Protein AF-A0AAJ1N7Y4-F1 (afdb_monomer)

Secondary structure (DSSP, 8-state):
------TTSSHHHHHHHHHHHHHHHHHTT-HHHHHHHHHHHHHHTSEE-TT-SS--EEEEEE-TTS-EEEEEGGGS--HHHHHHHHHHGGG--SHHHHHHHHHHHHHH-SSPPHHHHHHHHHHHHTS---TTTIIIIIHHHHHHHHHHHHHTT-HHHHHHHHHHHHHHHTS--SS-HHHHHHHHHHHHHTT--GGGHHHHHHHHHHHHHHHHHTT-HHHHHHHHHHHHHHHHHTT-TTHHHHHHHHHHHHHHHHHHHHHSSS--HHHHHHHHHHHHHHHHHS-GGGTTTTTHHHHHHHHHHHHHHHHHHHHHHS---PPSS----HHHHHHHHHHHTT-SSHHHHHHHHHTSPPPPHHHHHHHHHHHHHH-TTTTTS-EEEE-TTS-EEEEEPPP-TT-SS--HHHHHHHHHHHIIIIIIHHHIIIIIHHHHHHHHHH----HHHHHHHHHT-TTS-HHHHHHHHHHHTT------

Sequence (476 aa):
MPNYIDSSIGYHSAYITYKEHSDITEEAGNELLANALDLGAKICCMKFNHDSRNEPFRLLIRNETGLTGFIAIADCFTAEQLEFIENVYQDIKQPFIKARFADLLWLNIHPKKVVFVKAAIESYLALPIEEETWHLDILNCWKRAISLSLQTNNTEALNAIEKTLLTKLKQDFSENPQMSLLIAELIVEKNICKSRQGDIADDLYQKACGFHASYRYTMTRRYSSLAKRMFNHQKKETEWLCLLLIAESLEFEGDSNASGDSPNQIAANMLYDQALQAYRKIPGQYRDELDITNKVVQIRDKITEAGVNTLNEMPLIKTHGEIDISDLIAKVRSHVEKKATLEEALLYFTSFGQSSYQNIRNRAIESVKEDPLSGLFRQVIKAEDGRTIANTPGLNLNDEKVDEIALTQRMIFHFQLSDIQLKVQGVILPALDQILSEFTVTRQFLIELCYYSPIVLYAINLKMQELKSGNYQSAG

Solvent-accessible surface area (backbone atoms only — not comparable to full-atom values): 26386 Å² total; per-residue (Å²): 137,85,79,90,70,83,74,82,80,49,49,66,41,51,16,51,54,25,39,56,53,12,55,56,30,42,78,70,68,40,56,71,61,13,54,54,24,41,51,51,13,58,66,34,60,34,46,76,37,63,84,40,88,90,60,33,45,33,40,80,42,70,45,98,85,70,53,75,46,72,48,59,60,78,79,71,61,54,72,69,56,50,52,51,49,67,73,46,36,80,78,46,82,54,38,67,61,24,13,52,49,22,42,49,48,40,71,63,45,79,80,74,54,69,66,28,48,50,49,15,33,54,22,24,65,68,56,75,92,42,90,91,49,35,88,49,68,52,44,51,34,44,50,35,29,52,49,52,27,61,76,65,67,36,59,68,61,47,54,54,49,45,53,50,54,56,54,55,57,70,51,90,39,87,93,48,56,64,54,48,49,53,54,52,48,50,36,60,76,72,66,50,58,70,94,47,47,64,62,51,24,53,51,33,37,53,52,14,53,54,26,45,78,66,71,36,35,73,58,18,40,54,32,18,53,51,18,28,55,45,26,54,77,68,67,46,97,57,35,53,60,31,38,49,53,39,16,50,36,26,40,56,52,14,52,49,28,53,70,41,102,71,58,36,25,61,60,14,26,56,25,23,54,50,15,48,54,33,56,68,66,45,58,73,91,53,30,74,85,67,45,42,68,60,50,52,51,54,38,48,52,50,29,39,52,24,22,41,53,28,64,77,71,55,79,85,82,70,73,89,66,84,81,82,47,62,69,52,33,53,52,37,29,62,65,32,51,91,50,97,44,69,68,55,26,51,54,50,55,67,63,66,73,77,86,52,69,68,58,43,48,51,51,40,55,49,54,42,72,78,38,55,69,72,40,49,51,64,44,76,42,62,44,94,71,18,44,77,75,44,74,38,65,38,56,65,88,86,49,98,59,81,54,65,67,49,48,50,51,44,26,51,49,49,42,56,67,55,49,47,53,46,41,44,68,36,39,51,49,47,30,50,53,46,43,59,72,78,42,85,86,48,72,68,57,54,53,50,53,47,64,74,32,92,84,54,59,71,78,57,47,56,60,50,49,41,66,71,68,72,64,73,81,87,79,131

pLDDT: mean 81.21, std 15.78, range [26.25, 97.69]

Organism: Xenorhabdus bovienii (NCBI:txid40576)

Radius of gyration: 35.08 Å; Cα contacts (8 Å, |Δi|>4): 493; chains: 1; bounding box: 90×52×105 Å

InterPro domains:
  IPR055804 Domain of unknown function DUF7380 [PF24098] (8-157)

Mean predicted aligned error: 15.03 Å

Foldseek 3Di:
DDDDDDLDDALVSLLVVLQVVLVVVVVVVNNVSSVVSNLLSQLSQWDADLPDLQQRTWGWDQDPVRDTDTDGLLPVDDPVSLVVLVVCLVVDPQLQSSLSSLVSNQNHDPPHDVVSLVSNLVSLVVDDLDPVDCVGCSVSSLSNSLSSCVVVVVVVSLVVSLVRLVVQLPDDPVVNVVSNLSSLVSCVVSVGPVVCLLVSLVVLQVVLVVCVVVLVLVSNLSSLVSSLVSCVVVVHPCNLVSLLSNLVSLQVVLVCLCDDPHHDLVSSLVSLVVSLVSLVPRDPVCCVVVVSVVVNVVSVVSNLVSLLVVVVVDDDDDDPDDPPLVVLLVVLLVQLPDDPDLVVSVVSLVPLDDDDPVNLLVVLVVVCVVCVPVQQDWDFDADNSSDGPDIAHRFDPPDPDTDVRNSVVSSVVCCVPPVPVCCVVNHNVSSVVSSVVVDDDDPVNVLVVLLPDPPNDPVVVVVSVCVVVPDDDDDD

Nearest PDB structures (foldseek):
  4i1a-assembly3_A  TM=2.917E-01  e=2.481E-02  Bacillus subtilis subsp. subtilis str. 168
  7v1m-assembly1_H  TM=3.427E-01  e=6.109E-01  Homo sapiens
  4i1a-assembly3_B  TM=2.053E-01  e=2.100E-01  Bacillus subtilis subsp. subtilis str. 168
  8rte-assembly1_A  TM=1.946E-01  e=1.375E+00  Bacillus phage phi105
  5wlc-assembly1_LP  TM=2.395E-01  e=5.170E+00  Saccharomyces cerevisiae BY4741

Structure (mmCIF, N/CA/C/O backbone):
data_AF-A0AAJ1N7Y4-F1
#
_entry.id   AF-A0AAJ1N7Y4-F1
#
loop_
_atom_site.group_PDB
_atom_site.id
_atom_site.type_symbol
_atom_site.label_atom_id
_atom_site.label_alt_id
_atom_site.label_comp_id
_atom_site.label_asym_id
_atom_site.label_entity_id
_atom_site.label_seq_id
_atom_site.pdbx_PDB_ins_code
_atom_site.Cartn_x
_atom_site.Cartn_y
_atom_site.Cartn_z
_atom_site.occupancy
_atom_site.B_iso_or_equiv
_atom_site.auth_seq_id
_atom_site.auth_comp_id
_atom_site.auth_asym_id
_atom_site.auth_atom_id
_atom_site.pdbx_PDB_model_num
ATOM 1 N N . MET A 1 1 ? 14.389 13.690 6.971 1.00 30.84 1 MET A N 1
ATOM 2 C CA . MET A 1 1 ? 13.603 14.152 8.133 1.00 30.84 1 MET A CA 1
ATOM 3 C C . MET A 1 1 ? 12.268 14.664 7.623 1.00 30.84 1 MET A C 1
ATOM 5 O O . MET A 1 1 ? 12.302 15.575 6.805 1.00 30.84 1 MET A O 1
ATOM 9 N N . PRO A 1 2 ? 11.127 14.078 8.011 1.00 29.28 2 PRO A N 1
ATOM 10 C CA . PRO A 1 2 ? 9.825 14.663 7.738 1.00 29.28 2 PRO A CA 1
ATOM 11 C C . PRO A 1 2 ? 9.331 15.475 8.938 1.00 29.28 2 PRO A C 1
ATOM 13 O O . PRO A 1 2 ? 9.598 15.144 10.092 1.00 29.28 2 PRO A O 1
ATOM 16 N N . ASN A 1 3 ? 8.642 16.554 8.596 1.00 26.25 3 ASN A N 1
ATOM 17 C CA . ASN A 1 3 ? 8.185 17.632 9.452 1.00 26.25 3 ASN A CA 1
ATOM 18 C C . ASN A 1 3 ? 7.192 17.184 10.530 1.00 26.25 3 ASN A C 1
ATOM 20 O O . ASN A 1 3 ? 6.366 16.301 10.311 1.00 26.25 3 ASN A O 1
ATOM 24 N N . TYR A 1 4 ? 7.290 17.877 11.665 1.00 32.53 4 TYR A N 1
ATOM 25 C CA . TYR A 1 4 ? 6.338 17.913 12.768 1.00 32.53 4 TYR A CA 1
ATOM 26 C C . TYR A 1 4 ? 4.895 18.026 12.256 1.00 32.53 4 TYR A C 1
ATOM 28 O O . TYR A 1 4 ? 4.510 19.044 11.682 1.00 32.53 4 TYR A O 1
ATOM 36 N N . ILE A 1 5 ? 4.115 16.972 12.494 1.00 32.66 5 ILE A N 1
ATOM 37 C CA . ILE A 1 5 ? 2.654 17.008 12.511 1.00 32.66 5 ILE A CA 1
ATOM 38 C C . ILE A 1 5 ? 2.266 17.238 13.972 1.00 32.66 5 ILE A C 1
ATOM 40 O O . ILE A 1 5 ? 2.829 16.610 14.869 1.00 32.66 5 ILE A O 1
ATOM 44 N N . ASP A 1 6 ? 1.362 18.187 14.176 1.00 31.55 6 ASP A N 1
ATOM 45 C CA . ASP A 1 6 ? 0.798 18.635 15.447 1.00 31.55 6 ASP A CA 1
ATOM 46 C C . ASP A 1 6 ? 0.580 17.486 16.458 1.00 31.55 6 ASP A C 1
ATOM 48 O O . ASP A 1 6 ? -0.069 16.478 16.173 1.00 31.55 6 ASP A O 1
ATOM 52 N N . SER A 1 7 ? 1.163 17.624 17.648 1.00 38.44 7 SER A N 1
ATOM 53 C CA . SER A 1 7 ? 1.327 16.586 18.673 1.00 38.44 7 SER A CA 1
ATOM 54 C C . SER A 1 7 ? 0.072 16.325 19.519 1.00 38.44 7 SER A C 1
ATOM 56 O O . SER A 1 7 ? 0.174 15.788 20.622 1.00 38.44 7 SER A O 1
ATOM 58 N N . SER A 1 8 ? -1.121 16.700 19.055 1.00 49.88 8 SER A N 1
ATOM 59 C CA . SER A 1 8 ? -2.292 16.813 19.933 1.00 49.88 8 SER A CA 1
ATOM 60 C C . SER A 1 8 ? -3.255 15.616 19.932 1.00 49.88 8 SER A C 1
ATOM 62 O O . SER A 1 8 ? -4.060 15.512 20.857 1.00 49.88 8 SER A O 1
ATOM 64 N N . ILE A 1 9 ? -3.188 14.668 18.983 1.00 61.78 9 ILE A N 1
ATOM 65 C CA . ILE A 1 9 ? -4.196 13.588 18.888 1.00 61.78 9 ILE A CA 1
ATOM 66 C C . ILE A 1 9 ? -3.567 12.242 18.484 1.00 61.78 9 ILE A C 1
ATOM 68 O O . ILE A 1 9 ? -3.207 12.032 17.330 1.00 61.78 9 ILE A O 1
ATOM 72 N N . GLY A 1 10 ? -3.470 11.297 19.427 1.00 76.38 10 GLY A N 1
ATOM 73 C CA . GLY A 1 10 ? -3.049 9.918 19.153 1.00 76.38 10 GLY A CA 1
ATOM 74 C C . GLY A 1 10 ? -2.581 9.153 20.392 1.00 76.38 10 GLY A C 1
ATOM 75 O O . GLY A 1 10 ? -2.465 9.704 21.487 1.00 76.38 10 GLY A O 1
ATOM 76 N N . TYR A 1 11 ? -2.281 7.864 20.232 1.00 83.69 11 TYR A N 1
ATOM 77 C CA . TYR A 1 11 ? -1.763 7.049 21.341 1.00 83.69 11 TYR A CA 1
ATOM 78 C C . TYR A 1 11 ? -0.367 7.491 21.797 1.00 83.69 11 TYR A C 1
ATOM 80 O O . TYR A 1 11 ? -0.055 7.419 22.985 1.00 83.69 11 TYR A O 1
ATOM 88 N N . HIS A 1 12 ? 0.456 7.993 20.872 1.00 82.81 12 HIS A N 1
ATOM 89 C CA . HIS A 1 12 ? 1.790 8.495 21.193 1.00 82.81 12 HIS A CA 1
ATOM 90 C C . HIS A 1 12 ? 1.748 9.752 22.072 1.00 82.81 12 HIS A C 1
ATOM 92 O O . HIS A 1 12 ? 2.482 9.824 23.054 1.00 82.81 12 HIS A O 1
ATOM 98 N N . SER A 1 13 ? 0.865 10.709 21.766 1.00 83.94 13 SER A N 1
ATOM 99 C CA . SER A 1 13 ? 0.715 11.911 22.591 1.00 83.94 13 SER A CA 1
ATOM 100 C C . SER A 1 13 ? 0.142 11.572 23.964 1.00 83.94 13 SER A C 1
ATOM 102 O O . SER A 1 13 ? 0.685 12.017 24.969 1.00 83.94 13 SER A O 1
ATOM 104 N N . ALA A 1 14 ? -0.866 10.692 24.030 1.00 87.25 14 ALA A N 1
ATOM 105 C CA . ALA A 1 14 ? -1.394 10.198 25.301 1.00 87.25 14 ALA A CA 1
ATOM 106 C C . ALA A 1 14 ? -0.309 9.525 26.159 1.00 87.25 14 ALA A C 1
ATOM 108 O O . ALA A 1 14 ? -0.243 9.768 27.360 1.00 87.25 14 ALA A O 1
ATOM 109 N N . TYR A 1 15 ? 0.564 8.718 25.546 1.00 88.25 15 TYR A N 1
ATOM 110 C CA . TYR A 1 15 ? 1.713 8.124 26.229 1.00 88.25 15 TYR A CA 1
ATOM 111 C C . TYR A 1 15 ? 2.644 9.186 26.826 1.00 88.25 15 TYR A C 1
ATOM 113 O O . TYR A 1 15 ? 2.952 9.098 28.012 1.00 88.25 15 TYR A O 1
ATOM 121 N N . ILE A 1 16 ? 3.059 10.180 26.030 1.00 85.62 16 ILE A N 1
ATOM 122 C CA . ILE A 1 16 ? 3.946 11.257 26.496 1.00 85.62 16 ILE A CA 1
ATOM 123 C C . ILE A 1 16 ? 3.304 11.984 27.678 1.00 85.62 16 ILE A C 1
ATOM 125 O O . ILE A 1 16 ? 3.918 12.086 28.732 1.00 85.62 16 ILE A O 1
ATOM 129 N N . THR A 1 17 ? 2.041 12.396 27.545 1.00 91.44 17 THR A N 1
ATOM 130 C CA . THR A 1 17 ? 1.321 13.117 28.600 1.00 91.44 17 THR A CA 1
ATOM 131 C C . THR A 1 17 ? 1.195 12.297 29.883 1.00 91.44 17 THR A C 1
ATOM 133 O O . THR A 1 17 ? 1.439 12.818 30.969 1.00 91.44 17 THR A O 1
ATOM 136 N N . TYR A 1 18 ? 0.841 11.010 29.791 1.00 92.19 18 TYR A N 1
ATOM 137 C CA . TYR A 1 18 ? 0.797 10.146 30.973 1.00 92.19 18 TYR A CA 1
ATOM 138 C C . TYR A 1 18 ? 2.173 9.999 31.623 1.00 92.19 18 TYR A C 1
ATOM 140 O O . TYR A 1 18 ? 2.259 10.031 32.849 1.00 92.19 18 TYR A O 1
ATOM 148 N N . LYS A 1 19 ? 3.238 9.871 30.821 1.00 91.50 19 LYS A N 1
ATOM 149 C CA . LYS A 1 19 ? 4.592 9.696 31.342 1.00 91.50 19 LYS A CA 1
ATOM 150 C C . LYS A 1 19 ? 5.109 10.959 32.030 1.00 91.50 19 LYS A C 1
ATOM 152 O O . LYS A 1 19 ? 5.549 10.879 33.168 1.00 91.50 19 LYS A O 1
ATOM 157 N N . GLU A 1 20 ? 4.950 12.120 31.402 1.00 91.81 20 GLU A N 1
ATOM 158 C CA . GLU A 1 20 ? 5.328 13.412 31.988 1.00 91.81 20 GLU A CA 1
ATOM 159 C C . GLU A 1 20 ? 4.598 13.668 33.314 1.00 91.81 20 GLU A C 1
ATOM 161 O O . GLU A 1 20 ? 5.217 14.039 34.310 1.00 91.81 20 GLU A O 1
ATOM 166 N N . HIS A 1 21 ? 3.283 13.425 33.366 1.00 94.00 21 HIS A N 1
ATOM 167 C CA . HIS A 1 21 ? 2.530 13.589 34.609 1.00 94.00 21 HIS A CA 1
ATOM 168 C C . HIS A 1 21 ? 2.897 12.555 35.675 1.00 94.00 21 HIS A C 1
ATOM 170 O O . HIS A 1 21 ? 2.836 12.883 36.861 1.00 94.00 21 HIS A O 1
ATOM 176 N N . SER A 1 22 ? 3.260 11.332 35.278 1.00 93.62 22 SER A N 1
ATOM 177 C CA . SER A 1 22 ? 3.777 10.319 36.199 1.00 93.62 22 SER A CA 1
ATOM 178 C C . SER A 1 22 ? 5.036 10.826 36.890 1.00 93.62 22 SER A C 1
ATOM 180 O O . SER A 1 22 ? 5.078 10.852 38.117 1.00 93.62 22 SER A O 1
ATOM 182 N N . ASP A 1 23 ? 6.009 11.293 36.107 1.00 91.25 23 ASP A N 1
ATOM 183 C CA . ASP A 1 23 ? 7.314 11.726 36.609 1.00 91.25 23 ASP A CA 1
ATOM 184 C C . ASP A 1 23 ? 7.163 12.949 37.545 1.00 91.25 23 ASP A C 1
ATOM 186 O O . ASP A 1 23 ? 7.679 12.949 38.661 1.00 91.25 23 ASP A O 1
ATOM 190 N N . ILE A 1 24 ? 6.334 13.939 37.175 1.00 94.56 24 ILE A N 1
ATOM 191 C CA . ILE A 1 24 ? 6.020 15.105 38.034 1.00 94.56 24 ILE A CA 1
ATOM 192 C C . ILE A 1 24 ? 5.373 14.679 39.363 1.00 94.56 24 ILE A C 1
ATOM 194 O O . ILE A 1 24 ? 5.622 15.262 40.420 1.00 94.56 24 ILE A O 1
ATOM 198 N N . THR A 1 25 ? 4.487 13.687 39.317 1.00 94.56 25 THR A N 1
ATOM 199 C CA . THR A 1 25 ? 3.750 13.222 40.498 1.00 94.56 25 THR A CA 1
ATOM 200 C C . THR A 1 25 ? 4.640 12.405 41.436 1.00 94.56 25 THR A C 1
ATOM 202 O O . THR A 1 25 ? 4.482 12.485 42.659 1.00 94.56 25 THR A O 1
ATOM 205 N N . GLU A 1 26 ? 5.583 11.650 40.873 1.00 92.62 26 GLU A N 1
ATOM 206 C CA . GLU A 1 26 ? 6.616 10.927 41.612 1.00 92.62 26 GLU A CA 1
ATOM 207 C C . GLU A 1 26 ? 7.542 11.905 42.345 1.00 92.62 26 GLU A C 1
ATOM 209 O O . GLU A 1 26 ? 7.740 11.769 43.552 1.00 92.62 26 GLU A O 1
ATOM 214 N N . GLU A 1 27 ? 8.002 12.965 41.669 1.00 92.31 27 GLU A N 1
ATOM 215 C CA . GLU A 1 27 ? 8.788 14.046 42.285 1.00 92.31 27 GLU A CA 1
ATOM 216 C C . GLU A 1 27 ? 8.029 14.763 43.416 1.00 92.31 27 GLU A C 1
ATOM 218 O O . GLU A 1 27 ? 8.624 15.184 44.410 1.00 92.31 27 GLU A O 1
ATOM 223 N N . ALA A 1 28 ? 6.702 14.867 43.301 1.00 93.88 28 ALA A N 1
ATOM 224 C CA . ALA A 1 28 ? 5.830 15.417 44.339 1.00 93.88 28 ALA A CA 1
ATOM 225 C C . ALA A 1 28 ? 5.545 14.440 45.504 1.00 93.88 28 ALA A C 1
ATOM 227 O O . ALA A 1 28 ? 4.842 14.808 46.449 1.00 93.88 28 ALA A O 1
ATOM 228 N N . GLY A 1 29 ? 6.067 13.208 45.457 1.00 94.19 29 GLY A N 1
ATOM 229 C CA . GLY A 1 29 ? 5.955 12.200 46.516 1.00 94.19 29 GLY A CA 1
ATOM 230 C C . GLY A 1 29 ? 4.639 11.415 46.538 1.00 94.19 29 GLY A C 1
ATOM 231 O O . GLY A 1 29 ? 4.350 10.744 47.529 1.00 94.19 29 GLY A O 1
ATOM 232 N N . ASN A 1 30 ? 3.817 11.483 45.483 1.00 95.12 30 ASN A N 1
ATOM 233 C CA . ASN A 1 30 ? 2.575 10.709 45.385 1.00 95.12 30 ASN A CA 1
ATOM 234 C C . ASN A 1 30 ? 2.768 9.457 44.516 1.00 95.12 30 ASN A C 1
ATOM 236 O O . ASN A 1 30 ? 2.313 9.380 43.375 1.00 95.12 30 ASN A O 1
ATOM 240 N N . GLU A 1 31 ? 3.420 8.448 45.092 1.00 93.19 31 GLU A N 1
ATOM 241 C CA . GLU A 1 31 ? 3.767 7.198 44.401 1.00 93.19 31 GLU A CA 1
ATOM 242 C C . GLU A 1 31 ? 2.551 6.466 43.810 1.00 93.19 31 GLU A C 1
ATOM 244 O O . GLU A 1 31 ? 2.630 5.903 42.721 1.00 93.19 31 GLU A O 1
ATOM 249 N N . LEU A 1 32 ? 1.399 6.482 44.492 1.00 91.94 32 LEU A N 1
ATOM 250 C CA . LEU A 1 32 ? 0.198 5.787 44.015 1.00 91.94 32 LEU A CA 1
ATOM 251 C C . LEU A 1 32 ? -0.326 6.383 42.706 1.00 91.94 32 LEU A C 1
ATOM 253 O O . LEU A 1 32 ? -0.662 5.644 41.779 1.00 91.94 32 LEU A O 1
ATOM 257 N N . LEU A 1 33 ? -0.395 7.714 42.623 1.00 92.81 33 LEU A N 1
ATOM 258 C CA . LEU A 1 33 ? -0.846 8.385 41.409 1.00 92.81 33 LEU A CA 1
ATOM 259 C C . LEU A 1 33 ? 0.206 8.291 40.296 1.00 92.81 33 LEU A C 1
ATOM 261 O O . LEU A 1 33 ? -0.175 8.076 39.147 1.00 92.81 33 LEU A O 1
ATOM 265 N N . ALA A 1 34 ? 1.499 8.372 40.625 1.00 92.56 34 ALA A N 1
ATOM 266 C CA . ALA A 1 34 ? 2.571 8.149 39.655 1.00 92.56 34 ALA A CA 1
ATOM 267 C C . ALA A 1 34 ? 2.459 6.752 39.017 1.00 92.56 34 ALA A C 1
ATOM 269 O O . ALA A 1 34 ? 2.337 6.631 37.802 1.00 92.56 34 ALA A O 1
ATOM 270 N N . ASN A 1 35 ? 2.332 5.700 39.831 1.00 92.56 35 ASN A N 1
ATOM 271 C CA . ASN A 1 35 ? 2.164 4.327 39.348 1.00 92.56 35 ASN A CA 1
ATOM 272 C C . ASN A 1 35 ? 0.911 4.141 38.471 1.00 92.56 35 ASN A C 1
ATOM 274 O O . ASN A 1 35 ? 0.945 3.414 37.475 1.00 92.56 35 ASN A O 1
ATOM 278 N N . ALA A 1 36 ? -0.201 4.798 38.813 1.00 93.19 36 ALA A N 1
ATOM 279 C CA . ALA A 1 36 ? -1.418 4.766 38.002 1.00 93.19 36 ALA A CA 1
ATOM 280 C C . ALA A 1 36 ? -1.228 5.441 36.630 1.00 93.19 36 ALA A C 1
ATOM 282 O O . ALA A 1 36 ? -1.728 4.943 35.616 1.00 93.19 36 ALA A O 1
ATOM 283 N N . LEU A 1 37 ? -0.501 6.560 36.589 1.00 93.25 37 LEU A N 1
ATOM 284 C CA . LEU A 1 37 ? -0.184 7.282 35.358 1.00 93.25 37 LEU A CA 1
ATOM 285 C C . LEU A 1 37 ? 0.810 6.499 34.491 1.00 93.25 37 LEU A C 1
ATOM 287 O O . LEU A 1 37 ? 0.576 6.369 33.290 1.00 93.25 37 LEU A O 1
ATOM 291 N N . ASP A 1 38 ? 1.843 5.893 35.083 1.00 91.56 38 ASP A N 1
ATOM 292 C CA . ASP A 1 38 ? 2.797 5.038 34.367 1.00 91.56 38 ASP A CA 1
ATOM 293 C C . ASP A 1 38 ? 2.109 3.800 33.765 1.00 91.56 38 ASP A C 1
ATOM 295 O O . ASP A 1 38 ? 2.352 3.439 32.611 1.00 91.56 38 ASP A O 1
ATOM 299 N N . LEU A 1 39 ? 1.140 3.207 34.477 1.00 92.19 39 LEU A N 1
ATOM 300 C CA . LEU A 1 39 ? 0.294 2.146 33.926 1.00 92.19 39 LEU A CA 1
ATOM 301 C C . LEU A 1 39 ? -0.505 2.630 32.703 1.00 92.19 39 LEU A C 1
ATOM 303 O O . LEU A 1 39 ? -0.576 1.928 31.690 1.00 92.19 39 LEU A O 1
ATOM 307 N N . GLY A 1 40 ? -1.073 3.837 32.764 1.00 91.75 40 GLY A N 1
ATOM 308 C CA . GLY A 1 40 ? -1.742 4.467 31.624 1.00 91.75 40 GLY A CA 1
ATOM 309 C C . GLY A 1 40 ? -0.801 4.708 30.440 1.00 91.75 40 GLY A C 1
ATOM 310 O O . GLY A 1 40 ? -1.155 4.395 29.297 1.00 91.75 40 GLY A O 1
ATOM 311 N N . ALA A 1 41 ? 0.422 5.172 30.710 1.00 89.69 41 ALA A N 1
ATOM 312 C CA . ALA A 1 41 ? 1.474 5.339 29.713 1.00 89.69 41 ALA A CA 1
ATOM 313 C C . ALA A 1 41 ? 1.814 3.995 29.049 1.00 89.69 41 ALA A C 1
ATOM 315 O O . ALA A 1 41 ? 1.795 3.888 27.819 1.00 89.69 41 ALA A O 1
ATOM 316 N N . LYS A 1 42 ? 2.020 2.939 29.847 1.00 89.38 42 LYS A N 1
ATOM 317 C CA . LYS A 1 42 ? 2.297 1.573 29.376 1.00 89.38 42 LYS A CA 1
ATOM 318 C C . LYS A 1 42 ? 1.202 1.038 28.452 1.00 89.38 42 LYS A C 1
ATOM 320 O O . LYS A 1 42 ? 1.503 0.375 27.463 1.00 89.38 42 LYS A O 1
ATOM 325 N N . ILE A 1 43 ? -0.067 1.321 28.748 1.00 90.69 43 ILE A N 1
ATOM 326 C CA . ILE A 1 43 ? -1.203 0.919 27.904 1.00 90.69 43 ILE A CA 1
ATOM 327 C C . ILE A 1 43 ? -1.212 1.700 26.579 1.00 90.69 43 ILE A C 1
ATOM 329 O O . ILE A 1 43 ? -1.493 1.128 25.522 1.00 90.69 43 ILE A O 1
ATOM 333 N N . CYS A 1 44 ? -0.878 2.992 26.611 1.00 88.00 44 CYS A N 1
ATOM 334 C CA . CYS A 1 44 ? -0.882 3.853 25.427 1.00 88.00 44 CYS A CA 1
ATOM 335 C C . CYS A 1 44 ? 0.336 3.648 24.511 1.00 88.00 44 CYS A C 1
ATOM 337 O O . CYS A 1 44 ? 0.221 3.871 23.310 1.00 88.00 44 CYS A O 1
ATOM 339 N N . CYS A 1 45 ? 1.479 3.177 25.020 1.00 84.56 45 CYS A N 1
ATOM 340 C CA . CYS A 1 45 ? 2.672 2.937 24.198 1.00 84.56 45 CYS A CA 1
ATOM 341 C C . CYS A 1 45 ? 2.681 1.584 23.469 1.00 84.56 45 CYS A C 1
ATOM 343 O O . CYS A 1 45 ? 3.598 1.306 22.689 1.00 84.56 45 CYS A O 1
ATOM 345 N N . MET A 1 46 ? 1.679 0.727 23.696 1.00 84.19 46 MET A N 1
ATOM 346 C CA . MET A 1 46 ? 1.608 -0.574 23.037 1.00 84.19 46 MET A CA 1
ATOM 347 C C . MET A 1 46 ? 1.456 -0.424 21.526 1.00 84.19 46 MET A C 1
ATOM 349 O O . MET A 1 46 ? 0.548 0.246 21.029 1.00 84.19 46 MET A O 1
ATOM 353 N N . LYS A 1 47 ? 2.303 -1.136 20.778 1.00 81.19 47 LYS A N 1
ATOM 354 C CA . LYS A 1 47 ? 2.189 -1.208 19.326 1.00 81.19 47 LYS A CA 1
ATOM 355 C C . LYS A 1 47 ? 0.888 -1.910 18.965 1.00 81.19 47 LYS A C 1
ATOM 357 O O . LYS A 1 47 ? 0.634 -3.040 19.386 1.00 81.19 47 LYS A O 1
ATOM 362 N N . PHE A 1 48 ? 0.094 -1.238 18.145 1.00 79.38 48 PHE A N 1
ATOM 363 C CA . PHE A 1 48 ? -1.195 -1.733 17.702 1.00 79.38 48 PHE A CA 1
ATOM 364 C C . PHE A 1 48 ? -1.062 -2.514 16.392 1.00 79.38 48 PHE A C 1
ATOM 366 O O . PHE A 1 48 ? -0.681 -1.964 15.362 1.00 79.38 48 PHE A O 1
ATOM 373 N N . ASN A 1 49 ? -1.391 -3.802 16.429 1.00 79.25 49 ASN A N 1
ATOM 374 C CA . ASN A 1 49 ? -1.545 -4.662 15.266 1.00 79.25 49 ASN A CA 1
ATOM 375 C C . ASN A 1 49 ? -3.034 -4.976 15.053 1.00 79.25 49 ASN A C 1
ATOM 377 O O . ASN A 1 49 ? -3.560 -5.952 15.585 1.00 79.25 49 ASN A O 1
ATOM 381 N N . HIS A 1 50 ? -3.718 -4.157 14.256 1.00 69.94 50 HIS A N 1
ATOM 382 C CA . HIS A 1 50 ? -5.159 -4.296 14.023 1.00 69.94 50 HIS A CA 1
ATOM 383 C C . HIS A 1 50 ? -5.565 -5.584 13.278 1.00 69.94 50 HIS A C 1
ATOM 385 O O . HIS A 1 50 ? -6.752 -5.911 13.245 1.00 69.94 50 HIS A O 1
ATOM 391 N N . ASP A 1 51 ? -4.618 -6.305 12.669 1.00 68.94 51 ASP A N 1
ATOM 392 C CA . ASP A 1 51 ? -4.892 -7.539 11.918 1.00 68.94 51 ASP A CA 1
ATOM 393 C C . ASP A 1 51 ? -4.865 -8.787 12.796 1.00 68.94 51 ASP A C 1
ATOM 395 O O . ASP A 1 51 ? -5.473 -9.808 12.463 1.00 68.94 51 ASP A O 1
ATOM 399 N N . SER A 1 52 ? -4.210 -8.707 13.954 1.00 77.44 52 SER A N 1
ATOM 400 C CA . SER A 1 52 ? -4.190 -9.810 14.902 1.00 77.44 52 SER A CA 1
ATOM 401 C C . SER A 1 52 ? -5.486 -9.853 15.706 1.00 77.44 52 SER A C 1
ATOM 403 O O . SER A 1 52 ? -5.852 -8.912 16.415 1.00 77.44 52 SER A O 1
ATOM 405 N N . ARG A 1 53 ? -6.193 -10.984 15.622 1.00 74.06 53 ARG A N 1
ATOM 406 C CA . ARG A 1 53 ? -7.421 -11.201 16.400 1.00 74.06 53 ARG A CA 1
ATOM 407 C C . ARG A 1 53 ? -7.125 -11.299 17.895 1.00 74.06 53 ARG A C 1
ATOM 409 O O . ARG A 1 53 ? -7.782 -10.613 18.677 1.00 74.06 53 ARG A O 1
ATOM 416 N N . ASN A 1 54 ? -6.122 -12.108 18.239 1.00 72.88 54 ASN A N 1
ATOM 417 C CA . ASN A 1 54 ? -5.814 -12.516 19.611 1.00 72.88 54 ASN A CA 1
ATOM 418 C C . ASN A 1 54 ? -4.680 -11.698 20.246 1.00 72.88 54 ASN A C 1
ATOM 420 O O . ASN A 1 54 ? -4.647 -11.558 21.460 1.00 72.88 54 ASN A O 1
ATOM 424 N N . GLU A 1 55 ? -3.786 -11.119 19.441 1.00 80.56 55 GLU A N 1
ATOM 425 C CA . GLU A 1 55 ? -2.659 -10.300 19.917 1.00 80.56 55 GLU A CA 1
ATOM 426 C C . GLU A 1 55 ? -2.638 -8.923 19.236 1.00 80.56 55 GLU A C 1
ATOM 428 O O . GLU A 1 55 ? -1.699 -8.605 18.495 1.00 80.56 55 GLU A O 1
ATOM 433 N N . PRO A 1 56 ? -3.685 -8.103 19.414 1.00 82.62 56 PRO A N 1
ATOM 434 C CA . PRO A 1 56 ? -3.739 -6.786 18.795 1.00 82.62 56 PRO A CA 1
ATOM 435 C C . PRO A 1 56 ? -2.745 -5.804 19.419 1.00 82.62 56 PRO A C 1
ATOM 437 O O . PRO A 1 56 ? -2.411 -4.810 18.785 1.00 82.62 56 PRO A O 1
ATOM 440 N N . PHE A 1 57 ? -2.262 -6.056 20.638 1.00 84.44 57 PHE A N 1
ATOM 441 C CA . PHE A 1 57 ? -1.320 -5.185 21.341 1.00 84.44 57 PHE A CA 1
ATOM 442 C C . PHE A 1 57 ? -0.022 -5.925 21.612 1.00 84.44 57 PHE A C 1
ATOM 444 O O . PHE A 1 57 ? -0.034 -7.075 22.050 1.00 84.44 57 PHE A O 1
ATOM 451 N N . ARG A 1 58 ? 1.097 -5.253 21.339 1.00 78.00 58 ARG A N 1
ATOM 452 C CA . ARG A 1 58 ? 2.437 -5.746 21.654 1.00 78.00 58 ARG A CA 1
ATOM 453 C C . ARG A 1 58 ? 3.247 -4.636 22.296 1.00 78.00 58 ARG A C 1
ATOM 455 O O . ARG A 1 58 ? 3.379 -3.555 21.723 1.00 78.00 58 ARG A O 1
ATOM 462 N N . LEU A 1 59 ? 3.808 -4.911 23.465 1.00 73.19 59 LEU A N 1
ATOM 463 C CA . LEU A 1 59 ? 4.705 -3.980 24.135 1.00 73.19 59 LEU A CA 1
ATOM 464 C C . LEU A 1 59 ? 6.134 -4.223 23.650 1.00 73.19 59 LEU A C 1
ATOM 466 O O . LEU A 1 59 ? 6.616 -5.352 23.726 1.00 73.19 59 LEU A O 1
ATOM 470 N N . LEU A 1 60 ? 6.792 -3.180 23.144 1.00 68.62 60 LEU A N 1
ATOM 471 C CA . LEU A 1 60 ? 8.224 -3.208 22.849 1.00 68.62 60 LEU A CA 1
ATOM 472 C C . LEU A 1 60 ? 8.995 -3.063 24.155 1.00 68.62 60 LEU A C 1
ATOM 474 O O . LEU A 1 60 ? 8.830 -2.066 24.852 1.00 68.62 60 LEU A O 1
ATOM 478 N N . ILE A 1 61 ? 9.859 -4.027 24.455 1.00 65.50 61 ILE A N 1
ATOM 479 C CA . ILE A 1 61 ? 10.800 -3.938 25.569 1.00 65.50 61 ILE A CA 1
ATOM 480 C C . ILE A 1 61 ? 12.208 -4.052 25.020 1.00 65.50 61 ILE A C 1
ATOM 482 O O . ILE A 1 61 ? 12.480 -4.845 24.121 1.00 65.50 61 ILE A O 1
ATOM 486 N N . ARG A 1 62 ? 13.106 -3.229 25.550 1.00 58.31 62 ARG A N 1
ATOM 487 C CA . ARG A 1 62 ? 14.534 -3.352 25.298 1.00 58.31 62 ARG A CA 1
ATOM 488 C C . ARG A 1 62 ? 15.151 -4.137 26.447 1.00 58.31 62 ARG A C 1
ATOM 490 O O . ARG A 1 62 ? 15.034 -3.736 27.600 1.00 58.31 62 ARG A O 1
ATOM 497 N N . ASN A 1 63 ? 15.794 -5.246 26.120 1.00 56.09 63 ASN A N 1
ATOM 498 C CA . ASN A 1 63 ? 16.535 -6.047 27.082 1.00 56.09 63 ASN A CA 1
ATOM 499 C C . ASN A 1 63 ? 17.832 -5.306 27.459 1.00 56.09 63 ASN A C 1
ATOM 501 O O . ASN A 1 63 ? 18.295 -4.442 26.711 1.00 56.09 63 ASN A O 1
ATOM 505 N N . GLU A 1 64 ? 18.470 -5.689 28.567 1.00 54.19 64 GLU A N 1
ATOM 506 C CA . GLU A 1 64 ? 19.726 -5.084 29.054 1.00 54.19 64 GLU A CA 1
ATOM 507 C C . GLU A 1 64 ? 20.866 -5.101 28.013 1.00 54.19 64 GLU A C 1
ATOM 509 O O . GLU A 1 64 ? 21.744 -4.244 28.026 1.00 54.19 64 GLU A O 1
ATOM 514 N N . THR A 1 65 ? 20.823 -6.031 27.054 1.00 48.41 65 THR A N 1
ATOM 515 C CA . THR A 1 65 ? 21.782 -6.164 25.943 1.00 48.41 65 THR A CA 1
ATOM 516 C C . THR A 1 65 ? 21.469 -5.280 24.727 1.00 48.41 65 THR A C 1
ATOM 518 O O . THR A 1 65 ? 22.143 -5.378 23.704 1.00 48.41 65 THR A O 1
ATOM 521 N N . GLY A 1 66 ? 20.437 -4.433 24.793 1.00 46.84 66 GLY A N 1
ATOM 522 C CA . GLY A 1 66 ? 20.022 -3.545 23.701 1.00 46.84 66 GLY A CA 1
ATOM 523 C C . GLY A 1 66 ? 19.115 -4.191 22.646 1.00 46.84 66 GLY A C 1
ATOM 524 O O . GLY A 1 66 ? 18.596 -3.481 21.784 1.00 46.84 66 GLY A O 1
ATOM 525 N N . LEU A 1 67 ? 18.866 -5.503 22.730 1.00 37.44 67 LEU A N 1
ATOM 526 C CA . LEU A 1 67 ? 17.927 -6.216 21.859 1.00 37.44 67 LEU A CA 1
ATOM 527 C C . LEU A 1 67 ? 16.478 -5.859 22.218 1.00 37.44 67 LEU A C 1
ATOM 529 O O . LEU A 1 67 ? 16.063 -5.984 23.367 1.00 37.44 67 LEU A O 1
ATOM 533 N N . THR A 1 68 ? 15.701 -5.425 21.228 1.00 56.97 68 THR A N 1
ATOM 534 C CA . THR A 1 68 ? 14.258 -5.181 21.365 1.00 56.97 68 THR A CA 1
ATOM 535 C C . THR A 1 68 ? 13.459 -6.468 21.176 1.00 56.97 68 THR A C 1
ATOM 537 O O . THR A 1 68 ? 13.474 -7.042 20.088 1.00 56.97 68 THR A O 1
ATOM 540 N N . GLY A 1 69 ? 12.735 -6.894 22.211 1.00 56.19 69 GLY A N 1
ATOM 541 C CA . GLY A 1 69 ? 11.734 -7.961 22.167 1.00 56.19 69 GLY A CA 1
ATOM 542 C C . GLY A 1 69 ? 10.304 -7.420 22.276 1.00 56.19 69 GLY A C 1
ATOM 543 O O . GLY A 1 69 ? 10.086 -6.265 22.642 1.00 56.19 69 GLY A O 1
ATOM 544 N N . PHE A 1 70 ? 9.315 -8.259 21.959 1.00 65.94 70 PHE A N 1
ATOM 545 C CA . PHE A 1 70 ? 7.902 -7.960 22.203 1.00 65.94 70 PHE A CA 1
ATOM 546 C C . PHE A 1 70 ? 7.362 -8.866 23.307 1.00 65.94 70 PHE A C 1
ATOM 548 O O . PHE A 1 70 ? 7.596 -10.072 23.262 1.00 65.94 70 PHE A O 1
ATOM 555 N N . ILE A 1 71 ? 6.605 -8.303 24.251 1.00 62.19 71 ILE A N 1
ATOM 556 C CA . ILE A 1 71 ? 5.872 -9.089 25.253 1.00 62.19 71 ILE A CA 1
ATOM 557 C C . ILE A 1 71 ? 4.440 -9.347 24.774 1.00 62.19 71 ILE A C 1
ATOM 559 O O . ILE A 1 71 ? 3.787 -8.453 24.219 1.00 62.19 71 ILE A O 1
ATOM 563 N N . ALA A 1 72 ? 3.969 -10.581 24.978 1.00 62.03 72 ALA A N 1
ATOM 564 C CA . ALA A 1 72 ? 2.584 -10.966 24.746 1.00 62.03 72 ALA A CA 1
ATOM 565 C C . ALA A 1 72 ? 1.670 -10.273 25.762 1.00 62.03 72 ALA A C 1
ATOM 567 O O . ALA A 1 72 ? 1.982 -10.207 26.946 1.00 62.03 72 ALA A O 1
ATOM 568 N N . ILE A 1 73 ? 0.515 -9.775 25.317 1.00 69.81 73 ILE A N 1
ATOM 569 C CA . ILE A 1 73 ? -0.349 -8.952 26.176 1.00 69.81 73 ILE A CA 1
ATOM 570 C C . ILE A 1 73 ? -0.767 -9.647 27.485 1.00 69.81 73 ILE A C 1
ATOM 572 O O . ILE A 1 73 ? -0.864 -8.980 28.513 1.00 69.81 73 ILE A O 1
ATOM 576 N N . ALA A 1 74 ? -0.959 -10.971 27.447 1.00 63.84 74 ALA A N 1
ATOM 577 C CA . ALA A 1 74 ? -1.333 -11.785 28.604 1.00 63.84 74 ALA A CA 1
ATOM 578 C C . ALA A 1 74 ? -0.305 -11.704 29.742 1.00 63.84 74 ALA A C 1
ATOM 580 O O . ALA A 1 74 ? -0.675 -11.777 30.909 1.00 63.84 74 ALA A O 1
ATOM 581 N N . ASP A 1 75 ? 0.965 -11.483 29.401 1.00 69.56 75 ASP A N 1
ATOM 582 C CA . ASP A 1 75 ? 2.075 -11.404 30.349 1.00 69.56 75 ASP A CA 1
ATOM 583 C C . ASP A 1 75 ? 2.392 -9.950 30.751 1.00 69.56 75 ASP A C 1
ATOM 585 O O . ASP A 1 75 ? 3.314 -9.692 31.522 1.00 69.56 75 ASP A O 1
ATOM 589 N N . CYS A 1 76 ? 1.664 -8.961 30.214 1.00 76.38 76 CYS A N 1
ATOM 590 C CA . CYS A 1 76 ? 1.965 -7.547 30.443 1.00 76.38 76 CYS A CA 1
ATOM 591 C C . CYS A 1 76 ? 1.405 -6.983 31.758 1.00 76.38 76 CYS A C 1
ATOM 593 O O . CYS A 1 76 ? 1.890 -5.927 32.181 1.00 76.38 76 CYS A O 1
ATOM 595 N N . PHE A 1 77 ? 0.394 -7.611 32.370 1.00 86.56 77 PHE A N 1
ATOM 596 C CA . PHE A 1 77 ? -0.371 -7.017 33.475 1.00 86.56 77 PHE A CA 1
ATOM 597 C C . PHE A 1 77 ? -0.609 -7.983 34.631 1.00 86.56 77 PHE A C 1
ATOM 599 O O . PHE A 1 77 ? -0.953 -9.145 34.425 1.00 86.56 77 PHE A O 1
ATOM 606 N N . THR A 1 78 ? -0.476 -7.474 35.857 1.00 90.75 78 THR A N 1
ATOM 607 C CA . THR A 1 78 ? -0.852 -8.210 37.071 1.00 90.75 78 THR A CA 1
ATOM 608 C C . THR A 1 78 ? -2.368 -8.173 37.293 1.00 90.75 78 THR A C 1
ATOM 610 O O . THR A 1 78 ? -3.072 -7.323 36.743 1.00 90.75 78 THR A O 1
ATOM 613 N N . ALA A 1 79 ? -2.889 -9.077 38.129 1.00 90.69 79 ALA A N 1
ATOM 614 C CA . ALA A 1 79 ? -4.312 -9.091 38.485 1.00 90.69 79 ALA A CA 1
ATOM 615 C C . ALA A 1 79 ? -4.761 -7.774 39.148 1.00 90.69 79 ALA A C 1
ATOM 617 O O . ALA A 1 79 ? -5.810 -7.243 38.797 1.00 90.69 79 ALA A O 1
ATOM 618 N N . GLU A 1 80 ? -3.929 -7.212 40.028 1.00 92.19 80 GLU A N 1
ATOM 619 C CA . GLU A 1 80 ? -4.161 -5.923 40.698 1.00 92.19 80 GLU A CA 1
ATOM 620 C C . GLU A 1 80 ? -4.234 -4.764 39.693 1.00 92.19 80 GLU A C 1
ATOM 622 O O . GLU A 1 80 ? -5.110 -3.905 39.783 1.00 92.19 80 GLU A O 1
ATOM 627 N N . GLN A 1 81 ? -3.356 -4.761 38.682 1.00 93.75 81 GLN A N 1
ATOM 628 C CA . GLN A 1 81 ? -3.397 -3.768 37.607 1.00 93.75 81 GLN A CA 1
ATOM 629 C C . GLN A 1 81 ? -4.675 -3.899 36.772 1.00 93.75 81 GLN A C 1
ATOM 631 O O . GLN A 1 81 ? -5.282 -2.887 36.436 1.00 93.75 81 GLN A O 1
ATOM 636 N N . LEU A 1 82 ? -5.112 -5.121 36.449 1.00 94.31 82 LEU A N 1
ATOM 637 C CA . LEU A 1 82 ? -6.364 -5.343 35.716 1.00 94.31 82 LEU A CA 1
ATOM 638 C C . LEU A 1 82 ? -7.594 -4.907 36.523 1.00 94.31 82 LEU A C 1
ATOM 640 O O . LEU A 1 82 ? -8.504 -4.313 35.947 1.00 94.31 82 LEU A O 1
ATOM 644 N N . GLU A 1 83 ? -7.613 -5.149 37.834 1.00 94.75 83 GLU A N 1
ATOM 645 C CA . GLU A 1 83 ? -8.675 -4.677 38.729 1.00 94.75 83 GLU A CA 1
ATOM 646 C C . GLU A 1 83 ? -8.716 -3.145 38.787 1.00 94.75 83 GLU A C 1
ATOM 648 O O . GLU A 1 83 ? -9.781 -2.542 38.649 1.00 94.75 83 GLU A O 1
ATOM 653 N N . PHE A 1 84 ? -7.554 -2.495 38.897 1.00 94.50 84 PHE A N 1
ATOM 654 C CA . PHE A 1 84 ? -7.466 -1.039 38.822 1.00 94.50 84 PHE A CA 1
ATOM 655 C C . PHE A 1 84 ? -8.009 -0.503 37.488 1.00 94.50 84 PHE A C 1
ATOM 657 O O . PHE A 1 84 ? -8.845 0.399 37.484 1.00 94.50 84 PHE A O 1
ATOM 664 N N . ILE A 1 85 ? -7.595 -1.089 36.357 1.00 95.19 85 ILE A N 1
ATOM 665 C CA . ILE A 1 85 ? -8.078 -0.723 35.015 1.00 95.19 85 ILE A CA 1
ATOM 666 C C . ILE A 1 85 ? -9.605 -0.894 34.925 1.00 95.19 85 ILE A C 1
ATOM 668 O O . ILE A 1 85 ? -10.281 -0.006 34.401 1.00 95.19 85 ILE A O 1
ATOM 672 N N . GLU A 1 86 ? -10.162 -1.994 35.450 1.00 95.88 86 GLU A N 1
ATOM 673 C CA . GLU A 1 86 ? -11.613 -2.244 35.499 1.00 95.88 86 GLU A CA 1
ATOM 674 C C . GLU A 1 86 ? -12.362 -1.173 36.309 1.00 95.88 86 GLU A C 1
ATOM 676 O O . GLU A 1 86 ? -13.468 -0.788 35.927 1.00 95.88 86 GLU A O 1
ATOM 681 N N . ASN A 1 87 ? -11.758 -0.634 37.366 1.00 95.31 87 ASN A N 1
ATOM 682 C CA . ASN A 1 87 ? -12.383 0.400 38.191 1.00 95.31 87 ASN A CA 1
ATOM 683 C C . ASN A 1 87 ? -12.361 1.795 37.548 1.00 95.31 87 ASN A C 1
ATOM 685 O O . ASN A 1 87 ? -13.263 2.584 37.810 1.00 95.31 87 ASN A O 1
ATOM 689 N N . VAL A 1 88 ? -11.372 2.105 36.700 1.00 94.56 88 VAL A N 1
ATOM 690 C CA . VAL A 1 88 ? -11.185 3.473 36.169 1.00 94.56 88 VAL A CA 1
ATOM 691 C C . VAL A 1 88 ? -11.628 3.664 34.718 1.00 94.56 88 VAL A C 1
ATOM 693 O O . VAL A 1 88 ? -11.894 4.793 34.310 1.00 94.56 88 VAL A O 1
ATOM 696 N N . TYR A 1 89 ? -11.715 2.603 33.900 1.00 94.81 89 TYR A N 1
ATOM 697 C CA . TYR A 1 89 ? -11.903 2.773 32.448 1.00 94.81 89 TYR A CA 1
ATOM 698 C C . TYR A 1 89 ? -13.203 3.498 32.065 1.00 94.81 89 TYR A C 1
ATOM 700 O O . TYR A 1 89 ? -13.270 4.119 31.003 1.00 94.81 89 TYR A O 1
ATOM 708 N N . GLN A 1 90 ? -14.244 3.428 32.900 1.00 94.50 90 GLN A N 1
ATOM 709 C CA . GLN A 1 90 ? -15.515 4.102 32.626 1.00 94.50 90 GLN A CA 1
ATOM 710 C C . GLN A 1 90 ? -15.411 5.626 32.724 1.00 94.50 90 GLN A C 1
ATOM 712 O O . GLN A 1 90 ? -16.061 6.306 31.923 1.00 94.50 90 GLN A O 1
ATOM 717 N N . ASP A 1 91 ? -14.552 6.131 33.612 1.00 94.19 91 ASP A N 1
ATOM 718 C CA . ASP A 1 91 ? -14.350 7.561 33.875 1.00 94.19 91 ASP A CA 1
ATOM 719 C C . ASP A 1 91 ? -13.433 8.237 32.841 1.00 94.19 91 ASP A C 1
ATOM 721 O O . ASP A 1 91 ? -13.321 9.467 32.788 1.00 94.19 91 ASP A O 1
ATOM 725 N N . ILE A 1 92 ? -12.790 7.446 31.974 1.00 93.88 92 ILE A N 1
ATOM 726 C CA . ILE A 1 92 ? -11.936 7.951 30.900 1.00 93.88 92 ILE A CA 1
ATOM 727 C C . ILE A 1 92 ? -12.795 8.666 29.853 1.00 93.88 92 ILE A C 1
ATOM 729 O O . ILE A 1 92 ? -13.604 8.056 29.154 1.00 93.88 92 ILE A O 1
ATOM 733 N N . LYS A 1 93 ? -12.577 9.976 29.709 1.00 92.00 93 LYS A N 1
ATOM 734 C CA . LYS A 1 93 ? -13.342 10.824 28.780 1.00 92.00 93 LYS A CA 1
ATOM 735 C C . LYS A 1 93 ? -12.950 10.628 27.319 1.00 92.00 93 LYS A C 1
ATOM 737 O O . LYS A 1 93 ? -13.810 10.714 26.450 1.00 92.00 93 LYS A O 1
ATOM 742 N N . GLN A 1 94 ? -11.667 10.377 27.046 1.00 91.25 94 GLN A N 1
ATOM 743 C CA . GLN A 1 94 ? -11.187 10.284 25.670 1.00 91.25 94 GLN A CA 1
ATOM 744 C C . GLN A 1 94 ? -11.517 8.923 25.050 1.00 91.25 94 GLN A C 1
ATOM 746 O O . GLN A 1 94 ? -11.022 7.907 25.553 1.00 91.25 94 GLN A O 1
ATOM 751 N N . PRO A 1 95 ? -12.299 8.869 23.949 1.00 92.62 95 PRO A N 1
ATOM 752 C CA . PRO A 1 95 ? -12.830 7.605 23.444 1.00 92.62 95 PRO A CA 1
ATOM 753 C C . PRO A 1 95 ? -11.751 6.594 23.053 1.00 92.62 95 PRO A C 1
ATOM 755 O O . PRO A 1 95 ? -11.851 5.426 23.415 1.00 92.62 95 PRO A O 1
ATOM 758 N N . PHE A 1 96 ? -10.671 7.021 22.390 1.00 89.19 96 PHE A N 1
ATOM 759 C CA . PHE A 1 96 ? -9.602 6.105 21.971 1.00 89.19 96 PHE A CA 1
ATOM 760 C C . PHE A 1 96 ? -8.838 5.488 23.160 1.00 89.19 96 PHE A C 1
ATOM 762 O O . PHE A 1 96 ? -8.445 4.318 23.102 1.00 89.19 96 PHE A O 1
ATOM 769 N N . ILE A 1 97 ? -8.667 6.234 24.260 1.00 92.50 97 ILE A N 1
ATOM 770 C CA . ILE A 1 97 ? -8.035 5.735 25.492 1.00 92.50 97 ILE A CA 1
ATOM 771 C C . ILE A 1 97 ? -8.990 4.770 26.196 1.00 92.50 97 ILE A C 1
ATOM 773 O O . ILE A 1 97 ? -8.611 3.635 26.484 1.00 92.50 97 ILE A O 1
ATOM 777 N N . LYS A 1 98 ? -10.256 5.172 26.383 1.00 95.69 98 LYS A N 1
ATOM 778 C CA . LYS A 1 98 ? -11.299 4.318 26.971 1.00 95.69 98 LYS A CA 1
ATOM 779 C C . LYS A 1 98 ? -11.431 2.998 26.216 1.00 95.69 98 LYS A C 1
ATOM 781 O O . LYS A 1 98 ? -11.470 1.931 26.826 1.00 95.69 98 LYS A O 1
ATOM 786 N N . ALA A 1 99 ? -11.420 3.062 24.887 1.00 94.19 99 ALA A N 1
ATOM 787 C CA . ALA A 1 99 ? -11.481 1.895 24.025 1.00 94.19 99 ALA A CA 1
ATOM 788 C C . ALA A 1 99 ? -10.275 0.967 24.214 1.00 94.19 99 ALA A C 1
ATOM 790 O O . ALA A 1 99 ? -10.454 -0.244 24.297 1.00 94.19 99 ALA A O 1
ATOM 791 N N . ARG A 1 100 ? -9.054 1.514 24.331 1.00 92.25 100 ARG A N 1
ATOM 792 C CA . ARG A 1 100 ? -7.834 0.725 24.578 1.00 92.25 100 ARG A CA 1
ATOM 793 C C . ARG A 1 100 ? -7.900 -0.009 25.915 1.00 92.25 100 ARG A C 1
ATOM 795 O O . ARG A 1 100 ? -7.591 -1.195 25.955 1.00 92.25 100 ARG A O 1
ATOM 802 N N . PHE A 1 101 ? -8.338 0.669 26.974 1.00 95.00 101 PHE A N 1
ATOM 803 C CA . PHE A 1 101 ? -8.495 0.070 28.301 1.00 95.00 101 PHE A CA 1
ATOM 804 C C . PHE A 1 101 ? -9.553 -1.041 28.274 1.00 95.00 101 PHE A C 1
ATOM 806 O O . PHE A 1 101 ? -9.295 -2.156 28.723 1.00 95.00 101 PHE A O 1
ATOM 813 N N . ALA A 1 102 ? -10.714 -0.782 27.670 1.00 96.25 102 ALA A N 1
ATOM 814 C CA . ALA A 1 102 ? -11.779 -1.772 27.553 1.00 96.25 102 ALA A CA 1
ATOM 815 C C . ALA A 1 102 ? -11.386 -2.985 26.680 1.00 96.25 102 ALA A C 1
ATOM 817 O O . ALA A 1 102 ? -11.682 -4.122 27.043 1.00 96.25 102 ALA A O 1
ATOM 818 N N . ASP A 1 103 ? -10.681 -2.782 25.560 1.00 94.12 103 ASP A N 1
ATOM 819 C CA . ASP A 1 103 ? -10.191 -3.874 24.698 1.00 94.12 103 ASP A CA 1
ATOM 820 C C . ASP A 1 103 ? -9.136 -4.722 25.431 1.00 94.12 103 ASP A C 1
ATOM 822 O O . ASP A 1 103 ? -9.150 -5.948 25.364 1.00 94.12 103 ASP A O 1
ATOM 826 N N . LEU A 1 104 ? -8.268 -4.093 26.229 1.00 93.44 104 LEU A N 1
ATOM 827 C CA . LEU A 1 104 ? -7.302 -4.793 27.077 1.00 93.44 104 LEU A CA 1
ATOM 828 C C . LEU A 1 104 ? -7.989 -5.662 28.136 1.00 93.44 104 LEU A C 1
ATOM 830 O O . LEU A 1 104 ? -7.611 -6.824 28.303 1.00 93.44 104 LEU A O 1
ATOM 834 N N . LEU A 1 105 ? -9.018 -5.144 28.814 1.00 94.50 105 LEU A N 1
ATOM 835 C CA . LEU A 1 105 ? -9.825 -5.928 29.756 1.00 94.50 105 LEU A CA 1
ATOM 836 C C . LEU A 1 105 ? -10.514 -7.101 29.046 1.00 94.50 105 LEU A C 1
ATOM 838 O O . LEU A 1 105 ? -10.492 -8.228 29.543 1.00 94.50 105 LEU A O 1
ATOM 842 N N . TRP A 1 106 ? -11.064 -6.873 27.847 1.00 94.25 106 TRP A N 1
ATOM 843 C CA . TRP A 1 106 ? -11.644 -7.934 27.021 1.00 94.25 106 TRP A CA 1
ATOM 844 C C . TRP A 1 106 ? -10.628 -9.029 26.677 1.00 94.25 106 TRP A C 1
ATOM 846 O O . TRP A 1 106 ? -10.979 -10.209 26.696 1.00 94.25 106 TRP A O 1
ATOM 856 N N . LEU A 1 107 ? -9.371 -8.679 26.401 1.00 91.12 107 LEU A N 1
ATOM 857 C CA . LEU A 1 107 ? -8.317 -9.635 26.050 1.00 91.12 107 LEU A CA 1
ATOM 858 C C . LEU A 1 107 ? -7.804 -10.432 27.253 1.00 91.12 107 LEU A C 1
ATOM 860 O O . LEU A 1 107 ? -7.621 -11.640 27.117 1.00 91.12 107 LEU A O 1
ATOM 864 N N . ASN A 1 108 ? -7.650 -9.803 28.420 1.00 90.69 108 ASN A N 1
ATOM 865 C CA . ASN A 1 108 ? -6.952 -10.404 29.564 1.00 90.69 108 ASN A CA 1
ATOM 866 C C . ASN A 1 108 ? -7.872 -11.014 30.632 1.00 90.69 108 ASN A C 1
ATOM 868 O O . ASN A 1 108 ? -7.466 -11.945 31.321 1.00 90.69 108 ASN A O 1
ATOM 872 N N . ILE A 1 109 ? -9.117 -10.544 30.776 1.00 90.69 109 ILE A N 1
ATOM 873 C CA . ILE A 1 109 ? -10.004 -11.043 31.837 1.00 90.69 109 ILE A CA 1
ATOM 874 C C . ILE A 1 109 ? -10.679 -12.356 31.429 1.00 90.69 109 ILE A C 1
ATOM 876 O O . ILE A 1 109 ? -11.192 -12.511 30.311 1.00 90.69 109 ILE A O 1
ATOM 880 N N . HIS A 1 110 ? -10.699 -13.294 32.380 1.00 87.31 110 HIS A N 1
ATOM 881 C CA . HIS A 1 110 ? -11.381 -14.580 32.299 1.00 87.31 110 HIS A CA 1
ATOM 882 C C . HIS A 1 110 ? -12.210 -14.829 33.576 1.00 87.31 110 HIS A C 1
ATOM 884 O O . HIS A 1 110 ? -11.684 -14.640 34.671 1.00 87.31 110 HIS A O 1
ATOM 890 N N . PRO A 1 111 ? -13.484 -15.265 33.468 1.00 90.06 111 PRO A N 1
ATOM 891 C CA . PRO A 1 111 ? -14.250 -15.471 32.236 1.00 90.06 111 PRO A CA 1
ATOM 892 C C . PRO A 1 111 ? -14.514 -14.157 31.483 1.00 90.06 111 PRO A C 1
ATOM 894 O O . PRO A 1 111 ? -14.534 -13.075 32.066 1.00 90.06 111 PRO A O 1
ATOM 897 N N . LYS A 1 112 ? -14.703 -14.253 30.161 1.00 91.75 112 LYS A N 1
ATOM 898 C CA . LYS A 1 112 ? -14.904 -13.085 29.293 1.00 91.75 112 LYS A CA 1
ATOM 899 C C . LYS A 1 112 ? -16.177 -12.325 29.687 1.00 91.75 112 LYS A C 1
ATOM 901 O O . L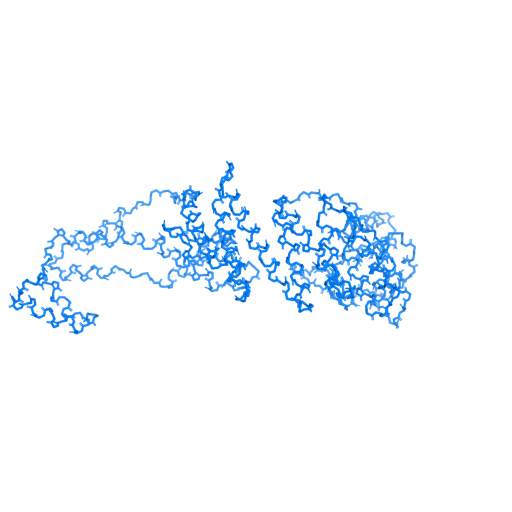YS A 1 112 ? -17.265 -12.900 29.680 1.00 91.75 112 LYS A O 1
ATOM 906 N N . LYS A 1 113 ? -16.055 -11.023 29.974 1.00 93.69 113 LYS A N 1
ATOM 907 C CA . LYS A 1 113 ? -17.190 -10.133 30.277 1.00 93.69 113 LYS A CA 1
ATOM 908 C C . LYS A 1 113 ? -17.573 -9.320 29.034 1.00 93.69 113 LYS A C 1
ATOM 910 O O . LYS A 1 113 ? -16.781 -8.528 28.529 1.00 93.69 113 LYS A O 1
ATOM 915 N N . VAL A 1 114 ? -18.810 -9.482 28.556 1.00 94.00 114 VAL A N 1
ATOM 916 C CA . VAL A 1 114 ? -19.314 -8.831 27.323 1.00 94.00 114 VAL A CA 1
ATOM 917 C C . VAL A 1 114 ? -19.343 -7.298 27.427 1.00 94.00 114 VAL A C 1
ATOM 919 O O . VAL A 1 114 ? -19.233 -6.606 26.418 1.00 94.00 114 VAL A O 1
ATOM 922 N N . VAL A 1 115 ? -19.449 -6.753 28.641 1.00 96.06 115 VAL A N 1
ATOM 923 C CA . VAL A 1 115 ? -19.448 -5.300 28.882 1.00 96.06 115 VAL A CA 1
ATOM 924 C C . VAL A 1 115 ? -18.175 -4.639 28.341 1.00 96.06 115 VAL A C 1
ATOM 926 O O . VAL A 1 115 ? -18.264 -3.573 27.740 1.00 96.06 115 VAL A O 1
ATOM 929 N N . PHE A 1 116 ? -17.013 -5.289 28.464 1.00 96.25 116 PHE A N 1
ATOM 930 C CA . PHE A 1 116 ? -15.744 -4.717 28.007 1.00 96.25 116 PHE A CA 1
ATOM 931 C C . PHE A 1 116 ? -15.662 -4.601 26.489 1.00 96.25 116 PHE A C 1
ATOM 933 O O . PHE A 1 116 ? -15.311 -3.546 25.972 1.00 96.25 116 PHE A O 1
ATOM 940 N N . VAL A 1 117 ? -16.046 -5.649 25.756 1.00 95.62 117 VAL A N 1
ATOM 941 C CA . VAL A 1 117 ? -16.024 -5.593 24.288 1.00 95.62 117 VAL A CA 1
ATOM 942 C C . VAL A 1 117 ? -17.053 -4.610 23.739 1.00 95.62 117 VAL A C 1
ATOM 944 O O . VAL A 1 117 ? -16.757 -3.911 22.774 1.00 95.62 117 VAL A O 1
ATOM 947 N N . LYS A 1 118 ? -18.224 -4.485 24.378 1.00 96.12 118 LYS A N 1
ATOM 948 C CA . LYS A 1 118 ? -19.209 -3.453 24.024 1.00 96.12 118 LYS A CA 1
ATOM 949 C C . LYS A 1 118 ? -18.642 -2.050 24.232 1.00 96.12 118 LYS A C 1
ATOM 951 O O . LYS A 1 118 ? -18.628 -1.270 23.285 1.00 96.12 118 LYS A O 1
ATOM 956 N N . ALA A 1 119 ? -18.079 -1.778 25.411 1.00 97.06 119 ALA A N 1
ATOM 957 C CA . ALA A 1 119 ? -17.463 -0.489 25.715 1.00 97.06 119 ALA A CA 1
ATOM 958 C C . ALA A 1 119 ? -16.308 -0.153 24.755 1.00 97.06 119 ALA A C 1
ATOM 960 O O . ALA A 1 119 ? -16.181 0.996 24.333 1.00 97.06 119 ALA A O 1
ATOM 961 N N . ALA A 1 120 ? -15.497 -1.145 24.369 1.00 96.31 120 ALA A N 1
ATOM 962 C CA . ALA A 1 120 ? -14.424 -0.976 23.393 1.00 96.31 120 ALA A CA 1
ATOM 963 C C . ALA A 1 120 ? -14.961 -0.627 21.998 1.00 96.31 120 ALA A C 1
ATOM 965 O O . ALA A 1 120 ? -14.509 0.348 21.401 1.00 96.31 120 ALA A O 1
ATOM 966 N N . ILE A 1 121 ? -15.940 -1.387 21.489 1.00 96.75 121 ILE A N 1
ATOM 967 C CA . ILE A 1 121 ? -16.560 -1.136 20.179 1.00 96.75 121 ILE A CA 1
ATOM 968 C C . ILE A 1 121 ? -17.196 0.256 20.153 1.00 96.75 121 ILE A C 1
ATOM 970 O O . ILE A 1 121 ? -16.887 1.041 19.263 1.00 96.75 121 ILE A O 1
ATOM 974 N N . GLU A 1 122 ? -18.034 0.588 21.135 1.00 96.56 122 GLU A N 1
ATOM 975 C CA . GLU A 1 122 ? -18.719 1.885 21.211 1.00 96.56 122 GLU A CA 1
ATOM 976 C C . GLU A 1 122 ? -17.723 3.048 21.276 1.00 96.56 122 GLU A C 1
ATOM 978 O O . GLU A 1 122 ? -17.860 4.023 20.541 1.00 96.56 122 GLU A O 1
ATOM 983 N N . SER A 1 123 ? -16.673 2.920 22.092 1.00 96.00 123 SER A N 1
ATOM 984 C CA . SER A 1 123 ? -15.664 3.972 22.249 1.00 96.00 123 SER A CA 1
ATOM 985 C C . SER A 1 123 ? -14.783 4.130 21.004 1.00 96.00 123 SER A C 1
ATOM 987 O O . SER A 1 123 ? -14.415 5.250 20.658 1.00 96.00 123 SER A O 1
ATOM 989 N N . TYR A 1 124 ? -14.473 3.044 20.284 1.00 94.38 124 TYR A N 1
ATOM 990 C CA . TYR A 1 124 ? -13.779 3.142 18.997 1.00 94.38 124 TYR A CA 1
ATOM 991 C C . TYR A 1 124 ? -14.650 3.785 17.913 1.00 94.38 124 TYR A C 1
ATOM 993 O O . TYR A 1 124 ? -14.144 4.592 17.136 1.00 94.38 124 TYR A O 1
ATOM 1001 N N . LEU A 1 125 ? -15.945 3.455 17.862 1.00 94.44 125 LEU A N 1
ATOM 1002 C CA . LEU A 1 125 ? -16.880 4.005 16.873 1.00 94.44 125 LEU A CA 1
ATOM 1003 C C . LEU A 1 125 ? -17.329 5.438 17.183 1.00 94.44 125 LEU A C 1
ATOM 1005 O O . LEU A 1 125 ? -17.833 6.117 16.292 1.00 94.44 125 LEU A O 1
ATOM 1009 N N . ALA A 1 126 ? -17.129 5.913 18.414 1.00 93.75 126 ALA A N 1
ATOM 1010 C CA . ALA A 1 126 ? -17.350 7.308 18.783 1.00 93.75 126 ALA A CA 1
ATOM 1011 C C . ALA A 1 126 ? -16.333 8.269 18.137 1.00 93.75 126 ALA A C 1
ATOM 1013 O O . ALA A 1 126 ? -16.569 9.476 18.112 1.00 93.75 126 ALA A O 1
ATOM 1014 N N . LEU A 1 127 ? -15.211 7.756 17.616 1.00 91.31 127 LEU A N 1
ATOM 1015 C CA . LEU A 1 127 ? -14.227 8.557 16.892 1.00 91.31 127 LEU A CA 1
ATOM 1016 C C . LEU A 1 127 ? -14.758 8.898 15.488 1.00 91.31 127 LEU A C 1
ATOM 1018 O O . LEU A 1 127 ? -15.077 7.976 14.726 1.00 91.31 127 LEU A O 1
ATOM 1022 N N . PRO A 1 128 ? -14.845 10.187 15.120 1.00 90.00 128 PRO A N 1
ATOM 1023 C CA . PRO A 1 128 ? -15.458 10.598 13.866 1.00 90.00 128 PRO A CA 1
ATOM 1024 C C . PRO A 1 128 ? -14.592 10.241 12.648 1.00 90.00 128 PRO A C 1
ATOM 1026 O O . PRO A 1 128 ? -13.367 10.176 12.715 1.00 90.00 128 PRO A O 1
ATOM 1029 N N . ILE A 1 129 ? -15.252 10.021 11.508 1.00 89.88 129 ILE A N 1
ATOM 1030 C CA . ILE A 1 129 ? -14.596 9.873 10.200 1.00 89.88 129 ILE A CA 1
ATOM 1031 C C . ILE A 1 129 ? -14.500 11.262 9.563 1.00 89.88 129 ILE A C 1
ATOM 1033 O O . ILE A 1 129 ? -15.454 11.718 8.917 1.00 89.88 129 ILE A O 1
ATOM 1037 N N . GLU A 1 130 ? -13.367 11.924 9.773 1.00 85.69 130 GLU A N 1
ATOM 1038 C CA . GLU A 1 130 ? -13.065 13.286 9.313 1.00 85.69 130 GLU A CA 1
ATOM 1039 C C . GLU A 1 130 ? -11.804 13.308 8.449 1.00 85.69 130 GLU A C 1
ATOM 1041 O O . GLU A 1 130 ? -10.925 12.458 8.585 1.00 85.69 130 GLU A O 1
ATOM 1046 N N . GLU A 1 131 ? -11.735 14.268 7.535 1.00 79.69 131 GLU A N 1
ATOM 1047 C CA . GLU A 1 131 ? -10.706 14.342 6.498 1.00 79.69 131 GLU A CA 1
ATOM 1048 C C . GLU A 1 131 ? -9.287 14.444 7.076 1.00 79.69 131 GLU A C 1
ATOM 1050 O O . GLU A 1 131 ? -8.355 13.761 6.636 1.00 79.69 131 GLU A O 1
ATOM 1055 N N . GLU A 1 132 ? -9.150 15.236 8.130 1.00 76.31 132 GLU A N 1
ATOM 1056 C CA . GLU A 1 132 ? -7.891 15.570 8.779 1.00 76.31 132 GLU A CA 1
ATOM 1057 C C . GLU A 1 132 ? -7.398 14.468 9.721 1.00 76.31 132 GLU A C 1
ATOM 1059 O O . GLU A 1 132 ? -6.208 14.399 10.010 1.00 76.31 132 GLU A O 1
ATOM 1064 N N . THR A 1 133 ? -8.279 13.591 10.209 1.00 76.12 133 THR A N 1
ATOM 1065 C CA . THR A 1 133 ? -7.948 12.657 11.302 1.00 76.12 133 THR A CA 1
ATOM 1066 C C . THR A 1 133 ? -8.068 11.186 10.911 1.00 76.12 133 THR A C 1
ATOM 1068 O O . THR A 1 133 ? -7.471 10.318 11.554 1.00 76.12 133 THR A O 1
ATOM 1071 N N . TRP A 1 134 ? -8.772 10.874 9.819 1.00 79.62 134 TRP A N 1
ATOM 1072 C CA . TRP A 1 134 ? -9.010 9.497 9.380 1.00 79.62 134 TRP A CA 1
ATOM 1073 C C . TRP A 1 134 ? -7.733 8.730 9.026 1.00 79.62 134 TRP A C 1
ATOM 1075 O O . TRP A 1 134 ? -7.686 7.518 9.193 1.00 79.62 134 TRP A O 1
ATOM 1085 N N . HIS A 1 135 ? -6.676 9.412 8.584 1.00 62.50 135 HIS A N 1
ATOM 1086 C CA . HIS A 1 135 ? -5.401 8.783 8.224 1.00 62.50 135 HIS A CA 1
ATOM 1087 C C . HIS A 1 135 ? -4.475 8.489 9.426 1.00 62.50 135 HIS A C 1
ATOM 1089 O O . HIS A 1 135 ? -3.420 7.882 9.240 1.00 62.50 135 HIS A O 1
ATOM 1095 N N . LEU A 1 136 ? -4.860 8.898 10.641 1.00 66.06 136 LEU A N 1
ATOM 1096 C CA . LEU A 1 136 ? -4.129 8.649 11.889 1.00 66.06 136 LEU A CA 1
ATOM 1097 C C . LEU A 1 136 ? -4.597 7.336 12.563 1.00 66.06 136 LEU A C 1
ATOM 1099 O O . LEU A 1 136 ? -5.149 6.435 11.927 1.00 66.06 136 LEU A O 1
ATOM 1103 N N . ASP A 1 137 ? -4.412 7.224 13.883 1.00 74.62 137 ASP A N 1
ATOM 1104 C CA . ASP A 1 137 ? -4.834 6.086 14.715 1.00 74.62 137 ASP A CA 1
ATOM 1105 C C . ASP A 1 137 ? -6.339 5.748 14.613 1.00 74.62 137 ASP A C 1
ATOM 1107 O O . ASP A 1 137 ? -6.748 4.636 14.964 1.00 74.62 137 ASP A O 1
ATOM 1111 N N . ILE A 1 138 ? -7.174 6.665 14.109 1.00 86.19 138 ILE A N 1
ATOM 1112 C CA . ILE A 1 138 ? -8.629 6.488 14.004 1.00 86.19 138 ILE A CA 1
ATOM 1113 C C . ILE A 1 138 ? -9.001 5.366 13.030 1.00 86.19 138 ILE A C 1
ATOM 1115 O O . ILE A 1 138 ? -9.816 4.512 13.386 1.00 86.19 138 ILE A O 1
ATOM 1119 N N . LEU A 1 139 ? -8.384 5.284 11.845 1.00 86.94 139 LEU A N 1
ATOM 1120 C CA . LEU A 1 139 ? -8.637 4.168 10.923 1.00 86.94 139 LEU A CA 1
ATOM 1121 C C . LEU A 1 139 ? -8.325 2.822 11.590 1.00 86.94 139 LEU A C 1
ATOM 1123 O O . LEU A 1 139 ? -9.085 1.861 11.453 1.00 86.94 139 LEU A O 1
ATOM 1127 N N . ASN A 1 140 ? -7.243 2.754 12.369 1.00 86.88 140 ASN A N 1
ATOM 1128 C CA . ASN A 1 140 ? -6.864 1.544 13.098 1.00 86.88 140 ASN A CA 1
ATOM 1129 C C . ASN A 1 140 ? -7.894 1.194 14.185 1.00 86.88 140 ASN A C 1
ATOM 1131 O O . ASN A 1 140 ? -8.233 0.020 14.368 1.00 86.88 140 ASN A O 1
ATOM 1135 N N . CYS A 1 141 ? -8.431 2.203 14.876 1.00 90.31 141 CYS A N 1
ATOM 1136 C CA . CYS A 1 141 ? -9.523 2.047 15.836 1.00 90.31 141 CYS A CA 1
ATOM 1137 C C . CYS A 1 141 ? -10.775 1.456 15.171 1.00 90.31 141 CYS A C 1
ATOM 1139 O O . CYS A 1 141 ? -11.316 0.456 15.645 1.00 90.31 141 CYS A O 1
ATOM 1141 N N . TRP A 1 142 ? -11.178 1.994 14.017 1.00 93.81 142 TRP A N 1
ATOM 1142 C CA . TRP A 1 142 ? -12.309 1.481 13.240 1.00 93.81 142 TRP A CA 1
ATOM 1143 C C . TRP A 1 142 ? -12.074 0.052 12.732 1.00 93.81 142 TRP A C 1
ATOM 1145 O O . TRP A 1 142 ? -12.951 -0.806 12.868 1.00 93.81 142 TRP A O 1
ATOM 1155 N N . LYS A 1 143 ? -10.871 -0.262 12.228 1.00 92.56 143 LYS A N 1
ATOM 1156 C CA . LYS A 1 143 ? -10.481 -1.633 11.842 1.00 92.56 143 LYS A CA 1
ATOM 1157 C C . LYS A 1 143 ? -10.658 -2.626 12.989 1.00 92.56 143 LYS A C 1
ATOM 1159 O O . LYS A 1 143 ? -11.138 -3.747 12.771 1.00 92.56 143 LYS A O 1
ATOM 1164 N N . ARG A 1 144 ? -10.280 -2.237 14.209 1.00 92.69 144 ARG A N 1
ATOM 1165 C CA . ARG A 1 144 ? -10.429 -3.084 15.397 1.00 92.69 144 ARG A CA 1
ATOM 1166 C C . ARG A 1 144 ? -11.872 -3.180 15.865 1.00 92.69 144 ARG A C 1
ATOM 1168 O O . ARG A 1 144 ? -12.295 -4.291 16.165 1.00 92.69 144 ARG A O 1
ATOM 1175 N N . ALA A 1 145 ? -12.641 -2.094 15.840 1.00 94.88 145 ALA A N 1
ATOM 1176 C CA . ALA A 1 145 ? -14.072 -2.123 16.145 1.00 94.88 145 ALA A CA 1
ATOM 1177 C C . ALA A 1 145 ? -14.832 -3.101 15.236 1.00 94.88 145 ALA A C 1
ATOM 1179 O O . ALA A 1 145 ? -15.609 -3.925 15.723 1.00 94.88 145 ALA A O 1
ATOM 1180 N N . ILE A 1 146 ? -14.546 -3.085 13.927 1.00 95.19 146 ILE A N 1
ATOM 1181 C CA . ILE A 1 146 ? -15.099 -4.055 12.970 1.00 95.19 146 ILE A CA 1
ATOM 1182 C C . ILE A 1 146 ? -14.672 -5.476 13.342 1.00 95.19 146 ILE A C 1
ATOM 1184 O O . ILE A 1 146 ? -15.500 -6.381 13.404 1.00 95.19 146 ILE A O 1
ATOM 1188 N N . SER A 1 147 ? -13.386 -5.676 13.636 1.00 93.31 147 SER A N 1
ATOM 1189 C CA . SER A 1 147 ? -12.851 -6.995 13.989 1.00 93.31 147 SER A CA 1
ATOM 1190 C C . SER A 1 147 ? -13.487 -7.562 15.263 1.00 93.31 147 SER A C 1
ATOM 1192 O O . SER A 1 147 ? -13.863 -8.731 15.277 1.00 93.31 147 SER A O 1
ATOM 1194 N N . LEU A 1 148 ? -13.658 -6.745 16.307 1.00 93.81 148 LEU A N 1
ATOM 1195 C CA . LEU A 1 148 ? -14.350 -7.116 17.545 1.00 93.81 148 LEU A CA 1
ATOM 1196 C C . LEU A 1 148 ? -15.827 -7.432 17.290 1.00 93.81 148 LEU A C 1
ATOM 1198 O O . LEU A 1 148 ? -16.343 -8.430 17.796 1.00 93.81 148 LEU A O 1
ATOM 1202 N N . SER A 1 149 ? -16.496 -6.627 16.462 1.00 95.50 149 SER A N 1
ATOM 1203 C CA . SER A 1 149 ? -17.900 -6.843 16.099 1.00 95.50 149 SER A CA 1
ATOM 1204 C C . SER A 1 149 ? -18.091 -8.160 15.339 1.00 95.50 149 SER A C 1
ATOM 1206 O O . SER A 1 149 ? -19.014 -8.912 15.636 1.00 95.50 149 SER A O 1
ATOM 1208 N N . LEU A 1 150 ? -17.175 -8.495 14.422 1.00 93.31 150 LEU A N 1
ATOM 1209 C CA . LEU A 1 150 ? -17.161 -9.781 13.716 1.00 93.31 150 LEU A CA 1
ATOM 1210 C C . LEU A 1 150 ? -16.873 -10.957 14.662 1.00 93.31 150 LEU A C 1
ATOM 1212 O O . LEU A 1 150 ? -17.548 -11.976 14.587 1.00 93.31 150 LEU A O 1
ATOM 1216 N N . GLN A 1 151 ? -15.894 -10.830 15.563 1.00 91.44 151 GLN A N 1
ATOM 1217 C CA . GLN A 1 151 ? -15.535 -11.890 16.519 1.00 91.44 151 GLN A CA 1
ATOM 1218 C C . GLN A 1 151 ? -16.668 -12.216 17.497 1.00 91.44 151 GLN A C 1
ATOM 1220 O O . GLN A 1 151 ? -16.831 -13.367 17.894 1.00 91.44 151 GLN A O 1
ATOM 1225 N N . THR A 1 152 ? -17.437 -11.203 17.889 1.00 92.81 152 THR A N 1
ATOM 1226 C CA . THR A 1 152 ? -18.547 -11.337 18.842 1.00 92.81 152 THR A CA 1
ATOM 1227 C C . THR A 1 152 ? -19.901 -11.563 18.174 1.00 92.81 152 THR A C 1
ATOM 1229 O O . THR A 1 152 ? -20.903 -11.676 18.875 1.00 92.81 152 THR A O 1
ATOM 1232 N N . ASN A 1 153 ? -19.947 -11.643 16.837 1.00 93.31 153 ASN A N 1
ATOM 1233 C CA . ASN A 1 153 ? -21.181 -11.684 16.048 1.00 93.31 153 ASN A CA 1
ATOM 1234 C C . ASN A 1 153 ? -22.166 -10.551 16.412 1.00 93.31 153 ASN A C 1
ATOM 1236 O O . ASN A 1 153 ? -23.380 -10.752 16.435 1.00 93.31 153 ASN A O 1
ATOM 1240 N N . ASN A 1 154 ? -21.653 -9.351 16.704 1.00 94.12 154 ASN A N 1
ATOM 1241 C CA . ASN A 1 154 ? -22.468 -8.186 17.040 1.00 94.12 154 ASN A CA 1
ATOM 1242 C C . ASN A 1 154 ? -23.059 -7.554 15.767 1.00 94.12 154 ASN A C 1
ATOM 1244 O O . ASN A 1 154 ? -22.477 -6.651 15.163 1.00 94.12 154 ASN A O 1
ATOM 1248 N N . THR A 1 155 ? -24.228 -8.044 15.352 1.00 93.69 155 THR A N 1
ATOM 1249 C CA . THR A 1 155 ? -24.914 -7.603 14.127 1.00 93.69 155 THR A CA 1
ATOM 1250 C C . THR A 1 155 ? -25.378 -6.150 14.181 1.00 93.69 155 THR A C 1
ATOM 1252 O O . THR A 1 155 ? -25.403 -5.482 13.152 1.00 93.69 155 THR A O 1
ATOM 1255 N N . GLU A 1 156 ? -25.740 -5.647 15.362 1.00 94.38 156 GLU A N 1
ATOM 1256 C CA . GLU A 1 156 ? -26.175 -4.259 15.542 1.00 94.38 156 GLU A CA 1
ATOM 1257 C C . GLU A 1 156 ? -25.028 -3.283 15.256 1.00 94.38 156 GLU A C 1
ATOM 1259 O O . GLU A 1 156 ? -25.176 -2.381 14.427 1.00 94.38 156 GLU A O 1
ATOM 1264 N N . ALA A 1 157 ? -23.856 -3.528 15.853 1.00 94.88 157 ALA A N 1
ATOM 1265 C CA . ALA A 1 157 ? -22.658 -2.734 15.600 1.00 94.88 157 ALA A CA 1
ATOM 1266 C C . ALA A 1 157 ? -22.226 -2.806 14.128 1.00 94.88 157 ALA A C 1
ATOM 1268 O O . ALA A 1 157 ? -21.925 -1.776 13.529 1.00 94.88 157 ALA A O 1
ATOM 1269 N N . LEU A 1 158 ? -22.251 -3.996 13.514 1.00 96.25 158 LEU A N 1
ATOM 1270 C CA . LEU A 1 158 ? -21.913 -4.154 12.094 1.00 96.25 158 LEU A CA 1
ATOM 1271 C C . LEU A 1 158 ? -22.848 -3.346 11.190 1.00 96.25 158 LEU A C 1
ATOM 1273 O O . LEU A 1 158 ? -22.364 -2.607 10.339 1.00 96.25 158 LEU A O 1
ATOM 1277 N N . ASN A 1 159 ? -24.164 -3.402 11.409 1.00 95.44 159 ASN A N 1
ATOM 1278 C CA . ASN A 1 159 ? -25.123 -2.626 10.619 1.00 95.44 159 ASN A CA 1
ATOM 1279 C C . ASN A 1 159 ? -24.897 -1.110 10.764 1.00 95.44 159 ASN A C 1
ATOM 1281 O O . ASN A 1 159 ? -24.982 -0.372 9.778 1.00 95.44 159 ASN A O 1
ATOM 1285 N N . ALA A 1 160 ? -24.588 -0.636 11.976 1.00 95.81 160 ALA A N 1
ATOM 1286 C CA . ALA A 1 160 ? -24.268 0.769 12.223 1.00 95.81 160 ALA A CA 1
ATOM 1287 C C . ALA A 1 160 ? -22.967 1.197 11.520 1.00 95.81 160 ALA A C 1
ATOM 1289 O O . ALA A 1 160 ? -22.927 2.257 10.886 1.00 95.81 160 ALA A O 1
ATOM 1290 N N . ILE A 1 161 ? -21.928 0.357 11.573 1.00 96.62 161 ILE A N 1
ATOM 1291 C CA . ILE A 1 161 ? -20.659 0.585 10.874 1.00 96.62 161 ILE A CA 1
ATOM 1292 C C . ILE A 1 161 ? -20.882 0.642 9.363 1.00 96.62 161 ILE A C 1
ATOM 1294 O O . ILE A 1 161 ? -20.488 1.619 8.729 1.00 96.62 161 ILE A O 1
ATOM 1298 N N . GLU A 1 162 ? -21.542 -0.366 8.786 1.00 96.38 162 GLU A N 1
ATOM 1299 C CA . GLU A 1 162 ? -21.799 -0.434 7.345 1.00 96.38 162 GLU A CA 1
ATOM 1300 C C . GLU A 1 162 ? -22.574 0.797 6.866 1.00 96.38 162 GLU A C 1
ATOM 1302 O O . GLU A 1 162 ? -22.175 1.448 5.899 1.00 96.38 162 GLU A O 1
ATOM 1307 N N . LYS A 1 163 ? -23.630 1.192 7.590 1.00 95.81 163 LYS A N 1
ATOM 1308 C CA . LYS A 1 163 ? -24.392 2.411 7.289 1.00 95.81 163 LYS A CA 1
ATOM 1309 C C . LYS A 1 163 ? -23.508 3.660 7.320 1.00 95.81 163 LYS A C 1
ATOM 1311 O O . LYS A 1 163 ? -23.628 4.509 6.433 1.00 95.81 163 LYS A O 1
ATOM 1316 N N . THR A 1 164 ? -22.634 3.780 8.317 1.00 96.12 164 THR A N 1
ATOM 1317 C CA . THR A 1 164 ? -21.770 4.956 8.488 1.00 96.12 164 THR A CA 1
ATOM 1318 C C . THR A 1 164 ? -20.734 5.050 7.372 1.00 96.12 164 THR A C 1
ATOM 1320 O O . THR A 1 164 ? -20.627 6.095 6.731 1.00 96.12 164 THR A O 1
ATOM 1323 N N . LEU A 1 165 ? -20.043 3.949 7.066 1.00 95.88 165 LEU A N 1
ATOM 1324 C CA . LEU A 1 165 ? -19.044 3.893 5.995 1.00 95.88 165 LEU A CA 1
ATOM 1325 C C . LEU A 1 165 ? -19.666 4.153 4.620 1.00 95.88 165 LEU A C 1
ATOM 1327 O O . LEU A 1 165 ? -19.124 4.937 3.848 1.00 95.88 165 LEU A O 1
ATOM 1331 N N . LEU A 1 166 ? -20.832 3.566 4.327 1.00 94.88 166 LEU A N 1
ATOM 1332 C CA . LEU A 1 166 ? -21.550 3.815 3.071 1.00 94.88 166 LEU A CA 1
ATOM 1333 C C . LEU A 1 166 ? -22.029 5.265 2.951 1.00 94.88 166 LEU A C 1
ATOM 1335 O O . LEU A 1 166 ? -22.026 5.820 1.856 1.00 94.88 166 LEU A O 1
ATOM 1339 N N . THR A 1 167 ? -22.448 5.881 4.059 1.00 94.38 167 THR A N 1
ATOM 1340 C CA . THR A 1 167 ? -22.844 7.296 4.070 1.00 94.38 167 THR A CA 1
ATOM 1341 C C . THR A 1 167 ? -21.639 8.185 3.797 1.00 94.38 167 THR A C 1
ATOM 1343 O O . THR A 1 167 ? -21.722 9.075 2.955 1.00 94.38 167 THR A O 1
ATOM 1346 N N . LYS A 1 168 ? -20.507 7.913 4.455 1.00 93.88 168 LYS A N 1
ATOM 1347 C CA . LYS A 1 168 ? -19.262 8.655 4.250 1.00 93.88 168 LYS A CA 1
ATOM 1348 C C . LYS A 1 168 ? -18.723 8.492 2.834 1.00 93.88 168 LYS A C 1
ATOM 1350 O O . LYS A 1 168 ? -18.391 9.486 2.218 1.00 93.88 168 LYS A O 1
ATOM 1355 N N . LEU A 1 169 ? -18.742 7.292 2.262 1.00 91.88 169 LEU A N 1
ATOM 1356 C CA . LEU A 1 169 ? -18.262 7.051 0.896 1.00 91.88 169 LEU A CA 1
ATOM 1357 C C . LEU A 1 169 ? -19.017 7.854 -0.187 1.00 91.88 169 LEU A C 1
ATOM 1359 O O . LEU A 1 169 ? -18.469 8.121 -1.256 1.00 91.88 169 LEU A O 1
ATOM 1363 N N . LYS A 1 170 ? -20.272 8.234 0.089 1.00 89.62 170 LYS A N 1
ATOM 1364 C CA . LYS A 1 170 ? -21.106 9.071 -0.789 1.00 89.62 170 LYS A CA 1
ATOM 1365 C C . LYS A 1 170 ? -20.889 10.574 -0.605 1.00 89.62 170 LYS A C 1
ATOM 1367 O O . LYS A 1 170 ? -21.459 11.345 -1.371 1.00 89.62 170 LYS A O 1
ATOM 1372 N N . GLN A 1 171 ? -20.150 10.994 0.421 1.00 90.00 171 GLN A N 1
ATOM 1373 C CA . GLN A 1 171 ? -19.798 12.401 0.591 1.00 90.00 171 GLN A CA 1
ATOM 1374 C C . GLN A 1 171 ? -18.812 12.824 -0.495 1.00 90.00 171 GLN A C 1
ATOM 1376 O O . GLN A 1 171 ? -18.042 12.007 -1.009 1.00 90.00 171 GLN A O 1
ATOM 1381 N N . ASP A 1 172 ? -18.859 14.106 -0.844 1.00 84.75 172 ASP A N 1
ATOM 1382 C CA . ASP A 1 172 ? -17.894 14.676 -1.766 1.00 84.75 172 ASP A CA 1
ATOM 1383 C C . ASP A 1 172 ? -16.573 14.928 -1.034 1.00 84.75 172 ASP A C 1
ATOM 1385 O O . ASP A 1 172 ? -16.531 15.633 -0.028 1.00 84.75 172 ASP A O 1
ATOM 1389 N N . PHE A 1 173 ? -15.514 14.311 -1.546 1.00 84.62 173 PHE A N 1
ATOM 1390 C CA . PHE A 1 173 ? -14.139 14.465 -1.081 1.00 84.62 173 PHE A CA 1
ATOM 1391 C C . PHE A 1 173 ? -13.238 14.841 -2.269 1.00 84.62 173 PHE A C 1
ATOM 1393 O O . PHE A 1 173 ? -12.156 14.278 -2.438 1.00 84.62 173 PHE A O 1
ATOM 1400 N N . SER A 1 174 ? -13.705 15.732 -3.151 1.00 78.81 174 SER A N 1
ATOM 1401 C CA . SER A 1 174 ? -12.971 16.183 -4.345 1.00 78.81 174 SER A CA 1
ATOM 1402 C C . SER A 1 174 ? -11.554 16.689 -4.029 1.00 78.81 174 SER A C 1
ATOM 1404 O O . SER A 1 174 ? -10.601 16.361 -4.753 1.00 78.81 174 SER A O 1
ATOM 1406 N N . GLU A 1 175 ? -11.420 17.428 -2.924 1.00 81.94 175 GLU A N 1
ATOM 1407 C CA . GLU A 1 175 ? -10.164 18.000 -2.425 1.00 81.94 175 GLU A CA 1
ATOM 1408 C C . GLU A 1 175 ? -9.240 16.927 -1.834 1.00 81.94 175 GLU A C 1
ATOM 1410 O O . GLU A 1 175 ? -8.040 16.910 -2.119 1.00 81.94 175 GLU A O 1
ATOM 1415 N N . ASN A 1 176 ? -9.804 15.932 -1.140 1.00 84.62 176 ASN A N 1
ATOM 1416 C CA . ASN A 1 176 ? -9.057 14.799 -0.597 1.00 84.62 176 ASN A CA 1
ATOM 1417 C C . ASN A 1 176 ? -9.631 13.434 -1.008 1.00 84.62 176 ASN A C 1
ATOM 1419 O O . ASN A 1 176 ? -10.190 12.688 -0.192 1.00 84.62 176 ASN A O 1
ATOM 1423 N N . PRO A 1 177 ? -9.404 13.018 -2.268 1.00 85.88 177 PRO A N 1
ATOM 1424 C CA . PRO A 1 177 ? -9.870 11.729 -2.765 1.00 85.88 177 PRO A CA 1
ATOM 1425 C C . PRO A 1 177 ? -9.315 10.529 -2.007 1.00 85.88 177 PRO A C 1
ATOM 1427 O O . PRO A 1 177 ? -9.832 9.420 -2.143 1.00 85.88 177 PRO A O 1
ATOM 1430 N N . GLN A 1 178 ? -8.253 10.709 -1.222 1.00 84.12 178 GLN A N 1
ATOM 1431 C CA . GLN A 1 178 ? -7.692 9.630 -0.430 1.00 84.12 178 GLN A CA 1
ATOM 1432 C C . GLN A 1 178 ? -8.695 9.112 0.607 1.00 84.12 178 GLN A C 1
ATOM 1434 O O . GLN A 1 178 ? -8.706 7.914 0.883 1.00 84.12 178 GLN A O 1
ATOM 1439 N N . MET A 1 179 ? -9.578 9.974 1.117 1.00 87.38 179 MET A N 1
ATOM 1440 C CA . MET A 1 179 ? -10.608 9.616 2.095 1.00 87.38 179 MET A CA 1
ATOM 1441 C C . MET A 1 179 ? -11.553 8.532 1.588 1.00 87.38 179 MET A C 1
ATOM 1443 O O . MET A 1 179 ? -11.667 7.461 2.189 1.00 87.38 179 MET A O 1
ATOM 1447 N N . SER A 1 180 ? -12.186 8.787 0.442 1.00 90.19 180 SER A N 1
ATOM 1448 C CA . SER A 1 180 ? -13.086 7.829 -0.209 1.00 90.19 180 SER A CA 1
ATOM 1449 C C . SER A 1 180 ? -12.384 6.499 -0.488 1.00 90.19 180 SER A C 1
ATOM 1451 O O . SER A 1 180 ? -12.954 5.432 -0.255 1.00 90.19 180 SER A O 1
ATOM 1453 N N . LEU A 1 181 ? -11.121 6.552 -0.922 1.00 90.62 181 LEU A N 1
ATOM 1454 C CA . LEU A 1 181 ? -10.339 5.352 -1.188 1.00 90.62 181 LEU A CA 1
ATOM 1455 C C . LEU A 1 181 ? -10.069 4.545 0.091 1.00 90.62 181 LEU A C 1
ATOM 1457 O O . LEU A 1 181 ? -10.314 3.345 0.092 1.00 90.62 181 LEU A O 1
ATOM 1461 N N . LEU A 1 182 ? -9.624 5.181 1.181 1.00 90.75 182 LEU A N 1
ATOM 1462 C CA . LEU A 1 182 ? -9.344 4.506 2.458 1.00 90.75 182 LEU A CA 1
ATOM 1463 C C . LEU A 1 182 ? -10.596 3.845 3.050 1.00 90.75 182 LEU A C 1
ATOM 1465 O O . LEU A 1 182 ? -10.523 2.741 3.589 1.00 90.75 182 LEU A O 1
ATOM 1469 N N . ILE A 1 183 ? -11.754 4.501 2.937 1.00 93.69 183 ILE A N 1
ATOM 1470 C CA . ILE A 1 183 ? -13.039 3.935 3.373 1.00 93.69 183 ILE A CA 1
ATOM 1471 C C . ILE A 1 183 ? -13.382 2.692 2.544 1.00 93.69 183 ILE A C 1
ATOM 1473 O O . ILE A 1 183 ? -13.744 1.655 3.101 1.00 93.69 183 ILE A O 1
ATOM 1477 N N . ALA A 1 184 ? -13.246 2.767 1.219 1.00 94.25 184 ALA A N 1
ATOM 1478 C CA . ALA A 1 184 ? -13.501 1.624 0.350 1.00 94.25 184 ALA A CA 1
ATOM 1479 C C . ALA A 1 184 ? -12.499 0.477 0.585 1.00 94.25 184 ALA A C 1
ATOM 1481 O O . ALA A 1 184 ? -12.897 -0.687 0.632 1.00 94.25 184 ALA A O 1
ATOM 1482 N N . GLU A 1 185 ? -11.216 0.787 0.799 1.00 92.81 185 GLU A N 1
ATOM 1483 C CA . GLU A 1 185 ? -10.184 -0.190 1.163 1.00 92.81 185 GLU A CA 1
ATOM 1484 C C . GLU A 1 185 ? -10.546 -0.910 2.465 1.00 92.81 185 GLU A C 1
ATOM 1486 O O . GLU A 1 185 ? -10.470 -2.137 2.510 1.00 92.81 185 GLU A O 1
ATOM 1491 N N . LEU A 1 186 ? -11.017 -0.181 3.485 1.00 92.88 186 LEU A N 1
ATOM 1492 C CA . LEU A 1 186 ? -11.480 -0.756 4.751 1.00 92.88 186 LEU A CA 1
ATOM 1493 C C . LEU A 1 186 ? -12.644 -1.738 4.551 1.00 92.88 186 LEU A C 1
ATOM 1495 O O . LEU A 1 186 ? -12.629 -2.835 5.115 1.00 92.88 186 LEU A O 1
ATOM 1499 N N . ILE A 1 187 ? -13.636 -1.360 3.735 1.00 94.25 187 ILE A N 1
ATOM 1500 C CA . ILE A 1 187 ? -14.792 -2.211 3.413 1.00 94.25 187 ILE A CA 1
ATOM 1501 C C . ILE A 1 187 ? -14.334 -3.525 2.769 1.00 94.25 187 ILE A C 1
ATOM 1503 O O . ILE A 1 187 ? -14.787 -4.603 3.166 1.00 94.25 187 ILE A O 1
ATOM 1507 N N . VAL A 1 188 ? -13.418 -3.438 1.799 1.00 92.50 188 VAL A N 1
ATOM 1508 C CA . VAL A 1 188 ? -12.874 -4.600 1.083 1.00 92.50 188 VAL A CA 1
ATOM 1509 C C . VAL A 1 188 ? -12.013 -5.465 2.002 1.00 92.50 188 VAL A C 1
ATOM 1511 O O . VAL A 1 188 ? -12.188 -6.680 2.031 1.00 92.50 188 VAL A O 1
ATOM 1514 N N . GLU A 1 189 ? -11.110 -4.858 2.776 1.00 90.94 189 GLU A N 1
ATOM 1515 C CA . GLU A 1 189 ? -10.195 -5.554 3.690 1.00 90.94 189 GLU A CA 1
ATOM 1516 C C . GLU A 1 189 ? -10.958 -6.366 4.743 1.00 90.94 189 GLU A C 1
ATOM 1518 O O . GLU A 1 189 ? -10.637 -7.529 4.988 1.00 90.94 189 GLU A O 1
ATOM 1523 N N . LYS A 1 190 ? -11.998 -5.778 5.349 1.00 91.88 190 LYS A N 1
ATOM 1524 C CA . LYS A 1 190 ? -12.809 -6.454 6.373 1.00 91.88 190 LYS A CA 1
ATOM 1525 C C . LYS A 1 190 ? -13.972 -7.268 5.797 1.00 91.88 190 LYS A C 1
ATOM 1527 O O . LYS A 1 190 ? -14.681 -7.920 6.561 1.00 91.88 190 LYS A O 1
ATOM 1532 N N . ASN A 1 191 ? -14.140 -7.276 4.473 1.00 91.62 191 ASN A N 1
ATOM 1533 C CA . ASN A 1 191 ? -15.191 -7.994 3.750 1.00 91.62 191 ASN A CA 1
ATOM 1534 C C . ASN A 1 191 ? -16.609 -7.729 4.303 1.00 91.62 191 ASN A C 1
ATOM 1536 O O . ASN A 1 191 ? -17.398 -8.654 4.531 1.00 91.62 191 ASN A O 1
ATOM 1540 N N . ILE A 1 192 ? -16.909 -6.450 4.530 1.00 93.44 192 ILE A N 1
ATOM 1541 C CA . ILE A 1 192 ? -18.222 -5.948 4.963 1.00 93.44 192 ILE A CA 1
ATOM 1542 C C . ILE A 1 192 ? -18.977 -5.331 3.773 1.00 93.44 192 ILE A C 1
ATOM 1544 O O . ILE A 1 192 ? -18.464 -5.301 2.649 1.00 93.44 192 ILE A O 1
ATOM 1548 N N . CYS A 1 193 ? -20.221 -4.894 3.986 1.00 93.81 193 CYS A N 1
ATOM 1549 C CA . CYS A 1 193 ? -21.094 -4.310 2.961 1.00 93.81 193 CYS A CA 1
ATOM 1550 C C . CYS A 1 193 ? -21.277 -5.219 1.730 1.00 93.81 193 CYS A C 1
ATOM 1552 O O . CYS A 1 193 ? -21.360 -4.733 0.601 1.00 93.81 193 CYS A O 1
ATOM 1554 N N . LYS A 1 194 ? -21.310 -6.546 1.920 1.00 90.81 194 LYS A N 1
ATOM 1555 C CA . LYS A 1 194 ? -21.214 -7.544 0.833 1.00 90.81 194 LYS A CA 1
ATOM 1556 C C . LYS A 1 194 ? -22.213 -7.318 -0.304 1.00 90.81 194 LYS A C 1
ATOM 1558 O O . LYS A 1 194 ? -21.845 -7.428 -1.468 1.00 90.81 194 LYS A O 1
ATOM 1563 N N . SER A 1 195 ? -23.452 -6.952 0.024 1.00 90.75 195 SER A N 1
ATOM 1564 C CA . SER A 1 195 ? -24.513 -6.682 -0.957 1.00 90.75 195 SER A CA 1
ATOM 1565 C C . SER A 1 195 ? -24.283 -5.421 -1.798 1.00 90.75 195 SER A C 1
ATOM 1567 O O . SER A 1 195 ? -24.886 -5.286 -2.855 1.00 90.75 195 SER A O 1
ATOM 1569 N N . ARG A 1 196 ? -23.418 -4.505 -1.347 1.00 92.31 196 ARG A N 1
ATOM 1570 C CA . ARG A 1 196 ? -23.112 -3.220 -1.996 1.00 92.31 196 ARG A CA 1
ATOM 1571 C C . ARG A 1 196 ? -21.740 -3.181 -2.656 1.00 92.31 196 ARG A C 1
ATOM 1573 O O . ARG A 1 196 ? -21.412 -2.185 -3.288 1.00 92.31 196 ARG A O 1
ATOM 1580 N N . GLN A 1 197 ? -20.932 -4.236 -2.541 1.00 90.50 197 GLN A N 1
ATOM 1581 C CA . GLN A 1 197 ? -19.588 -4.245 -3.125 1.00 90.50 197 GLN A CA 1
ATOM 1582 C C . GLN A 1 197 ? -19.606 -4.056 -4.652 1.00 90.50 197 GLN A C 1
ATOM 1584 O O . GLN A 1 197 ? -18.660 -3.496 -5.195 1.00 90.50 197 GLN A O 1
ATOM 1589 N N . GLY A 1 198 ? -20.664 -4.487 -5.351 1.00 91.75 198 GLY A N 1
ATOM 1590 C CA . GLY A 1 198 ? -20.843 -4.209 -6.782 1.00 91.75 198 GLY A CA 1
ATOM 1591 C C . GLY A 1 198 ? -20.963 -2.715 -7.063 1.00 91.75 198 GLY A C 1
ATOM 1592 O O . GLY A 1 198 ? -20.121 -2.170 -7.770 1.00 91.75 198 GLY A O 1
ATOM 1593 N N . ASP A 1 199 ? -21.940 -2.068 -6.422 1.00 92.62 199 ASP A N 1
ATOM 1594 C CA . ASP A 1 199 ? -22.198 -0.626 -6.527 1.00 92.62 199 ASP A CA 1
ATOM 1595 C C . ASP A 1 199 ? -20.947 0.205 -6.180 1.00 92.62 199 ASP A C 1
ATOM 1597 O O . ASP A 1 199 ? -20.627 1.175 -6.861 1.00 92.62 199 ASP A O 1
ATOM 1601 N N . ILE A 1 200 ? -20.211 -0.192 -5.134 1.00 94.31 200 ILE A N 1
ATOM 1602 C CA . ILE A 1 200 ? -18.973 0.484 -4.711 1.00 94.31 200 ILE A CA 1
ATOM 1603 C C . ILE A 1 200 ? -17.884 0.357 -5.780 1.00 94.31 200 ILE A C 1
ATOM 1605 O O . ILE A 1 200 ? -17.187 1.327 -6.060 1.00 94.31 200 ILE A O 1
ATOM 1609 N N . ALA A 1 201 ? -17.712 -0.827 -6.372 1.00 94.94 201 ALA A N 1
ATOM 1610 C CA . ALA A 1 201 ? -16.703 -1.035 -7.406 1.00 94.94 201 ALA A CA 1
ATOM 1611 C C . ALA A 1 201 ? -17.000 -0.199 -8.662 1.00 94.94 201 ALA A C 1
ATOM 1613 O O . ALA A 1 201 ? -16.082 0.386 -9.237 1.00 94.94 201 ALA A O 1
ATOM 1614 N N . ASP A 1 202 ? -18.278 -0.100 -9.035 1.00 94.56 202 ASP A N 1
ATOM 1615 C CA . ASP A 1 202 ? -18.729 0.727 -10.153 1.00 94.56 202 ASP A CA 1
ATOM 1616 C C . ASP A 1 202 ? -18.490 2.230 -9.861 1.00 94.56 202 ASP A C 1
ATOM 1618 O O . ASP A 1 202 ? -17.915 2.924 -10.699 1.00 94.56 202 ASP A O 1
ATOM 1622 N N . ASP A 1 203 ? -18.812 2.723 -8.655 1.00 94.19 203 ASP A N 1
ATOM 1623 C CA . ASP A 1 203 ? -18.529 4.111 -8.225 1.00 94.19 203 ASP A CA 1
ATOM 1624 C C . ASP A 1 203 ? -17.026 4.438 -8.231 1.00 94.19 203 ASP A C 1
ATOM 1626 O O . ASP A 1 203 ? -16.603 5.475 -8.746 1.00 94.19 203 ASP A O 1
ATOM 1630 N N . LEU A 1 204 ? -16.190 3.532 -7.712 1.00 95.38 204 LEU A N 1
ATOM 1631 C CA . LEU A 1 204 ? -14.735 3.699 -7.721 1.00 95.38 204 LEU A CA 1
ATOM 1632 C C . LEU A 1 204 ? -14.179 3.785 -9.144 1.00 95.38 204 LEU A C 1
ATOM 1634 O O . LEU A 1 204 ? -13.286 4.595 -9.399 1.00 95.38 204 LEU A O 1
ATOM 1638 N N . TYR A 1 205 ? -14.689 2.963 -10.062 1.00 96.50 205 TYR A N 1
ATOM 1639 C CA . TYR A 1 205 ? -14.284 3.011 -11.462 1.00 96.50 205 TYR A CA 1
ATOM 1640 C C . TYR A 1 205 ? -14.697 4.335 -12.120 1.00 96.50 205 TYR A C 1
ATOM 1642 O O . TYR A 1 205 ? -13.868 4.973 -12.764 1.00 96.50 205 TYR A O 1
ATOM 1650 N N . GLN A 1 206 ? -15.922 4.817 -11.883 1.00 95.69 206 GLN A N 1
ATOM 1651 C CA . GLN A 1 206 ? -16.369 6.119 -12.397 1.00 95.69 206 GLN A CA 1
ATOM 1652 C C . GLN A 1 206 ? -15.524 7.281 -11.857 1.00 95.69 206 GLN A C 1
ATOM 1654 O O . GLN A 1 206 ? -15.093 8.149 -12.619 1.00 95.69 206 GLN A O 1
ATOM 1659 N N . LYS A 1 207 ? -15.199 7.271 -10.558 1.00 95.06 207 LYS A N 1
ATOM 1660 C CA . LYS A 1 207 ? -14.263 8.238 -9.962 1.00 95.06 207 LYS A CA 1
ATOM 1661 C C . LYS A 1 207 ? -12.878 8.149 -10.607 1.00 95.06 207 LYS A C 1
ATOM 1663 O O . LYS A 1 207 ? -12.277 9.183 -10.888 1.00 95.06 207 LYS A O 1
ATOM 1668 N N . ALA A 1 208 ? -12.385 6.943 -10.901 1.00 96.44 208 ALA A N 1
ATOM 1669 C CA . ALA A 1 208 ? -11.124 6.762 -11.618 1.00 96.44 208 ALA A CA 1
ATOM 1670 C C . ALA A 1 208 ? -11.154 7.394 -13.017 1.00 96.44 208 ALA A C 1
ATOM 1672 O O . ALA A 1 208 ? -10.204 8.088 -13.372 1.00 96.44 208 ALA A O 1
ATOM 1673 N N . CYS A 1 209 ? -12.237 7.214 -13.781 1.00 96.94 209 CYS A N 1
ATOM 1674 C CA . CYS A 1 209 ? -12.420 7.873 -15.077 1.00 96.94 209 CYS A CA 1
ATOM 1675 C C . CYS A 1 209 ? -12.396 9.404 -14.941 1.00 96.94 209 CYS A C 1
ATOM 1677 O O . CYS A 1 209 ? -11.720 10.079 -15.716 1.00 96.94 209 CYS A O 1
ATOM 1679 N N . GLY A 1 210 ? -13.062 9.954 -13.919 1.00 96.00 210 GLY A N 1
ATOM 1680 C CA . GLY A 1 210 ? -13.020 11.388 -13.618 1.00 96.00 210 GLY A CA 1
ATOM 1681 C C . GLY A 1 210 ? -11.610 11.890 -13.284 1.00 96.00 210 GLY A C 1
ATOM 1682 O O . GLY A 1 210 ? -11.182 12.926 -13.790 1.00 96.00 210 GLY A O 1
ATOM 1683 N N . PHE A 1 211 ? -10.842 11.140 -12.487 1.00 95.44 211 PHE A N 1
ATOM 1684 C CA . PHE A 1 211 ? -9.444 11.483 -12.201 1.00 95.44 211 PHE A CA 1
ATOM 1685 C C . PHE A 1 211 ? -8.551 11.405 -13.434 1.00 95.44 211 PHE A C 1
ATOM 1687 O O . PHE A 1 211 ? -7.646 12.230 -13.561 1.00 95.44 211 PHE A O 1
ATOM 1694 N N . HIS A 1 212 ? -8.806 10.456 -14.333 1.00 96.19 212 HIS A N 1
ATOM 1695 C CA . HIS A 1 212 ? -8.062 10.330 -15.579 1.00 96.19 212 HIS A CA 1
ATOM 1696 C C . HIS A 1 212 ? -8.283 11.552 -16.471 1.00 96.19 212 HIS A C 1
ATOM 1698 O O . HIS A 1 212 ? -7.315 12.161 -16.918 1.00 96.19 212 HIS A O 1
ATOM 1704 N N . ALA A 1 213 ? -9.544 11.966 -16.637 1.00 95.94 213 ALA A N 1
ATOM 1705 C CA . ALA A 1 213 ? -9.915 13.151 -17.409 1.00 95.94 213 ALA A CA 1
ATOM 1706 C C . ALA A 1 213 ? -9.312 14.452 -16.845 1.00 95.94 213 ALA A C 1
ATOM 1708 O O . ALA A 1 213 ? -8.996 15.362 -17.603 1.00 95.94 213 ALA A O 1
ATOM 1709 N N . SER A 1 214 ? -9.108 14.524 -15.527 1.00 93.75 214 SER A N 1
ATOM 1710 C CA . SER A 1 214 ? -8.478 15.664 -14.844 1.00 93.75 214 SER A CA 1
ATOM 1711 C C . SER A 1 214 ? -6.960 15.513 -14.656 1.00 93.75 214 SER A C 1
ATOM 1713 O O . SER A 1 214 ? -6.386 16.187 -13.801 1.00 93.75 214 SER A O 1
ATOM 1715 N N . TYR A 1 215 ? -6.306 14.603 -15.389 1.00 92.81 215 TYR A N 1
ATOM 1716 C CA . TYR A 1 215 ? -4.854 14.359 -15.349 1.00 92.81 215 TYR A CA 1
ATOM 1717 C C . TYR A 1 215 ? -4.294 13.962 -13.963 1.00 92.81 215 TYR A C 1
ATOM 1719 O O . TYR A 1 215 ? -3.096 14.048 -13.695 1.00 92.81 215 TYR A O 1
ATOM 1727 N N . ARG A 1 216 ? -5.145 13.469 -13.051 1.00 92.00 216 ARG A N 1
ATOM 1728 C CA . ARG A 1 216 ? -4.761 12.967 -11.717 1.00 92.00 216 ARG A CA 1
ATOM 1729 C C . ARG A 1 216 ? -4.422 11.476 -11.803 1.00 92.00 216 ARG A C 1
ATOM 1731 O O . ARG A 1 216 ? -5.118 10.615 -11.250 1.00 92.00 216 ARG A O 1
ATOM 1738 N N . TYR A 1 217 ? -3.338 11.149 -12.502 1.00 92.06 217 TYR A N 1
ATOM 1739 C CA . TYR A 1 217 ? -2.998 9.768 -12.877 1.00 92.06 217 TYR A CA 1
ATOM 1740 C C . TYR A 1 217 ? -2.748 8.835 -11.679 1.00 92.06 217 TYR A C 1
ATOM 1742 O O . TYR A 1 217 ? -3.235 7.702 -11.660 1.00 92.06 217 TYR A O 1
ATOM 1750 N N . THR A 1 218 ? -2.093 9.314 -10.616 1.00 88.25 218 THR A N 1
ATOM 1751 C CA . THR A 1 218 ? -1.894 8.520 -9.389 1.00 88.25 218 THR A CA 1
ATOM 1752 C C . THR A 1 218 ? -3.222 8.099 -8.756 1.00 88.25 218 THR A C 1
ATOM 1754 O O . THR A 1 218 ? -3.377 6.940 -8.370 1.00 88.25 218 THR A O 1
ATOM 1757 N N . MET A 1 219 ? -4.207 9.001 -8.690 1.00 89.06 219 MET A N 1
ATOM 1758 C CA . MET A 1 219 ? -5.535 8.668 -8.159 1.00 89.06 219 MET A CA 1
ATOM 1759 C C . MET A 1 219 ? -6.279 7.705 -9.084 1.00 89.06 219 MET A C 1
ATOM 1761 O O . MET A 1 219 ? -6.822 6.710 -8.605 1.00 89.06 219 MET A O 1
ATOM 1765 N N . THR A 1 220 ? -6.208 7.930 -10.401 1.00 95.81 220 THR A N 1
ATOM 1766 C CA . THR A 1 220 ? -6.765 7.029 -11.426 1.00 95.81 220 THR A CA 1
ATOM 1767 C C . THR A 1 220 ? -6.326 5.586 -11.192 1.00 95.81 220 THR A C 1
ATOM 1769 O O . THR A 1 220 ? -7.160 4.683 -11.087 1.00 95.81 220 THR A O 1
ATOM 1772 N N . ARG A 1 221 ? -5.015 5.358 -11.036 1.00 94.69 221 ARG A N 1
ATOM 1773 C CA . ARG A 1 221 ? -4.462 4.014 -10.826 1.00 94.69 221 ARG A CA 1
ATOM 1774 C C . ARG A 1 221 ? -4.895 3.390 -9.512 1.00 94.69 221 ARG A C 1
ATOM 1776 O O . ARG A 1 221 ? -5.198 2.197 -9.487 1.00 94.69 221 ARG A O 1
ATOM 1783 N N . ARG A 1 222 ? -4.913 4.161 -8.421 1.00 93.06 222 ARG A N 1
ATOM 1784 C CA . ARG A 1 222 ? -5.283 3.647 -7.094 1.00 93.06 222 ARG A CA 1
ATOM 1785 C C . ARG A 1 222 ? -6.748 3.220 -7.041 1.00 93.06 222 ARG A C 1
ATOM 1787 O O . ARG A 1 222 ? -7.030 2.093 -6.636 1.00 93.06 222 ARG A O 1
ATOM 1794 N N . TYR A 1 223 ? -7.648 4.068 -7.533 1.00 96.31 223 TYR A N 1
ATOM 1795 C CA . TYR A 1 223 ? -9.075 3.761 -7.622 1.00 96.31 223 TYR A CA 1
ATOM 1796 C C . TYR A 1 223 ? -9.347 2.583 -8.562 1.00 96.31 223 TYR A C 1
ATOM 1798 O O . TYR A 1 223 ? -10.007 1.624 -8.161 1.00 96.31 223 TYR A O 1
ATOM 1806 N N . SER A 1 224 ? -8.755 2.590 -9.762 1.00 96.81 224 SER A N 1
ATOM 1807 C CA . SER A 1 224 ? -8.893 1.484 -10.720 1.00 96.81 224 SER A CA 1
ATOM 1808 C C . SER A 1 224 ? -8.373 0.168 -10.151 1.00 96.81 224 SER A C 1
ATOM 1810 O O . SER A 1 224 ? -8.989 -0.874 -10.338 1.00 96.81 224 SER A O 1
ATOM 1812 N N . SER A 1 225 ? -7.256 0.187 -9.417 1.00 95.50 225 SER A N 1
ATOM 1813 C CA . SER A 1 225 ? -6.686 -1.022 -8.811 1.00 95.50 225 SER A CA 1
ATOM 1814 C C . SER A 1 225 ? -7.597 -1.619 -7.739 1.00 95.50 225 SER A C 1
ATOM 1816 O O . SER A 1 225 ? -7.704 -2.846 -7.647 1.00 95.50 225 SER A O 1
ATOM 1818 N N . LEU A 1 226 ? -8.260 -0.777 -6.941 1.00 95.06 226 LEU A N 1
ATOM 1819 C CA . LEU A 1 226 ? -9.230 -1.237 -5.952 1.00 95.06 226 LEU A CA 1
ATOM 1820 C C . LEU A 1 226 ? -10.503 -1.766 -6.624 1.00 95.06 226 LEU A C 1
ATOM 1822 O O . LEU A 1 226 ? -10.903 -2.893 -6.330 1.00 95.06 226 LEU A O 1
ATOM 1826 N N . ALA A 1 227 ? -11.075 -1.020 -7.575 1.00 96.38 227 ALA A N 1
ATOM 1827 C CA . ALA A 1 227 ? -12.239 -1.450 -8.353 1.00 96.38 227 ALA A CA 1
ATOM 1828 C C . ALA A 1 227 ? -11.982 -2.799 -9.045 1.00 96.38 227 ALA A C 1
ATOM 1830 O O . ALA A 1 227 ? -12.765 -3.736 -8.904 1.00 96.38 227 ALA A O 1
ATOM 1831 N N . LYS A 1 228 ? -10.809 -2.952 -9.671 1.00 95.12 228 LYS A N 1
ATOM 1832 C CA . LYS A 1 228 ? -10.344 -4.202 -10.284 1.00 95.12 228 LYS A CA 1
ATOM 1833 C C . LYS A 1 228 ? -10.379 -5.383 -9.311 1.00 95.12 228 LYS A C 1
ATOM 1835 O O . LYS A 1 228 ? -10.917 -6.438 -9.638 1.00 95.12 228 LYS A O 1
ATOM 1840 N N . ARG A 1 229 ? -9.819 -5.218 -8.103 1.00 93.12 229 ARG A N 1
ATOM 1841 C CA . ARG A 1 229 ? -9.829 -6.263 -7.058 1.00 93.12 229 ARG A CA 1
ATOM 1842 C C . ARG A 1 229 ? -11.256 -6.665 -6.685 1.00 93.12 229 ARG A C 1
ATOM 1844 O O . ARG A 1 229 ? -11.524 -7.850 -6.504 1.00 93.12 229 ARG A O 1
ATOM 1851 N N . MET A 1 230 ? -12.162 -5.693 -6.588 1.00 93.69 230 MET A N 1
ATOM 1852 C CA . MET A 1 230 ? -13.566 -5.937 -6.256 1.00 93.69 230 MET A CA 1
ATOM 1853 C C . MET A 1 230 ? -14.317 -6.647 -7.389 1.00 93.69 230 MET A C 1
ATOM 1855 O O . MET A 1 230 ? -15.045 -7.602 -7.119 1.00 93.69 230 MET A O 1
ATOM 1859 N N . PHE A 1 231 ? -14.109 -6.241 -8.645 1.00 92.88 231 PHE A N 1
ATOM 1860 C CA . PHE A 1 231 ? -14.688 -6.908 -9.815 1.00 92.88 231 PHE A CA 1
ATOM 1861 C C . PHE A 1 231 ? -14.225 -8.356 -9.945 1.00 92.88 231 PHE A C 1
ATOM 1863 O O . PHE A 1 231 ? -15.055 -9.237 -10.168 1.00 92.88 231 PHE A O 1
ATOM 1870 N N . ASN A 1 232 ? -12.936 -8.616 -9.716 1.00 89.81 232 ASN A N 1
ATOM 1871 C CA . ASN A 1 232 ? -12.384 -9.966 -9.752 1.00 89.81 232 ASN A CA 1
ATOM 1872 C C . ASN A 1 232 ? -13.012 -10.859 -8.663 1.00 89.81 232 ASN A C 1
ATOM 1874 O O . ASN A 1 232 ? -13.497 -11.950 -8.958 1.00 89.81 232 ASN A O 1
ATOM 1878 N N . HIS A 1 233 ? -13.140 -10.358 -7.426 1.00 87.06 233 HIS A N 1
ATOM 1879 C CA . HIS A 1 233 ? -13.822 -11.088 -6.348 1.00 87.06 233 HIS A CA 1
ATOM 1880 C C . HIS A 1 233 ? -15.294 -11.410 -6.680 1.00 87.06 233 HIS A C 1
ATOM 1882 O O . HIS A 1 233 ? -15.806 -12.461 -6.296 1.00 87.06 233 HIS A O 1
ATOM 1888 N N . GLN A 1 234 ? -15.971 -10.533 -7.425 1.00 85.19 234 GLN A N 1
ATOM 1889 C CA . GLN A 1 234 ? -17.350 -10.731 -7.890 1.00 85.19 234 GLN A CA 1
ATOM 1890 C C . GLN A 1 234 ? -17.457 -11.539 -9.191 1.00 85.19 234 GLN A C 1
ATOM 1892 O O . GLN A 1 234 ? -18.570 -11.814 -9.633 1.00 85.19 234 GLN A O 1
ATOM 1897 N N . LYS A 1 235 ? -16.329 -11.918 -9.808 1.00 85.00 235 LYS A N 1
ATOM 1898 C CA . LYS A 1 235 ? -16.264 -12.560 -11.130 1.00 85.00 235 LYS A CA 1
ATOM 1899 C C . LYS A 1 235 ? -16.997 -11.766 -12.224 1.00 85.00 235 LYS A C 1
ATOM 1901 O O . LYS A 1 235 ? -17.563 -12.358 -13.140 1.00 85.00 235 LYS A O 1
ATOM 1906 N N . LYS A 1 236 ? -17.005 -10.430 -12.128 1.00 80.81 236 LYS A N 1
ATOM 1907 C CA . LYS A 1 236 ? -17.536 -9.562 -13.190 1.00 80.81 236 LYS A CA 1
ATOM 1908 C C . LYS A 1 236 ? -16.544 -9.513 -14.355 1.00 80.81 236 LYS A C 1
ATOM 1910 O O . LYS A 1 236 ? -15.351 -9.298 -14.153 1.00 80.81 236 LYS A O 1
ATOM 1915 N N . GLU A 1 237 ? -17.053 -9.598 -15.580 1.00 81.44 237 GLU A N 1
ATOM 1916 C CA . GLU A 1 237 ? -16.275 -9.488 -16.827 1.00 81.44 237 GLU A CA 1
ATOM 1917 C C . GLU A 1 237 ? -15.893 -8.032 -17.186 1.00 81.44 237 GLU A C 1
ATOM 1919 O O . GLU A 1 237 ? -15.719 -7.675 -18.345 1.00 81.44 237 GLU A O 1
ATOM 1924 N N . THR A 1 238 ? -15.765 -7.159 -16.182 1.00 86.19 238 THR A N 1
ATOM 1925 C CA . THR A 1 238 ? -15.436 -5.729 -16.327 1.00 86.19 238 THR A CA 1
ATOM 1926 C C . THR A 1 238 ? -14.032 -5.392 -15.827 1.00 86.19 238 THR A C 1
ATOM 1928 O O . THR A 1 238 ? -13.614 -4.239 -15.881 1.00 86.19 238 THR A O 1
ATOM 1931 N N . GLU A 1 239 ? -13.263 -6.383 -15.361 1.00 87.50 239 GLU A N 1
ATOM 1932 C CA . GLU A 1 239 ? -11.896 -6.176 -14.859 1.00 87.50 239 GLU A CA 1
ATOM 1933 C C . GLU A 1 239 ? -10.984 -5.505 -15.901 1.00 87.50 239 GLU A C 1
ATOM 1935 O O . GLU A 1 239 ? -10.153 -4.654 -15.571 1.00 87.50 239 GLU A O 1
ATOM 1940 N N . TRP A 1 240 ? -11.155 -5.874 -17.171 1.00 90.19 240 TRP A N 1
ATOM 1941 C CA . TRP A 1 240 ? -10.342 -5.372 -18.275 1.00 90.19 240 TRP A CA 1
ATOM 1942 C C . TRP A 1 240 ? -10.470 -3.853 -18.462 1.00 90.19 240 TRP A C 1
ATOM 1944 O O . TRP A 1 240 ? -9.478 -3.221 -18.811 1.00 90.19 240 TRP A O 1
ATOM 1954 N N . LEU A 1 241 ? -11.627 -3.255 -18.142 1.00 94.19 241 LEU A N 1
ATOM 1955 C CA . LEU A 1 241 ? -11.839 -1.803 -18.188 1.00 94.19 241 LEU A CA 1
ATOM 1956 C C . LEU A 1 241 ? -10.907 -1.070 -17.216 1.00 94.19 241 LEU A C 1
ATOM 1958 O O . LEU A 1 241 ? -10.337 -0.032 -17.544 1.00 94.19 241 LEU A O 1
ATOM 1962 N N . CYS A 1 242 ? -10.710 -1.632 -16.020 1.00 95.81 242 CYS A N 1
ATOM 1963 C CA . CYS A 1 242 ? -9.769 -1.087 -15.043 1.00 95.81 242 CYS A CA 1
ATOM 1964 C C . CYS A 1 242 ? -8.317 -1.255 -15.505 1.00 95.81 242 CYS A C 1
ATOM 1966 O O . CYS A 1 242 ? -7.494 -0.377 -15.262 1.00 95.81 242 CYS A O 1
ATOM 1968 N N . LEU A 1 243 ? -7.981 -2.378 -16.151 1.00 94.56 243 LEU A N 1
ATOM 1969 C CA . LEU A 1 243 ? -6.638 -2.603 -16.701 1.00 94.56 243 LEU A CA 1
ATOM 1970 C C . LEU A 1 243 ? -6.317 -1.629 -17.836 1.00 94.56 243 LEU A C 1
ATOM 1972 O O . LEU A 1 243 ? -5.206 -1.102 -17.861 1.00 94.56 243 LEU A O 1
ATOM 1976 N N . LEU A 1 244 ? -7.284 -1.378 -18.721 1.00 96.38 244 LEU A N 1
ATOM 1977 C CA . LEU A 1 244 ? -7.168 -0.399 -19.795 1.00 96.38 244 LEU A CA 1
ATOM 1978 C C . LEU A 1 244 ? -6.924 1.000 -19.223 1.00 96.38 244 LEU A C 1
ATOM 1980 O O . LEU A 1 244 ? -5.905 1.606 -19.531 1.00 96.38 244 LEU A O 1
ATOM 1984 N N . LEU A 1 245 ? -7.769 1.444 -18.288 1.00 97.50 245 LEU A N 1
ATOM 1985 C CA . LEU A 1 245 ? -7.641 2.766 -17.673 1.00 97.50 245 LEU A CA 1
ATOM 1986 C C . LEU A 1 245 ? -6.308 2.944 -16.919 1.00 97.50 245 LEU A C 1
ATOM 1988 O O . LEU A 1 245 ? -5.710 4.018 -16.934 1.00 97.50 245 LEU A O 1
ATOM 1992 N N . ILE A 1 246 ? -5.799 1.884 -16.277 1.00 97.38 246 ILE A N 1
ATOM 1993 C CA . ILE A 1 246 ? -4.457 1.892 -15.674 1.00 97.38 246 ILE A CA 1
ATOM 1994 C C . ILE A 1 246 ? -3.385 2.065 -16.755 1.00 97.38 246 ILE A C 1
ATOM 1996 O O . ILE A 1 246 ? -2.491 2.891 -16.572 1.00 97.38 246 ILE A O 1
ATOM 2000 N N . ALA A 1 247 ? -3.456 1.304 -17.850 1.00 97.06 247 ALA A N 1
ATOM 2001 C CA . ALA A 1 247 ? -2.480 1.366 -18.935 1.00 97.06 247 ALA A CA 1
ATOM 2002 C C . ALA A 1 247 ? -2.448 2.752 -19.593 1.00 97.06 247 ALA A C 1
ATOM 2004 O O . ALA A 1 247 ? -1.376 3.344 -19.705 1.00 97.06 247 ALA A O 1
ATOM 2005 N N . GLU A 1 248 ? -3.617 3.306 -19.914 1.00 97.19 248 GLU A N 1
ATOM 2006 C CA . GLU A 1 248 ? -3.761 4.654 -20.465 1.00 97.19 248 GLU A CA 1
ATOM 2007 C C . GLU A 1 248 ? -3.236 5.704 -19.483 1.00 97.19 248 GLU A C 1
ATOM 2009 O O . GLU A 1 248 ? -2.429 6.549 -19.852 1.00 97.19 248 GLU A O 1
ATOM 2014 N N . SER A 1 249 ? -3.583 5.620 -18.194 1.00 97.69 249 SER A N 1
ATOM 2015 C CA . SER A 1 249 ? -3.067 6.578 -17.204 1.00 97.69 249 SER A CA 1
ATOM 2016 C C . SER A 1 249 ? -1.536 6.594 -17.103 1.00 97.69 249 SER A C 1
ATOM 2018 O O . SER A 1 249 ? -0.962 7.638 -16.812 1.00 97.69 249 SER A O 1
ATOM 2020 N N . LEU A 1 250 ? -0.876 5.451 -17.321 1.00 97.06 250 LEU A N 1
ATOM 2021 C CA . LEU A 1 250 ? 0.585 5.341 -17.320 1.00 97.06 250 LEU A CA 1
ATOM 2022 C C . LEU A 1 250 ? 1.185 5.906 -18.608 1.00 97.06 250 LEU A C 1
ATOM 2024 O O . LEU A 1 250 ? 2.191 6.604 -18.546 1.00 97.06 250 LEU A O 1
ATOM 2028 N N . GLU A 1 251 ? 0.564 5.625 -19.756 1.00 97.25 251 GLU A N 1
ATOM 2029 C CA . GLU A 1 251 ? 0.968 6.183 -21.049 1.00 97.25 251 GLU A CA 1
ATOM 2030 C C . GLU A 1 251 ? 0.894 7.714 -21.036 1.00 97.25 251 GLU A C 1
ATOM 2032 O O . GLU A 1 251 ? 1.890 8.370 -21.317 1.00 97.25 251 GLU A O 1
ATOM 2037 N N . PHE A 1 252 ? -0.242 8.283 -20.629 1.00 96.12 252 PHE A N 1
ATOM 2038 C CA . PHE A 1 252 ? -0.457 9.733 -20.615 1.00 96.12 252 PHE A CA 1
ATOM 2039 C C . PHE A 1 252 ? 0.443 10.465 -19.606 1.00 96.12 252 PHE A C 1
ATOM 2041 O O . PHE A 1 252 ? 0.938 11.561 -19.884 1.00 96.12 252 PHE A O 1
ATOM 2048 N N . GLU A 1 253 ? 0.692 9.871 -18.434 1.00 94.50 253 GLU A N 1
ATOM 2049 C CA . GLU A 1 253 ? 1.666 10.423 -17.487 1.00 94.50 253 GLU A CA 1
ATOM 2050 C C . GLU A 1 253 ? 3.089 10.345 -18.048 1.00 94.50 253 GLU A C 1
ATOM 2052 O O . GLU A 1 253 ? 3.867 11.284 -17.873 1.00 94.50 253 GLU A O 1
ATOM 2057 N N . GLY A 1 254 ? 3.422 9.258 -18.750 1.00 94.00 254 GLY A N 1
ATOM 2058 C CA . GLY A 1 254 ? 4.688 9.110 -19.463 1.00 94.00 254 GLY A CA 1
ATOM 2059 C C . GLY A 1 254 ? 4.876 10.199 -20.516 1.00 94.00 254 GLY A C 1
ATOM 2060 O O . GLY A 1 254 ? 5.899 10.880 -20.501 1.00 94.00 254 GLY A O 1
ATOM 2061 N N . ASP A 1 255 ? 3.854 10.444 -21.339 1.00 95.06 255 ASP A N 1
ATOM 2062 C CA . ASP A 1 255 ? 3.857 11.486 -22.373 1.00 95.06 255 ASP A CA 1
ATOM 2063 C C . ASP A 1 255 ? 4.065 12.882 -21.760 1.00 95.06 255 ASP A C 1
ATOM 2065 O O . ASP A 1 255 ? 4.852 13.687 -22.268 1.00 95.06 255 ASP A O 1
ATOM 2069 N N . SER A 1 256 ? 3.416 13.138 -20.617 1.00 92.12 256 SER A N 1
ATOM 2070 C CA . SER A 1 256 ? 3.555 14.388 -19.857 1.00 92.12 256 SER A CA 1
ATOM 2071 C C . SER A 1 256 ? 4.979 14.577 -19.314 1.00 92.12 256 SER A C 1
ATOM 2073 O O . SER A 1 256 ? 5.508 15.685 -19.352 1.00 92.12 256 SER A O 1
ATOM 2075 N N . ASN A 1 257 ? 5.625 13.505 -18.840 1.00 88.56 257 ASN A N 1
ATOM 2076 C CA . ASN A 1 257 ? 7.017 13.549 -18.375 1.00 88.56 257 ASN A CA 1
ATOM 2077 C C . ASN A 1 257 ? 8.014 13.675 -19.536 1.00 88.56 257 ASN A C 1
ATOM 2079 O O . ASN A 1 257 ? 9.053 14.307 -19.375 1.00 88.56 257 ASN A O 1
ATOM 2083 N N . ALA A 1 258 ? 7.713 13.098 -20.699 1.00 90.81 258 ALA A N 1
ATOM 2084 C CA . ALA A 1 258 ? 8.581 13.172 -21.871 1.00 90.81 258 ALA A CA 1
ATOM 2085 C C . ALA A 1 258 ? 8.563 14.556 -22.544 1.00 90.81 258 ALA A C 1
ATOM 2087 O O . ALA A 1 258 ? 9.569 14.952 -23.129 1.00 90.81 258 ALA A O 1
ATOM 2088 N N . SER A 1 259 ? 7.440 15.280 -22.462 1.00 86.00 259 SER A N 1
ATOM 2089 C CA . SER A 1 259 ? 7.193 16.502 -23.252 1.00 86.00 259 SER A CA 1
ATOM 2090 C C . SER A 1 259 ? 6.981 17.778 -22.422 1.00 86.00 259 SER A C 1
ATOM 2092 O O . SER A 1 259 ? 6.642 18.814 -22.989 1.00 86.00 259 SER A O 1
ATOM 2094 N N . GLY A 1 260 ? 7.112 17.717 -21.092 1.00 76.69 260 GLY A N 1
ATOM 2095 C CA . GLY A 1 260 ? 6.890 18.864 -20.201 1.00 76.69 260 GLY A CA 1
ATOM 2096 C C . GLY A 1 260 ? 8.003 19.922 -20.234 1.00 76.69 260 GLY A C 1
ATOM 2097 O O . GLY A 1 260 ? 9.052 19.718 -20.838 1.00 76.69 260 GLY A O 1
ATOM 2098 N N . ASP A 1 261 ? 7.803 21.033 -19.511 1.00 72.44 261 ASP A N 1
ATOM 2099 C CA . ASP A 1 261 ? 8.766 22.155 -19.407 1.00 72.44 261 ASP A CA 1
ATOM 2100 C C . ASP A 1 261 ? 10.139 21.741 -18.845 1.00 72.44 261 ASP A C 1
ATOM 2102 O O . ASP A 1 261 ? 11.149 22.419 -19.029 1.00 72.44 261 ASP A O 1
ATOM 2106 N N . SER A 1 262 ? 10.184 20.623 -18.125 1.00 76.38 262 SER A N 1
ATOM 2107 C CA . SER A 1 262 ? 11.405 19.967 -17.663 1.00 76.38 262 SER A CA 1
ATOM 2108 C C . SER A 1 262 ? 11.254 18.470 -17.915 1.00 76.38 262 SER A C 1
ATOM 2110 O O . SER A 1 262 ? 10.731 17.766 -17.046 1.00 76.38 262 SER A O 1
ATOM 2112 N N . PRO A 1 263 ? 11.634 17.992 -19.116 1.00 83.62 263 PRO A N 1
ATOM 2113 C CA . PRO A 1 263 ? 11.517 16.589 -19.468 1.00 83.62 263 PRO A CA 1
ATOM 2114 C C . PRO A 1 263 ? 12.243 15.701 -18.459 1.00 83.62 263 PRO A C 1
ATOM 2116 O O . PRO A 1 263 ? 13.313 16.045 -17.959 1.00 83.62 263 PRO A O 1
ATOM 2119 N N . ASN A 1 264 ? 11.626 14.566 -18.153 1.00 85.62 264 ASN A N 1
ATOM 2120 C CA . ASN A 1 264 ? 12.207 13.508 -17.345 1.00 85.62 264 ASN A CA 1
ATOM 2121 C C . ASN A 1 264 ? 12.021 12.191 -18.094 1.00 85.62 264 ASN A C 1
ATOM 2123 O O . ASN A 1 264 ? 11.060 11.443 -17.879 1.00 85.62 264 ASN A O 1
ATOM 2127 N N . GLN A 1 265 ? 12.937 11.935 -19.021 1.00 86.50 265 GLN A N 1
ATOM 2128 C CA . GLN A 1 265 ? 12.910 10.775 -19.902 1.00 86.50 265 GLN A CA 1
ATOM 2129 C C . GLN A 1 265 ? 13.107 9.479 -19.118 1.00 86.50 265 GLN A C 1
ATOM 2131 O O . GLN A 1 265 ? 12.503 8.466 -19.467 1.00 86.50 265 GLN A O 1
ATOM 2136 N N . ILE A 1 266 ? 13.845 9.514 -18.000 1.00 81.94 266 ILE A N 1
ATOM 2137 C CA . ILE A 1 266 ? 13.958 8.372 -17.078 1.00 81.94 266 ILE A CA 1
ATOM 2138 C C . ILE A 1 266 ? 12.581 7.983 -16.522 1.00 81.94 266 ILE A C 1
ATOM 2140 O O . ILE A 1 266 ? 12.188 6.812 -16.580 1.00 81.94 266 ILE A O 1
ATOM 2144 N N . ALA A 1 267 ? 11.838 8.952 -15.981 1.00 82.12 267 ALA A N 1
ATOM 2145 C CA . ALA A 1 267 ? 10.507 8.717 -15.429 1.00 82.12 267 ALA A CA 1
ATOM 2146 C C . ALA A 1 267 ? 9.514 8.297 -16.520 1.00 82.12 267 ALA A C 1
ATOM 2148 O O . ALA A 1 267 ? 8.771 7.333 -16.326 1.00 82.12 267 ALA A O 1
ATOM 2149 N N . ALA A 1 268 ? 9.546 8.953 -17.685 1.00 90.31 268 ALA A N 1
ATOM 2150 C CA . ALA A 1 268 ? 8.717 8.591 -18.831 1.00 90.31 268 ALA A CA 1
ATOM 2151 C C . ALA A 1 268 ? 8.971 7.144 -19.281 1.00 90.31 268 ALA A C 1
ATOM 2153 O O . ALA A 1 268 ? 8.032 6.358 -19.403 1.00 90.31 268 ALA A O 1
ATOM 2154 N N . ASN A 1 269 ? 10.240 6.748 -19.426 1.00 89.44 269 ASN A N 1
ATOM 2155 C CA . ASN A 1 269 ? 10.629 5.391 -19.802 1.00 89.44 269 ASN A CA 1
ATOM 2156 C C . ASN A 1 269 ? 10.094 4.347 -18.808 1.00 89.44 269 ASN A C 1
ATOM 2158 O O . ASN A 1 269 ? 9.514 3.338 -19.209 1.00 89.44 269 ASN A O 1
ATOM 2162 N N . MET A 1 270 ? 10.216 4.628 -17.506 1.00 86.94 270 MET A N 1
ATOM 2163 C CA . MET A 1 270 ? 9.684 3.772 -16.444 1.00 86.94 270 MET A CA 1
ATOM 2164 C C . MET A 1 270 ? 8.151 3.649 -16.496 1.00 86.94 270 MET A C 1
ATOM 2166 O O . MET A 1 270 ? 7.609 2.575 -16.211 1.00 86.94 270 MET A O 1
ATOM 2170 N N . LEU A 1 271 ? 7.444 4.732 -16.823 1.00 91.81 271 LEU A N 1
ATOM 2171 C CA . LEU A 1 271 ? 5.986 4.749 -16.954 1.00 91.81 271 LEU A CA 1
ATOM 2172 C C . LEU A 1 271 ? 5.526 3.971 -18.192 1.00 91.81 271 LEU A C 1
ATOM 2174 O O . LEU A 1 271 ? 4.612 3.153 -18.078 1.00 91.81 271 LEU A O 1
ATOM 2178 N N . TYR A 1 272 ? 6.199 4.123 -19.335 1.00 95.44 272 TYR A N 1
ATOM 2179 C CA . TYR A 1 272 ? 5.898 3.349 -20.544 1.00 95.44 272 TYR A CA 1
ATOM 2180 C C . TYR A 1 272 ? 6.140 1.848 -20.355 1.00 95.44 272 TYR A C 1
ATOM 2182 O O . TYR A 1 272 ? 5.315 1.036 -20.777 1.00 95.44 272 TYR A O 1
ATOM 2190 N N . ASP A 1 273 ? 7.208 1.456 -19.653 1.00 90.75 273 ASP A N 1
ATOM 2191 C CA . ASP A 1 273 ? 7.450 0.054 -19.292 1.00 90.75 273 ASP A CA 1
ATOM 2192 C C . ASP A 1 273 ? 6.295 -0.527 -18.456 1.00 90.75 273 ASP A C 1
ATOM 2194 O O . ASP A 1 273 ? 5.857 -1.666 -18.670 1.00 90.75 273 ASP A O 1
ATOM 2198 N N . GLN A 1 274 ? 5.761 0.252 -17.511 1.00 91.75 274 GLN A N 1
ATOM 2199 C CA . GLN A 1 274 ? 4.591 -0.147 -16.726 1.00 91.75 274 GLN A CA 1
ATOM 2200 C C . GLN A 1 274 ? 3.319 -0.196 -17.584 1.00 91.75 274 GLN A C 1
ATOM 2202 O O . GLN A 1 274 ? 2.536 -1.141 -17.441 1.00 91.75 274 GLN A O 1
ATOM 2207 N N . ALA A 1 275 ? 3.125 0.762 -18.497 1.00 96.38 275 ALA A N 1
ATOM 2208 C CA . ALA A 1 275 ? 1.999 0.786 -19.430 1.00 96.38 275 ALA A CA 1
ATOM 2209 C C . ALA A 1 275 ? 2.004 -0.461 -20.326 1.00 96.38 275 ALA A C 1
ATOM 2211 O O . ALA A 1 275 ? 0.993 -1.153 -20.435 1.00 96.38 275 ALA A O 1
ATOM 2212 N N . LEU A 1 276 ? 3.166 -0.836 -20.875 1.00 95.19 276 LEU A N 1
ATOM 2213 C CA . LEU A 1 276 ? 3.340 -2.047 -21.679 1.00 95.19 276 LEU A CA 1
ATOM 2214 C C . LEU A 1 276 ? 2.929 -3.308 -20.908 1.00 95.19 276 LEU A C 1
ATOM 2216 O O . LEU A 1 276 ? 2.265 -4.196 -21.451 1.00 95.19 276 LEU A O 1
ATOM 2220 N N . GLN A 1 277 ? 3.317 -3.404 -19.633 1.00 93.81 277 GLN A N 1
ATOM 2221 C CA . GLN A 1 277 ? 2.914 -4.518 -18.773 1.00 93.81 277 GLN A CA 1
ATOM 2222 C C . GLN A 1 277 ? 1.410 -4.513 -18.483 1.00 93.81 277 GLN A C 1
ATOM 2224 O O . GLN A 1 277 ? 0.808 -5.585 -18.425 1.00 93.81 277 GLN A O 1
ATOM 2229 N N . ALA A 1 278 ? 0.800 -3.341 -18.299 1.00 93.44 278 ALA A N 1
ATOM 2230 C CA . ALA A 1 278 ? -0.636 -3.208 -18.082 1.00 93.44 278 ALA A CA 1
ATOM 2231 C C . ALA A 1 278 ? -1.437 -3.614 -19.333 1.00 93.44 278 ALA A C 1
ATOM 2233 O O . ALA A 1 278 ? -2.302 -4.484 -19.227 1.00 93.44 278 ALA A O 1
ATOM 2234 N N . TYR A 1 279 ? -1.074 -3.117 -20.522 1.00 95.44 279 TYR A N 1
ATOM 2235 C CA . TYR A 1 279 ? -1.692 -3.512 -21.795 1.00 95.44 279 TYR A CA 1
ATOM 2236 C C . TYR A 1 279 ? -1.593 -5.024 -22.050 1.00 95.44 279 TYR A C 1
ATOM 2238 O O . TYR A 1 279 ? -2.561 -5.663 -22.458 1.00 95.44 279 TYR A O 1
ATOM 2246 N N . ARG A 1 280 ? -0.452 -5.650 -21.730 1.00 93.69 280 ARG A N 1
ATOM 2247 C CA . ARG A 1 280 ? -0.271 -7.110 -21.861 1.00 93.69 280 ARG A CA 1
ATOM 2248 C C . ARG A 1 280 ? -1.166 -7.937 -20.937 1.00 93.69 280 ARG A C 1
ATOM 2250 O O . ARG A 1 280 ? -1.398 -9.108 -21.237 1.00 93.69 280 ARG A O 1
ATOM 2257 N N . LYS A 1 281 ? -1.653 -7.372 -19.828 1.00 92.88 281 LYS A N 1
ATOM 2258 C CA . LYS A 1 281 ? -2.571 -8.060 -18.905 1.00 92.88 281 LYS A CA 1
ATOM 2259 C C . LYS A 1 281 ? -4.015 -8.070 -19.406 1.00 92.88 281 LYS A C 1
ATOM 2261 O O . LYS A 1 281 ? -4.810 -8.838 -18.874 1.00 92.88 281 LYS A O 1
ATOM 2266 N N . ILE A 1 282 ? -4.357 -7.267 -20.417 1.00 92.56 282 ILE A N 1
ATOM 2267 C CA . ILE A 1 282 ? -5.702 -7.256 -21.000 1.00 92.56 282 ILE A CA 1
ATOM 2268 C C . ILE A 1 282 ? -5.968 -8.618 -21.677 1.00 92.56 282 ILE A C 1
ATOM 2270 O O . ILE A 1 282 ? -5.125 -9.069 -22.474 1.00 92.56 282 ILE A O 1
ATOM 2274 N N . PRO A 1 283 ? -7.097 -9.292 -21.365 1.00 90.56 283 PRO A N 1
ATOM 2275 C CA . PRO A 1 283 ? -7.451 -10.584 -21.949 1.00 90.56 283 PRO A CA 1
ATOM 2276 C C . PRO A 1 283 ? -7.538 -10.543 -23.476 1.00 90.56 283 PRO A C 1
ATOM 2278 O O . PRO A 1 283 ? -7.994 -9.558 -24.050 1.00 90.56 283 PRO A O 1
ATOM 2281 N N . GLY A 1 284 ? -7.135 -11.640 -24.128 1.00 88.88 284 GLY A N 1
ATOM 2282 C CA . GLY A 1 284 ? -7.059 -11.741 -25.591 1.00 88.88 284 GLY A CA 1
ATOM 2283 C C . GLY A 1 284 ? -8.364 -11.399 -26.314 1.00 88.88 284 GLY A C 1
ATOM 2284 O O . GLY A 1 284 ? -8.316 -10.733 -27.339 1.00 88.88 284 GLY A O 1
ATOM 2285 N N . GLN A 1 285 ? -9.512 -11.766 -25.734 1.00 90.12 285 GLN A N 1
ATOM 2286 C CA . GLN A 1 285 ? -10.838 -11.539 -26.321 1.00 90.12 285 GLN A CA 1
ATOM 2287 C C . GLN A 1 285 ? -11.190 -10.062 -26.560 1.00 90.12 285 GLN A C 1
ATOM 2289 O O . GLN A 1 285 ? -12.027 -9.782 -27.405 1.00 90.12 285 GLN A O 1
ATOM 2294 N N . TYR A 1 286 ? -10.534 -9.129 -25.860 1.00 88.81 286 TYR A N 1
ATOM 2295 C CA . TYR A 1 286 ? -10.759 -7.687 -26.021 1.00 88.81 286 TYR A CA 1
ATOM 2296 C C . TYR A 1 286 ? -9.668 -6.993 -26.846 1.00 88.81 286 TYR A C 1
ATOM 2298 O O . TYR A 1 286 ? -9.750 -5.795 -27.097 1.00 88.81 286 TYR A O 1
ATOM 2306 N N . ARG A 1 287 ? -8.599 -7.704 -27.233 1.00 89.31 287 ARG A N 1
ATOM 2307 C CA . ARG A 1 287 ? -7.416 -7.058 -27.822 1.00 89.31 287 ARG A CA 1
ATOM 2308 C C . ARG A 1 287 ? -7.649 -6.532 -29.226 1.00 89.31 287 ARG A C 1
ATOM 2310 O O . ARG A 1 287 ? -7.100 -5.483 -29.544 1.00 89.31 287 ARG A O 1
ATOM 2317 N N . ASP A 1 288 ? -8.425 -7.255 -30.024 1.00 88.62 288 ASP A N 1
ATOM 2318 C CA . ASP A 1 288 ? -8.695 -6.876 -31.410 1.00 88.62 288 ASP A CA 1
ATOM 2319 C C . ASP A 1 288 ? -9.658 -5.682 -31.470 1.00 88.62 288 ASP A C 1
ATOM 2321 O O . ASP A 1 288 ? -9.413 -4.737 -32.211 1.00 88.62 288 ASP A O 1
ATOM 2325 N N . GLU A 1 289 ? -10.704 -5.679 -30.635 1.00 89.94 289 GLU A N 1
ATOM 2326 C CA . GLU A 1 289 ? -11.677 -4.578 -30.551 1.00 89.94 289 GLU A CA 1
ATOM 2327 C C . GLU A 1 289 ? -11.039 -3.266 -30.069 1.00 89.94 289 GLU A C 1
ATOM 2329 O O . GLU A 1 289 ? -11.330 -2.199 -30.601 1.00 89.94 289 GLU A O 1
ATOM 2334 N N . LEU A 1 290 ? -10.150 -3.345 -29.075 1.00 88.81 290 LEU A N 1
ATOM 2335 C CA . LEU A 1 290 ? -9.504 -2.182 -28.455 1.00 88.81 290 LEU A CA 1
ATOM 2336 C C . LEU A 1 290 ? -8.167 -1.801 -29.112 1.00 88.81 290 LEU A C 1
ATOM 2338 O O . LEU A 1 290 ? -7.435 -0.971 -28.576 1.00 88.81 290 LEU A O 1
ATOM 2342 N N . ASP A 1 291 ? -7.807 -2.452 -30.218 1.00 91.62 291 ASP A N 1
ATOM 2343 C CA . ASP A 1 291 ? -6.544 -2.261 -30.937 1.00 91.62 291 ASP A CA 1
ATOM 2344 C C . ASP A 1 291 ? -5.281 -2.327 -30.041 1.00 91.62 291 ASP A C 1
ATOM 2346 O O . ASP A 1 291 ? -4.290 -1.601 -30.197 1.00 91.62 291 ASP A O 1
ATOM 2350 N N . ILE A 1 292 ? -5.298 -3.237 -29.059 1.00 93.06 292 ILE A N 1
ATOM 2351 C CA . ILE A 1 292 ? -4.222 -3.364 -28.061 1.00 93.06 292 ILE A CA 1
ATOM 2352 C C . ILE A 1 292 ? -2.908 -3.787 -28.717 1.00 93.06 292 ILE A C 1
ATOM 2354 O O . ILE A 1 292 ? -1.828 -3.432 -28.241 1.00 93.06 292 ILE A O 1
ATOM 2358 N N . THR A 1 293 ? -2.975 -4.538 -29.816 1.00 90.75 293 THR A N 1
ATOM 2359 C CA . THR A 1 293 ? -1.786 -4.978 -30.552 1.00 90.75 293 THR A CA 1
ATOM 2360 C C . THR A 1 293 ? -1.005 -3.784 -31.098 1.00 90.75 293 THR A C 1
ATOM 2362 O O . THR A 1 293 ? 0.205 -3.712 -30.871 1.00 90.75 293 THR A O 1
ATOM 2365 N N . ASN A 1 294 ? -1.678 -2.812 -31.722 1.00 92.94 294 ASN A N 1
ATOM 2366 C CA . ASN A 1 294 ? -1.023 -1.593 -32.193 1.00 92.94 294 ASN A CA 1
ATOM 2367 C C . ASN A 1 294 ? -0.566 -0.715 -31.028 1.00 92.94 294 ASN A C 1
ATOM 2369 O O . ASN A 1 294 ? 0.553 -0.202 -31.063 1.00 92.94 294 ASN A O 1
ATOM 2373 N N . LYS A 1 295 ? -1.356 -0.606 -29.951 1.00 94.06 295 LYS A N 1
ATOM 2374 C CA . LYS A 1 295 ? -0.932 0.122 -28.744 1.00 94.06 295 LYS A CA 1
ATOM 2375 C C . LYS A 1 295 ? 0.359 -0.431 -28.147 1.00 94.06 295 LYS A C 1
ATOM 2377 O O . LYS A 1 295 ? 1.258 0.327 -27.802 1.00 94.06 295 LYS A O 1
ATOM 2382 N N . VAL A 1 296 ? 0.511 -1.751 -28.094 1.00 93.38 296 VAL A N 1
ATOM 2383 C CA . VAL A 1 296 ? 1.749 -2.399 -27.637 1.00 93.38 296 VAL A CA 1
ATOM 2384 C C . VAL A 1 296 ? 2.949 -2.053 -28.525 1.00 93.38 296 VAL A C 1
ATOM 2386 O O . VAL A 1 296 ? 4.058 -1.955 -27.998 1.00 93.38 296 VAL A O 1
ATOM 2389 N N . VAL A 1 297 ? 2.761 -1.883 -29.837 1.00 94.19 297 VAL A N 1
ATOM 2390 C CA . VAL A 1 297 ? 3.825 -1.423 -30.747 1.00 94.19 297 VAL A CA 1
ATOM 2391 C C . VAL A 1 297 ? 4.179 0.035 -30.452 1.00 94.19 297 VAL A C 1
ATOM 2393 O O . VAL A 1 297 ? 5.332 0.311 -30.140 1.00 94.19 297 VAL A O 1
ATOM 2396 N N . GLN A 1 298 ? 3.184 0.925 -30.400 1.00 95.31 298 GLN A N 1
ATOM 2397 C CA . GLN A 1 298 ? 3.384 2.351 -30.102 1.00 95.31 298 GLN A CA 1
ATOM 2398 C C . GLN A 1 298 ? 4.115 2.576 -28.772 1.00 95.31 298 GLN A C 1
ATOM 2400 O O . GLN A 1 298 ? 5.043 3.375 -28.694 1.00 95.31 298 GLN A O 1
ATOM 2405 N N . ILE A 1 299 ? 3.740 1.843 -27.717 1.00 96.00 299 ILE A N 1
ATOM 2406 C CA . ILE A 1 299 ? 4.413 1.949 -26.417 1.00 96.00 299 ILE A CA 1
ATOM 2407 C C . ILE A 1 299 ? 5.870 1.476 -26.495 1.00 96.00 299 ILE A C 1
ATOM 2409 O O . ILE A 1 299 ? 6.722 2.047 -25.821 1.00 96.00 299 ILE A O 1
ATOM 2413 N N . ARG A 1 300 ? 6.196 0.456 -27.301 1.00 91.69 300 ARG A N 1
ATOM 2414 C CA . ARG A 1 300 ? 7.599 0.037 -27.482 1.00 91.69 300 ARG A CA 1
ATOM 2415 C C . ARG A 1 300 ? 8.420 1.114 -28.170 1.00 91.69 300 ARG A C 1
ATOM 2417 O O . ARG A 1 300 ? 9.551 1.333 -27.751 1.00 91.69 300 ARG A O 1
ATOM 2424 N N . ASP A 1 301 ? 7.845 1.790 -29.156 1.00 93.00 301 ASP A N 1
ATOM 2425 C CA . ASP A 1 301 ? 8.512 2.902 -29.828 1.00 93.00 301 ASP A CA 1
ATOM 2426 C C . ASP A 1 301 ? 8.776 4.041 -28.832 1.00 93.00 301 ASP A C 1
ATOM 2428 O O . ASP A 1 301 ? 9.915 4.493 -28.720 1.00 93.00 301 ASP A O 1
ATOM 2432 N N . LYS A 1 302 ? 7.785 4.392 -27.995 1.00 94.44 302 LYS A N 1
ATOM 2433 C CA . LYS A 1 302 ? 7.946 5.359 -26.890 1.00 94.44 302 LYS A CA 1
ATOM 2434 C C . LYS A 1 302 ? 9.017 4.935 -25.872 1.00 94.44 302 LYS A C 1
ATOM 2436 O O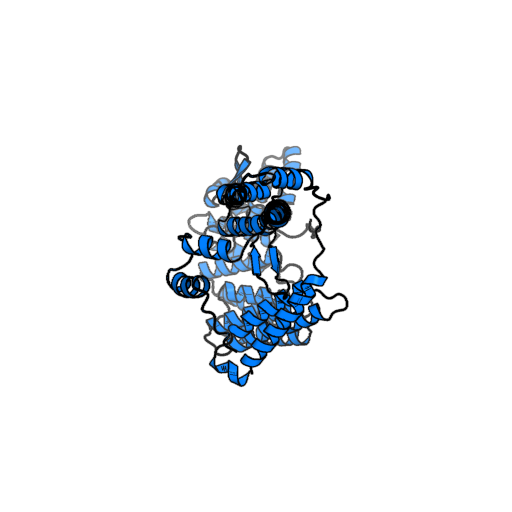 . LYS A 1 302 ? 9.784 5.772 -25.400 1.00 94.44 302 LYS A O 1
ATOM 2441 N N . ILE A 1 303 ? 9.109 3.642 -25.533 1.00 89.06 303 ILE A N 1
ATOM 2442 C CA . ILE A 1 303 ? 10.174 3.105 -24.662 1.00 89.06 303 ILE A CA 1
ATOM 2443 C C . ILE A 1 303 ? 11.545 3.278 -25.320 1.00 89.06 303 ILE A C 1
ATOM 2445 O O . ILE A 1 303 ? 12.491 3.681 -24.647 1.00 89.06 303 ILE A O 1
ATOM 2449 N N . THR A 1 304 ? 11.682 2.969 -26.608 1.00 86.19 304 THR A N 1
ATOM 2450 C CA . THR A 1 304 ? 12.957 3.133 -27.314 1.00 86.19 304 THR A CA 1
ATOM 2451 C C . THR A 1 304 ? 13.348 4.607 -27.393 1.00 86.19 304 THR A C 1
ATOM 2453 O O . THR A 1 304 ? 14.465 4.955 -27.021 1.00 86.19 304 THR A O 1
ATOM 2456 N N . GLU A 1 305 ? 12.423 5.483 -27.782 1.00 89.25 305 GLU A N 1
ATOM 2457 C CA . GLU A 1 305 ? 12.656 6.925 -27.889 1.00 89.25 305 GLU A CA 1
ATOM 2458 C C . GLU A 1 305 ? 13.063 7.545 -26.544 1.00 89.25 305 GLU A C 1
ATOM 2460 O O . GLU A 1 305 ? 14.138 8.137 -26.430 1.00 89.25 305 GLU A O 1
ATOM 2465 N N . ALA A 1 306 ? 12.267 7.337 -25.489 1.00 86.75 306 ALA A N 1
ATOM 2466 C CA . ALA A 1 306 ? 12.603 7.832 -24.154 1.00 86.75 306 ALA A CA 1
ATOM 2467 C C . ALA A 1 306 ? 13.893 7.198 -23.610 1.00 86.75 306 ALA A C 1
ATOM 2469 O O . ALA A 1 306 ? 14.633 7.824 -22.852 1.00 86.75 306 ALA A O 1
ATOM 2470 N N . GLY A 1 307 ? 14.191 5.957 -24.003 1.00 81.75 307 GLY A N 1
ATOM 2471 C CA . GLY A 1 307 ? 15.417 5.259 -23.628 1.00 81.75 307 GLY A CA 1
ATOM 2472 C C . GLY A 1 307 ? 16.661 5.913 -24.220 1.00 81.75 307 GLY A C 1
ATOM 2473 O O . GLY A 1 307 ? 17.636 6.114 -23.500 1.00 81.75 307 GLY A O 1
ATOM 2474 N N . VAL A 1 308 ? 16.621 6.281 -25.502 1.00 83.69 308 VAL A N 1
ATOM 2475 C CA . VAL A 1 308 ? 17.704 7.027 -26.161 1.00 83.69 308 VAL A CA 1
ATOM 2476 C C . VAL A 1 30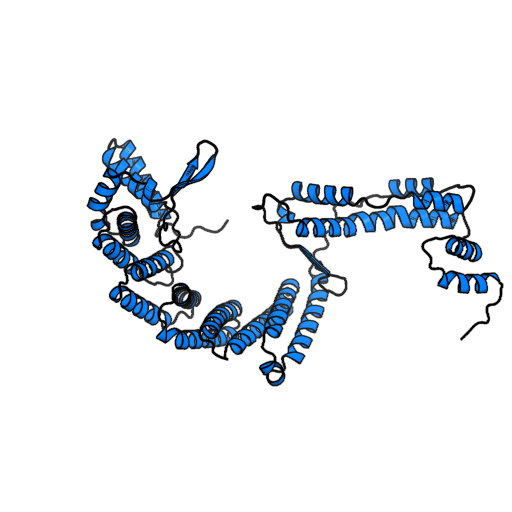8 ? 17.848 8.406 -25.523 1.00 83.69 308 VAL A C 1
ATOM 2478 O O . VAL A 1 308 ? 18.952 8.808 -25.163 1.00 83.69 308 VAL A O 1
ATOM 2481 N N . ASN A 1 309 ? 16.735 9.104 -25.290 1.00 83.31 309 ASN A N 1
ATOM 2482 C CA . ASN A 1 309 ? 16.765 10.446 -24.709 1.00 83.31 309 ASN A CA 1
ATOM 2483 C C . ASN A 1 309 ? 17.238 10.458 -23.245 1.00 83.31 309 ASN A C 1
ATOM 2485 O O . ASN A 1 3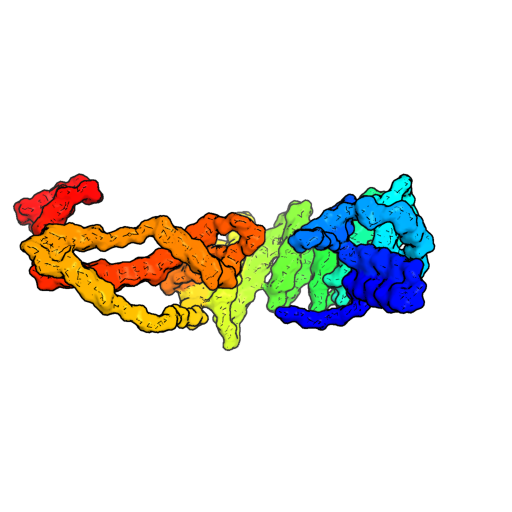09 ? 17.855 11.430 -22.817 1.00 83.31 309 ASN A O 1
ATOM 2489 N N . THR A 1 310 ? 17.043 9.363 -22.500 1.00 78.56 310 THR A N 1
ATOM 2490 C CA . THR A 1 310 ? 17.590 9.185 -21.144 1.00 78.56 310 THR A CA 1
ATOM 2491 C C . THR A 1 310 ? 19.115 9.331 -21.118 1.00 78.56 310 THR A C 1
ATOM 2493 O O . THR A 1 310 ? 19.656 9.870 -20.155 1.00 78.56 310 THR A O 1
ATOM 2496 N N . LEU A 1 311 ? 19.827 8.905 -22.170 1.00 72.06 311 LEU A N 1
ATOM 2497 C CA . LEU A 1 311 ? 21.290 9.021 -22.230 1.00 72.06 311 LEU A CA 1
ATOM 2498 C C . LEU A 1 311 ? 21.761 10.482 -22.164 1.00 72.06 311 LEU A C 1
ATOM 2500 O O . LEU A 1 311 ? 22.837 10.746 -21.635 1.00 72.06 311 LEU A O 1
ATOM 2504 N N . ASN A 1 312 ? 20.941 11.425 -22.638 1.00 70.94 312 ASN A N 1
ATOM 2505 C CA . ASN A 1 312 ? 21.233 12.858 -22.574 1.00 70.94 312 ASN A CA 1
ATOM 2506 C C . ASN A 1 312 ? 21.004 13.453 -21.171 1.00 70.94 312 ASN A C 1
ATOM 2508 O O . ASN A 1 312 ? 21.555 14.506 -20.860 1.00 70.94 312 ASN A O 1
ATOM 2512 N N . GLU A 1 313 ? 20.201 12.796 -20.329 1.00 69.31 313 GLU A N 1
ATOM 2513 C CA . GLU A 1 313 ? 19.886 13.229 -18.959 1.00 69.31 313 GLU A CA 1
ATOM 2514 C C . GLU A 1 313 ? 20.820 12.614 -17.906 1.00 69.31 313 GLU A C 1
ATOM 2516 O O . GLU A 1 313 ? 20.900 13.107 -16.778 1.00 69.31 313 GLU A O 1
ATOM 2521 N N . MET A 1 314 ? 21.532 11.531 -18.241 1.00 65.69 314 MET A N 1
ATOM 2522 C CA . MET A 1 314 ? 22.430 10.865 -17.301 1.00 65.69 314 MET A CA 1
ATOM 2523 C C . MET A 1 314 ? 23.687 11.718 -17.061 1.00 65.69 314 MET A C 1
ATOM 2525 O O . MET A 1 314 ? 24.432 11.998 -18.004 1.00 65.69 314 MET A O 1
ATOM 2529 N N . PRO A 1 315 ? 23.989 12.111 -15.808 1.00 56.56 315 PRO A N 1
ATOM 2530 C CA . PRO A 1 315 ? 25.221 12.823 -15.518 1.00 56.56 315 PRO A CA 1
ATOM 2531 C C . PRO A 1 315 ? 26.416 11.916 -15.815 1.00 56.56 315 PRO A C 1
ATOM 2533 O O . PRO A 1 315 ? 26.495 10.780 -15.342 1.00 56.56 315 PRO A O 1
ATOM 2536 N N . LEU A 1 316 ? 27.373 12.434 -16.584 1.00 54.38 316 LEU A N 1
ATOM 2537 C CA . LEU A 1 316 ? 28.625 11.742 -16.845 1.00 54.38 316 LEU A CA 1
ATOM 2538 C C . LEU A 1 316 ? 29.432 11.659 -15.542 1.00 54.38 316 LEU A C 1
ATOM 2540 O O . LEU A 1 316 ? 30.060 12.631 -15.119 1.00 54.38 316 LEU A O 1
ATOM 2544 N N . ILE A 1 317 ? 29.446 10.486 -14.915 1.00 50.66 317 ILE A N 1
ATOM 2545 C CA . ILE A 1 317 ? 30.334 10.217 -13.786 1.00 50.66 317 ILE A CA 1
ATOM 2546 C C . ILE A 1 317 ? 31.709 9.881 -14.362 1.00 50.66 317 ILE A C 1
ATOM 2548 O O . ILE A 1 317 ? 31.978 8.749 -14.758 1.00 50.66 317 ILE A O 1
ATOM 2552 N N . LYS A 1 318 ? 32.589 10.881 -14.420 1.00 48.72 318 LYS A N 1
ATOM 2553 C CA . LYS A 1 318 ? 34.023 10.638 -14.581 1.00 48.72 318 LYS A CA 1
ATOM 2554 C C . LYS A 1 318 ? 34.586 10.257 -13.216 1.00 48.72 318 LYS A C 1
ATOM 2556 O O . LYS A 1 318 ? 34.416 10.998 -12.244 1.00 48.72 318 LYS A O 1
ATOM 2561 N N . THR A 1 319 ? 35.257 9.115 -13.130 1.00 48.75 319 THR A N 1
ATOM 2562 C CA . THR A 1 319 ? 36.099 8.794 -11.975 1.00 48.75 319 THR A CA 1
ATOM 2563 C C . THR A 1 319 ? 37.091 9.943 -11.782 1.00 48.75 319 THR A C 1
ATOM 2565 O O . THR A 1 319 ? 37.672 10.432 -12.751 1.00 48.75 319 THR A O 1
ATOM 2568 N N . HIS A 1 320 ? 37.217 10.451 -10.556 1.00 37.91 320 HIS A N 1
ATOM 2569 C CA . HIS A 1 320 ? 38.107 11.577 -10.283 1.00 37.91 320 HIS A CA 1
ATOM 2570 C C . HIS A 1 320 ? 39.563 11.127 -10.453 1.00 37.91 320 HIS A C 1
ATOM 2572 O O . HIS A 1 320 ? 40.013 10.218 -9.759 1.00 37.91 320 HIS A O 1
ATOM 2578 N N . GLY A 1 321 ? 40.277 11.786 -11.367 1.00 52.53 321 GLY A N 1
ATOM 2579 C CA . GLY A 1 321 ? 41.670 11.506 -11.708 1.00 52.53 321 GLY A CA 1
ATOM 2580 C C . GLY A 1 321 ? 41.808 10.829 -13.070 1.00 52.53 321 GLY A C 1
ATOM 2581 O O . GLY A 1 321 ? 41.159 9.823 -13.349 1.00 52.53 321 GLY A O 1
ATOM 2582 N N . GLU A 1 322 ? 42.671 11.377 -13.926 1.00 55.94 322 GLU A N 1
ATOM 2583 C CA . GLU A 1 322 ? 43.211 10.614 -15.050 1.00 55.94 322 GLU A CA 1
ATOM 2584 C C . GLU A 1 322 ? 43.960 9.419 -14.453 1.00 55.94 322 GLU A C 1
ATOM 2586 O O . GLU A 1 322 ? 44.946 9.590 -13.734 1.00 55.94 322 GLU A O 1
ATOM 2591 N N . ILE A 1 323 ? 43.451 8.205 -14.671 1.00 62.19 323 ILE A N 1
ATOM 2592 C CA . ILE A 1 323 ? 44.178 6.994 -14.293 1.00 62.19 323 ILE A CA 1
ATOM 2593 C C . ILE A 1 323 ? 45.342 6.888 -15.274 1.00 62.19 323 ILE A C 1
ATOM 2595 O O . ILE A 1 323 ? 45.165 6.431 -16.403 1.00 62.19 323 ILE A O 1
ATOM 2599 N N . ASP A 1 324 ? 46.518 7.353 -14.860 1.00 71.75 324 ASP A N 1
ATOM 2600 C CA . ASP A 1 324 ? 47.729 7.206 -15.655 1.00 71.75 324 ASP A CA 1
ATOM 2601 C C . ASP A 1 324 ? 48.131 5.727 -15.705 1.00 71.75 324 ASP A C 1
ATOM 2603 O O . ASP A 1 324 ? 48.559 5.126 -14.718 1.00 71.75 324 ASP A O 1
ATOM 2607 N N . ILE A 1 325 ? 47.950 5.125 -16.878 1.00 78.88 325 ILE A N 1
ATOM 2608 C CA . ILE A 1 325 ? 48.304 3.733 -17.163 1.00 78.88 325 ILE A CA 1
ATOM 2609 C C . ILE A 1 325 ? 49.644 3.610 -17.897 1.00 78.88 325 ILE A C 1
ATOM 2611 O O . ILE A 1 325 ? 49.987 2.517 -18.349 1.00 78.88 325 ILE A O 1
ATOM 2615 N N . SER A 1 326 ? 50.417 4.692 -18.018 1.00 84.12 326 SER A N 1
ATOM 2616 C CA . SER A 1 326 ? 51.677 4.710 -18.773 1.00 84.12 326 SER A CA 1
ATOM 2617 C C . SER A 1 326 ? 52.672 3.663 -18.268 1.00 84.12 326 SER A C 1
ATOM 2619 O O . SER A 1 326 ? 53.251 2.925 -19.066 1.00 84.12 326 SER A O 1
ATOM 2621 N N . ASP A 1 327 ? 52.800 3.512 -16.947 1.00 84.69 327 ASP A N 1
ATOM 2622 C CA . ASP A 1 327 ? 53.667 2.502 -16.326 1.00 84.69 327 ASP A CA 1
ATOM 2623 C C . ASP A 1 327 ? 53.217 1.067 -16.621 1.00 84.69 327 ASP A C 1
ATOM 2625 O O . ASP A 1 327 ? 54.044 0.167 -16.800 1.00 84.69 327 ASP A O 1
ATOM 2629 N N . LEU A 1 328 ? 51.900 0.834 -16.664 1.00 84.12 328 LEU A N 1
ATOM 2630 C CA . LEU A 1 328 ? 51.337 -0.467 -17.017 1.00 84.12 328 LEU A CA 1
ATOM 2631 C C . LEU A 1 328 ? 51.643 -0.784 -18.481 1.00 84.12 328 LEU A C 1
ATOM 2633 O O . LEU A 1 328 ? 52.174 -1.854 -18.769 1.00 84.12 328 LEU A O 1
ATOM 2637 N N . ILE A 1 329 ? 51.385 0.167 -19.382 1.00 86.69 329 ILE A N 1
ATOM 2638 C CA . ILE A 1 329 ? 51.665 0.035 -20.814 1.00 86.69 329 ILE A CA 1
ATOM 2639 C C . ILE A 1 329 ? 53.153 -0.246 -21.049 1.00 86.69 329 ILE A C 1
ATOM 2641 O O . ILE A 1 329 ? 53.493 -1.154 -21.807 1.00 86.69 329 ILE A O 1
ATOM 2645 N N . ALA A 1 330 ? 54.049 0.477 -20.373 1.00 88.38 330 ALA A N 1
ATOM 2646 C CA . ALA A 1 330 ? 55.491 0.279 -20.497 1.00 88.38 330 ALA A CA 1
ATOM 2647 C C . ALA A 1 330 ? 55.922 -1.136 -20.075 1.00 88.38 330 ALA A C 1
ATOM 2649 O O . ALA A 1 330 ? 56.697 -1.782 -20.780 1.00 88.38 330 ALA A O 1
ATOM 2650 N N . LYS A 1 331 ? 55.386 -1.650 -18.959 1.00 87.75 331 LYS A N 1
ATOM 2651 C CA . LYS A 1 331 ? 55.653 -3.021 -18.483 1.00 87.75 331 LYS A CA 1
ATOM 2652 C C . LYS A 1 331 ? 55.089 -4.088 -19.417 1.00 87.75 331 LYS A C 1
ATOM 2654 O O . LYS A 1 331 ? 55.706 -5.126 -19.622 1.00 87.75 331 LYS A O 1
ATOM 2659 N N . VAL A 1 332 ? 53.907 -3.844 -19.969 1.00 88.88 332 VAL A N 1
ATOM 2660 C CA . VAL A 1 332 ? 53.247 -4.755 -20.906 1.00 88.88 332 VAL A CA 1
ATOM 2661 C C . VAL A 1 332 ? 54.044 -4.860 -22.202 1.00 88.88 332 VAL A C 1
ATOM 2663 O O . VAL A 1 332 ? 54.294 -5.969 -22.668 1.00 88.88 332 VAL A O 1
ATOM 2666 N N . ARG A 1 333 ? 54.495 -3.725 -22.750 1.00 89.62 333 ARG A N 1
ATOM 2667 C CA . ARG A 1 333 ? 55.358 -3.703 -23.936 1.00 89.62 333 ARG A CA 1
ATOM 2668 C C . ARG A 1 333 ? 56.676 -4.417 -23.668 1.00 89.62 333 ARG A C 1
ATOM 2670 O O . ARG A 1 333 ? 57.026 -5.315 -24.424 1.00 89.62 333 ARG A O 1
ATOM 2677 N N . SER A 1 334 ? 57.339 -4.117 -22.549 1.00 89.88 334 SER A N 1
ATOM 2678 C CA . SER A 1 334 ? 58.618 -4.755 -22.215 1.00 89.88 334 SER A CA 1
ATOM 2679 C C . SER A 1 334 ? 58.518 -6.267 -21.985 1.00 89.88 334 SER A C 1
ATOM 2681 O O . SER A 1 334 ? 59.484 -7.004 -22.182 1.00 89.88 334 SER A O 1
ATOM 2683 N N . HIS A 1 335 ? 57.339 -6.759 -21.602 1.00 90.75 335 HIS A N 1
ATOM 2684 C CA . HIS A 1 335 ? 57.096 -8.189 -21.431 1.00 90.75 335 HIS A CA 1
ATOM 2685 C C . HIS A 1 335 ? 57.092 -8.960 -22.757 1.00 90.75 335 HIS A C 1
ATOM 2687 O O . HIS A 1 335 ? 57.542 -10.109 -22.788 1.00 90.75 335 HIS A O 1
ATOM 2693 N N . VAL A 1 336 ? 56.620 -8.337 -23.843 1.00 89.75 336 VAL A N 1
ATOM 2694 C CA . VAL A 1 336 ? 56.508 -8.952 -25.180 1.00 89.75 336 VAL A CA 1
ATOM 2695 C C . VAL A 1 336 ? 57.577 -8.485 -26.171 1.00 89.75 336 VAL A C 1
ATOM 2697 O O . VAL A 1 336 ? 57.718 -9.111 -27.215 1.00 89.75 336 VAL A O 1
ATOM 2700 N N . GLU A 1 337 ? 58.339 -7.436 -25.851 1.00 89.38 337 GLU A N 1
ATOM 2701 C CA . GLU A 1 337 ? 59.401 -6.910 -26.717 1.00 89.38 337 GLU A CA 1
ATOM 2702 C C . GLU A 1 337 ? 60.625 -7.838 -26.788 1.00 89.38 337 GLU A C 1
ATOM 2704 O O . GLU A 1 337 ? 60.939 -8.580 -25.846 1.00 89.38 337 GLU A O 1
ATOM 2709 N N . LYS A 1 338 ? 61.363 -7.731 -27.900 1.00 89.38 338 LYS A N 1
ATOM 2710 C CA . LYS A 1 338 ? 62.690 -8.332 -28.129 1.00 89.38 338 LYS A CA 1
ATOM 2711 C C . LYS A 1 338 ? 62.729 -9.852 -27.957 1.00 89.38 338 LYS A C 1
ATOM 2713 O O . LYS A 1 338 ? 63.732 -10.402 -27.495 1.00 89.38 338 LYS A O 1
ATOM 2718 N N . LYS A 1 339 ? 61.649 -10.546 -28.316 1.00 92.00 339 LYS A N 1
ATOM 2719 C CA . LYS A 1 339 ? 61.661 -12.017 -28.363 1.00 92.00 339 LYS A CA 1
ATOM 2720 C C . LYS A 1 339 ? 62.403 -12.508 -29.598 1.00 92.00 339 LYS A C 1
ATOM 2722 O O . LYS A 1 339 ? 62.538 -11.783 -30.580 1.00 92.00 339 LYS A O 1
ATOM 2727 N N . ALA A 1 340 ? 62.909 -13.737 -29.556 1.00 87.00 340 ALA A N 1
ATOM 2728 C CA . ALA A 1 340 ? 63.667 -14.278 -30.678 1.00 87.00 340 ALA A CA 1
ATOM 2729 C C . ALA A 1 340 ? 62.755 -14.644 -31.860 1.00 87.00 340 ALA A C 1
ATOM 2731 O O . ALA A 1 340 ? 63.196 -14.644 -33.008 1.00 87.00 340 ALA A O 1
ATOM 2732 N N . THR A 1 341 ? 61.490 -14.967 -31.580 1.00 89.31 341 THR A N 1
ATOM 2733 C CA . THR A 1 341 ? 60.511 -15.435 -32.568 1.00 89.31 341 THR A CA 1
ATOM 2734 C C . THR A 1 341 ? 59.112 -14.882 -32.287 1.00 89.31 341 THR A C 1
ATOM 2736 O O . THR A 1 341 ? 58.795 -14.508 -31.153 1.00 89.31 341 THR A O 1
ATOM 2739 N N . LEU A 1 342 ? 58.257 -14.862 -33.316 1.00 86.69 342 LEU A N 1
ATOM 2740 C CA . LEU A 1 342 ? 56.856 -14.449 -33.192 1.00 86.69 342 LEU A CA 1
ATOM 2741 C C . LEU A 1 342 ? 56.080 -15.404 -32.272 1.00 86.69 342 LEU A C 1
ATOM 2743 O O . LEU A 1 342 ? 55.248 -14.970 -31.483 1.00 86.69 342 LEU A O 1
ATOM 2747 N N . GLU A 1 343 ? 56.374 -16.699 -32.338 1.00 87.94 343 GLU A N 1
ATOM 2748 C CA . GLU A 1 343 ? 55.790 -17.743 -31.499 1.00 87.94 343 GLU A CA 1
ATOM 2749 C C . GLU A 1 343 ? 56.088 -17.499 -30.020 1.00 87.94 343 GLU A C 1
ATOM 2751 O O . GLU A 1 343 ? 55.199 -17.610 -29.176 1.00 87.94 343 GLU A O 1
ATOM 2756 N N . GLU A 1 344 ? 57.326 -17.117 -29.708 1.00 87.94 344 GLU A N 1
ATOM 2757 C CA . GLU A 1 344 ? 57.731 -16.752 -28.356 1.00 87.94 344 GLU A CA 1
ATOM 2758 C C . GLU A 1 344 ? 57.026 -15.465 -27.903 1.00 87.94 344 GLU A C 1
ATOM 2760 O O . GLU A 1 344 ? 56.447 -15.438 -26.820 1.00 87.94 344 GLU A O 1
ATOM 2765 N N . ALA A 1 345 ? 56.967 -14.426 -28.740 1.00 89.56 345 ALA A N 1
ATOM 2766 C CA . ALA A 1 345 ? 56.227 -13.201 -28.421 1.00 89.56 345 ALA A CA 1
ATOM 2767 C C . ALA A 1 345 ? 54.738 -13.466 -28.134 1.00 89.56 345 ALA A C 1
ATOM 2769 O O . ALA A 1 345 ? 54.191 -12.966 -27.148 1.00 89.56 345 ALA A O 1
ATOM 2770 N N . LEU A 1 346 ? 54.096 -14.318 -28.938 1.00 88.12 346 LEU A N 1
ATOM 2771 C CA . LEU A 1 346 ? 52.706 -14.727 -28.745 1.00 88.12 346 LEU A CA 1
ATOM 2772 C C . LEU A 1 346 ? 52.519 -15.590 -27.492 1.00 88.12 346 LEU A C 1
ATOM 2774 O O . LEU A 1 346 ? 51.517 -15.435 -26.796 1.00 88.12 346 LEU A O 1
ATOM 2778 N N . LEU A 1 347 ? 53.480 -16.450 -27.148 1.00 87.56 347 LEU A N 1
ATOM 2779 C CA . LEU A 1 347 ? 53.444 -17.209 -25.897 1.00 87.56 347 LEU A CA 1
ATOM 2780 C C . LEU A 1 347 ? 53.446 -16.265 -24.686 1.00 87.56 347 LEU A C 1
ATOM 2782 O O . LEU A 1 347 ? 52.596 -16.394 -23.804 1.00 87.56 347 LEU A O 1
ATOM 2786 N N . TYR A 1 348 ? 54.336 -15.270 -24.672 1.00 88.56 348 TYR A N 1
ATOM 2787 C CA . TYR A 1 348 ? 54.359 -14.243 -23.626 1.00 88.56 348 TYR A CA 1
ATOM 2788 C C . TYR A 1 348 ? 53.074 -13.401 -23.631 1.00 88.56 348 TYR A C 1
ATOM 2790 O O . TYR A 1 348 ? 52.548 -13.092 -22.563 1.00 88.56 348 TYR A O 1
ATOM 2798 N N . PHE A 1 349 ? 52.493 -13.114 -24.796 1.00 88.31 349 PHE A N 1
ATOM 2799 C CA . PHE A 1 349 ? 51.195 -12.444 -24.904 1.00 88.31 349 PHE A CA 1
ATOM 2800 C C . PHE A 1 349 ? 50.059 -13.238 -24.240 1.00 88.31 349 PHE A C 1
ATOM 2802 O O . PHE A 1 349 ? 49.220 -12.665 -23.549 1.00 88.31 349 PHE A O 1
ATOM 2809 N N . THR A 1 350 ? 50.050 -14.570 -24.358 1.00 84.31 350 THR A N 1
ATOM 2810 C CA . THR A 1 350 ? 49.014 -15.393 -23.704 1.00 84.31 350 THR A CA 1
ATOM 2811 C C . THR A 1 350 ? 49.079 -15.377 -22.173 1.00 84.31 350 THR A C 1
ATOM 2813 O O . THR A 1 350 ? 48.106 -15.742 -21.514 1.00 84.31 350 THR A O 1
ATOM 2816 N N . SER A 1 351 ? 50.198 -14.931 -21.590 1.00 80.81 351 SER A N 1
ATOM 2817 C CA . SER A 1 351 ? 50.387 -14.887 -20.135 1.00 80.81 351 SER A CA 1
ATOM 2818 C C . SER A 1 351 ? 49.683 -13.714 -19.444 1.00 80.81 351 SER A C 1
ATOM 2820 O O . SER A 1 351 ? 49.604 -13.688 -18.213 1.00 80.81 351 SER A O 1
ATOM 2822 N N . PHE A 1 352 ? 49.135 -12.755 -20.201 1.00 79.81 352 PHE A N 1
ATOM 2823 C CA . PHE A 1 352 ? 48.329 -11.677 -19.636 1.00 79.81 352 PHE A CA 1
ATOM 2824 C C . PHE A 1 352 ? 47.028 -12.249 -19.050 1.00 79.81 352 PHE A C 1
ATOM 2826 O O . PHE A 1 352 ? 46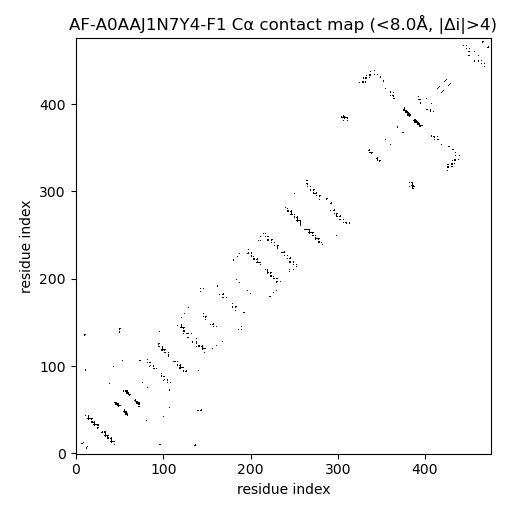.101 -12.638 -19.758 1.00 79.81 352 PHE A O 1
ATOM 2833 N N . GLY A 1 353 ? 46.997 -12.355 -17.718 1.00 64.06 353 GLY A N 1
ATOM 2834 C CA . GLY A 1 353 ? 46.030 -13.158 -16.977 1.00 64.06 353 GLY A CA 1
ATOM 2835 C C . GLY A 1 353 ? 44.554 -12.820 -17.219 1.00 64.06 353 GLY A C 1
ATOM 2836 O O . GLY A 1 353 ? 44.125 -11.659 -17.270 1.00 64.06 353 GLY A O 1
ATOM 2837 N N . GLN A 1 354 ? 43.741 -13.875 -17.253 1.00 61.59 354 GLN A N 1
ATOM 2838 C CA . GLN A 1 354 ? 42.284 -13.786 -17.200 1.00 61.59 354 GLN A CA 1
ATOM 2839 C C . GLN A 1 354 ? 41.829 -13.175 -15.865 1.00 61.59 354 GLN A C 1
ATOM 2841 O O . GLN A 1 354 ? 42.484 -13.330 -14.832 1.00 61.59 354 GLN A O 1
ATOM 2846 N N . SER A 1 355 ? 40.710 -12.444 -15.863 1.00 65.06 355 SER A N 1
ATOM 2847 C CA . SER A 1 355 ? 40.118 -12.016 -14.591 1.00 65.06 355 SER A CA 1
ATOM 2848 C C . SER A 1 355 ? 39.579 -13.247 -13.862 1.00 65.06 355 SER A C 1
ATOM 2850 O O . SER A 1 355 ? 38.702 -13.937 -14.372 1.00 65.06 355 SER A O 1
ATOM 2852 N N . SER A 1 356 ? 40.109 -13.531 -12.670 1.00 73.88 356 SER A N 1
ATOM 2853 C CA . SER A 1 356 ? 39.588 -14.602 -11.818 1.00 73.88 356 SER A CA 1
ATOM 2854 C C . SER A 1 356 ? 38.206 -14.222 -11.292 1.00 73.88 356 SER A C 1
ATOM 2856 O O . SER A 1 356 ? 38.036 -13.146 -10.710 1.00 73.88 356 SER A O 1
ATOM 2858 N N . TYR A 1 357 ? 37.243 -15.135 -11.435 1.00 76.38 357 TYR A N 1
ATOM 2859 C CA . TYR A 1 357 ? 35.911 -15.018 -10.838 1.00 76.38 357 TYR A CA 1
ATOM 2860 C C . TYR A 1 357 ? 35.989 -14.671 -9.344 1.00 76.38 357 TYR A C 1
ATOM 2862 O O . TYR A 1 357 ? 35.281 -13.781 -8.875 1.00 76.38 357 TYR A O 1
ATOM 2870 N N . GLN A 1 358 ? 36.915 -15.305 -8.615 1.00 78.94 358 GLN A N 1
ATOM 2871 C CA . GLN A 1 358 ? 37.125 -15.076 -7.184 1.00 78.94 358 GLN A CA 1
ATOM 2872 C C . GLN A 1 358 ? 37.512 -13.618 -6.892 1.00 78.94 358 GLN A C 1
ATOM 2874 O O . GLN A 1 358 ? 37.002 -13.014 -5.951 1.00 78.94 358 GLN A O 1
ATOM 2879 N N . ASN A 1 359 ? 38.371 -13.028 -7.730 1.00 76.19 359 ASN A N 1
ATOM 2880 C CA . ASN A 1 359 ? 38.850 -11.655 -7.556 1.00 76.19 359 ASN A CA 1
ATOM 2881 C C . ASN A 1 359 ? 37.766 -10.627 -7.890 1.00 76.19 359 ASN A C 1
ATOM 2883 O O . ASN A 1 359 ? 37.672 -9.602 -7.220 1.00 76.19 359 ASN A O 1
ATOM 2887 N N . ILE A 1 360 ? 36.949 -10.890 -8.915 1.00 76.12 360 ILE A N 1
ATOM 2888 C CA . ILE A 1 360 ? 35.794 -10.042 -9.250 1.00 76.12 360 ILE A CA 1
ATOM 2889 C C . ILE A 1 360 ? 34.766 -10.105 -8.113 1.00 76.12 360 ILE A C 1
ATOM 2891 O O . ILE A 1 360 ? 34.254 -9.074 -7.680 1.00 76.12 360 ILE A O 1
ATOM 2895 N N . ARG A 1 361 ? 34.503 -11.306 -7.585 1.00 79.44 361 ARG A N 1
ATOM 2896 C CA . ARG A 1 361 ? 33.573 -11.513 -6.471 1.00 79.44 361 ARG A CA 1
ATOM 2897 C C . ARG A 1 361 ? 34.022 -10.796 -5.201 1.00 79.44 361 ARG A C 1
ATOM 2899 O O . ARG A 1 361 ? 33.211 -10.117 -4.580 1.00 79.44 361 ARG A O 1
ATOM 2906 N N . ASN A 1 362 ? 35.296 -10.914 -4.830 1.00 79.69 362 ASN A N 1
ATOM 2907 C CA . ASN A 1 362 ? 35.833 -10.254 -3.638 1.00 79.69 362 ASN A CA 1
ATOM 2908 C C . ASN A 1 362 ? 35.762 -8.726 -3.755 1.00 79.69 362 ASN A C 1
ATOM 2910 O O . ASN A 1 362 ? 35.263 -8.084 -2.837 1.00 79.69 362 ASN A O 1
ATOM 2914 N N . ARG A 1 363 ? 36.127 -8.159 -4.915 1.00 72.88 363 ARG A N 1
ATOM 2915 C CA . ARG A 1 363 ? 35.988 -6.716 -5.180 1.00 72.88 363 ARG A CA 1
ATOM 2916 C C . ARG A 1 363 ? 34.536 -6.241 -5.124 1.00 72.88 363 ARG A C 1
ATOM 2918 O O . ARG A 1 363 ? 34.250 -5.188 -4.561 1.00 72.88 363 ARG A O 1
ATOM 2925 N N . ALA A 1 364 ? 33.595 -7.028 -5.652 1.00 72.75 364 ALA A N 1
ATOM 2926 C CA . ALA A 1 364 ? 32.174 -6.707 -5.543 1.00 72.75 364 ALA A CA 1
ATOM 2927 C C . ALA A 1 364 ? 31.714 -6.663 -4.073 1.00 72.75 364 ALA A C 1
ATOM 2929 O O . ALA A 1 364 ? 31.009 -5.728 -3.697 1.00 72.75 364 ALA A O 1
ATOM 2930 N N . ILE A 1 365 ? 32.164 -7.604 -3.234 1.00 75.00 365 ILE A N 1
ATOM 2931 C CA . ILE A 1 365 ? 31.872 -7.628 -1.789 1.00 75.00 365 ILE A CA 1
ATOM 2932 C C . ILE A 1 365 ? 32.503 -6.431 -1.064 1.00 75.00 365 ILE A C 1
ATOM 2934 O O . ILE A 1 365 ? 31.838 -5.794 -0.251 1.00 75.00 365 ILE A O 1
ATOM 2938 N N . GLU A 1 366 ? 33.764 -6.110 -1.348 1.00 74.44 366 GLU A N 1
ATOM 2939 C CA . GLU A 1 366 ? 34.464 -4.958 -0.760 1.00 74.44 366 GLU A CA 1
ATOM 2940 C C . GLU A 1 366 ? 33.759 -3.643 -1.108 1.00 74.44 366 GLU A C 1
ATOM 2942 O O . GLU A 1 366 ? 33.460 -2.855 -0.214 1.00 74.44 366 GLU A O 1
ATOM 2947 N N . SER A 1 367 ? 33.335 -3.474 -2.364 1.00 67.44 367 SER A N 1
ATOM 2948 C CA . SER A 1 367 ? 32.599 -2.281 -2.804 1.00 67.44 367 SER A CA 1
ATOM 2949 C C . SER A 1 367 ? 31.244 -2.076 -2.112 1.00 67.44 367 SER A C 1
ATOM 2951 O O . SER A 1 367 ? 30.700 -0.976 -2.147 1.00 67.44 367 SER A O 1
ATOM 2953 N N . VAL A 1 368 ? 30.650 -3.127 -1.536 1.00 65.62 368 VAL A N 1
ATOM 2954 C CA . VAL A 1 368 ? 29.410 -3.028 -0.743 1.00 65.62 368 VAL A CA 1
ATOM 2955 C C . VAL A 1 368 ? 29.715 -2.573 0.685 1.00 65.62 368 VAL A C 1
ATOM 2957 O O . VAL A 1 368 ? 28.898 -1.895 1.300 1.00 65.62 368 VAL A O 1
ATOM 2960 N N . LYS A 1 369 ? 30.892 -2.928 1.214 1.00 66.69 369 LYS A N 1
ATOM 2961 C CA . LYS A 1 369 ? 31.340 -2.505 2.547 1.00 66.69 369 LYS A CA 1
ATOM 2962 C C . LYS A 1 369 ? 31.785 -1.045 2.566 1.00 66.69 369 LYS A C 1
ATOM 2964 O O . LYS A 1 369 ? 31.525 -0.361 3.548 1.00 66.69 369 LYS A O 1
ATOM 2969 N N . GLU A 1 370 ? 32.457 -0.595 1.509 1.00 66.44 370 GLU A N 1
ATOM 2970 C CA . GLU A 1 370 ? 32.990 0.770 1.414 1.00 66.44 370 GLU A CA 1
ATOM 2971 C C . GLU A 1 370 ? 31.905 1.817 1.138 1.00 66.44 370 GLU A C 1
ATOM 2973 O O . GLU A 1 370 ? 31.962 2.909 1.698 1.00 66.44 370 GLU A O 1
ATOM 2978 N N . ASP A 1 371 ? 30.887 1.477 0.341 1.00 61.50 371 ASP A N 1
ATOM 2979 C CA . ASP A 1 371 ? 29.734 2.350 0.096 1.00 61.50 371 ASP A CA 1
ATOM 2980 C C . ASP A 1 371 ? 28.406 1.578 0.224 1.00 61.50 371 ASP A C 1
ATOM 2982 O O . ASP A 1 371 ? 27.798 1.178 -0.782 1.00 61.50 371 ASP A O 1
ATOM 2986 N N . PRO A 1 372 ? 27.927 1.373 1.467 1.00 57.06 372 PRO A N 1
ATOM 2987 C CA . PRO A 1 372 ? 26.685 0.655 1.738 1.00 57.06 372 PRO A CA 1
ATOM 2988 C C . PRO A 1 372 ? 25.455 1.365 1.165 1.00 57.06 372 PRO A C 1
ATOM 2990 O O . PRO A 1 372 ? 24.479 0.708 0.807 1.00 57.06 372 PRO A O 1
ATOM 2993 N N . LEU A 1 373 ? 25.498 2.701 1.062 1.00 51.34 373 LEU A N 1
ATOM 2994 C CA . LEU A 1 373 ? 24.387 3.521 0.580 1.00 51.34 373 LEU A CA 1
ATOM 2995 C C . LEU A 1 373 ? 24.210 3.386 -0.937 1.00 51.34 373 LEU A C 1
ATOM 2997 O O . LEU A 1 373 ? 23.073 3.292 -1.398 1.00 51.34 373 LEU A O 1
ATOM 3001 N N . SER A 1 374 ? 25.300 3.271 -1.708 1.00 54.41 374 SER A N 1
ATOM 3002 C CA . SER A 1 374 ? 25.230 2.977 -3.152 1.00 54.41 374 SER A CA 1
ATOM 3003 C C . SER A 1 374 ? 24.543 1.649 -3.471 1.00 54.41 374 SER A C 1
ATOM 3005 O O . SER A 1 374 ? 24.001 1.473 -4.562 1.00 54.41 374 SER A O 1
ATOM 3007 N N . GLY A 1 375 ? 24.583 0.700 -2.531 1.00 54.03 375 GLY A N 1
ATOM 3008 C CA . GLY A 1 375 ? 23.966 -0.614 -2.652 1.00 54.03 375 GLY A CA 1
ATOM 3009 C C . GLY A 1 375 ? 22.450 -0.607 -2.459 1.00 54.03 375 GLY A C 1
ATOM 3010 O O . GLY A 1 375 ? 21.798 -1.562 -2.862 1.00 54.03 375 GLY A O 1
ATOM 3011 N N . LEU A 1 376 ? 21.878 0.452 -1.878 1.00 49.56 376 LEU A N 1
ATOM 3012 C CA . LEU A 1 376 ? 20.440 0.551 -1.582 1.00 49.56 376 LEU A CA 1
ATOM 3013 C C . LEU A 1 376 ? 19.602 0.937 -2.788 1.00 49.56 376 LEU A C 1
ATOM 3015 O O . LEU A 1 376 ? 18.403 0.663 -2.833 1.00 49.56 376 LEU A O 1
ATOM 3019 N N . PHE A 1 377 ? 20.225 1.593 -3.762 1.00 48.22 377 PHE A N 1
ATOM 3020 C CA . PHE A 1 377 ? 19.522 2.146 -4.900 1.00 48.22 377 PHE A CA 1
ATOM 3021 C C . PHE A 1 377 ? 19.554 1.176 -6.070 1.00 48.22 377 PHE A C 1
ATOM 3023 O O . PHE A 1 377 ? 20.594 0.647 -6.459 1.00 48.22 377 PHE A O 1
ATOM 3030 N N . ARG A 1 378 ? 18.372 0.964 -6.646 1.00 55.28 378 ARG A N 1
ATOM 3031 C CA . ARG A 1 378 ? 18.203 0.216 -7.885 1.00 55.28 378 ARG A CA 1
ATOM 3032 C C . ARG A 1 378 ? 19.021 0.885 -8.994 1.00 55.28 378 ARG A C 1
ATOM 3034 O O . ARG A 1 378 ? 18.853 2.078 -9.230 1.00 55.28 378 ARG A O 1
ATOM 3041 N N . GLN A 1 379 ? 19.861 0.125 -9.690 1.00 59.91 379 GLN A N 1
ATOM 3042 C CA . GLN A 1 379 ? 20.653 0.631 -10.817 1.00 59.91 379 GLN A CA 1
ATOM 3043 C C . GLN A 1 379 ? 20.080 0.112 -12.134 1.00 59.91 379 GLN A C 1
ATOM 3045 O O . GLN A 1 379 ? 19.821 -1.080 -12.274 1.00 59.91 379 GLN A O 1
ATOM 3050 N N . VAL A 1 380 ? 19.893 0.996 -13.113 1.00 59.88 380 VAL A N 1
ATOM 3051 C CA . VAL A 1 380 ? 19.429 0.633 -14.458 1.00 59.88 380 VAL A CA 1
ATOM 3052 C C . VAL A 1 380 ? 20.581 0.862 -15.426 1.00 59.88 380 VAL A C 1
ATOM 3054 O O . VAL A 1 380 ? 21.019 1.994 -15.602 1.00 59.88 380 VAL A O 1
ATOM 3057 N N . ILE A 1 381 ? 21.076 -0.210 -16.042 1.00 62.97 381 ILE A N 1
ATOM 3058 C CA . ILE A 1 381 ? 22.101 -0.129 -17.083 1.00 62.97 381 ILE A CA 1
ATOM 3059 C C . ILE A 1 381 ? 21.392 -0.073 -18.434 1.00 62.97 381 ILE A C 1
ATOM 3061 O O . ILE A 1 381 ? 20.592 -0.956 -18.767 1.00 62.97 381 ILE A O 1
ATOM 3065 N N . LYS A 1 382 ? 21.692 0.970 -19.206 1.00 63.00 382 LYS A N 1
ATOM 3066 C CA . LYS A 1 382 ? 21.158 1.214 -20.546 1.00 63.00 382 LYS A CA 1
ATOM 3067 C C . LYS A 1 382 ? 22.240 0.939 -21.599 1.00 63.00 382 LYS A C 1
ATOM 3069 O O . LYS A 1 382 ? 23.401 1.266 -21.376 1.00 63.00 382 LYS A O 1
ATOM 3074 N N . ALA A 1 383 ? 21.873 0.306 -22.711 1.00 61.78 383 ALA A N 1
ATOM 3075 C CA . ALA A 1 383 ? 22.710 0.233 -23.909 1.00 61.78 383 ALA A CA 1
ATOM 3076 C C . ALA A 1 383 ? 22.717 1.579 -24.651 1.00 61.78 383 ALA A C 1
ATOM 3078 O O . ALA A 1 383 ? 21.877 2.439 -24.388 1.00 61.78 383 ALA A O 1
ATOM 3079 N N . GLU A 1 384 ? 23.638 1.732 -25.608 1.00 60.91 384 GLU A N 1
ATOM 3080 C CA . GLU A 1 384 ? 23.727 2.918 -26.478 1.00 60.91 384 GLU A CA 1
ATOM 3081 C C . GLU A 1 384 ? 22.435 3.178 -27.273 1.00 60.91 384 GLU A C 1
ATOM 3083 O O . GLU A 1 384 ? 22.137 4.318 -27.609 1.00 60.91 384 GLU A O 1
ATOM 3088 N N . ASP A 1 385 ? 21.632 2.141 -27.526 1.00 60.69 385 ASP A N 1
ATOM 3089 C CA . ASP A 1 385 ? 20.324 2.235 -28.183 1.00 60.69 385 ASP A CA 1
ATOM 3090 C C . ASP A 1 385 ? 19.159 2.517 -27.208 1.00 60.69 385 ASP A C 1
ATOM 3092 O O . ASP A 1 385 ? 17.990 2.408 -27.579 1.00 60.69 385 ASP A O 1
ATOM 3096 N N . GLY A 1 386 ? 19.453 2.846 -25.944 1.00 58.28 386 GLY A N 1
ATOM 3097 C CA . GLY A 1 386 ? 18.455 3.191 -24.928 1.00 58.28 386 GLY A CA 1
ATOM 3098 C C . GLY A 1 386 ? 17.743 1.997 -24.282 1.00 58.28 386 GLY A C 1
ATOM 3099 O O . GLY A 1 386 ? 16.908 2.171 -23.381 1.00 58.28 386 GLY A O 1
ATOM 3100 N N . ARG A 1 387 ? 18.063 0.760 -24.686 1.00 67.62 387 ARG A N 1
ATOM 3101 C CA . ARG A 1 387 ? 17.471 -0.445 -24.092 1.00 67.62 387 ARG A CA 1
ATOM 3102 C C . ARG A 1 387 ? 18.029 -0.707 -22.703 1.00 67.62 387 ARG A C 1
ATOM 3104 O O . ARG A 1 387 ? 19.231 -0.637 -22.476 1.00 67.62 387 ARG A O 1
ATOM 3111 N N . THR A 1 388 ? 17.165 -1.106 -21.774 1.00 64.81 388 THR A N 1
ATOM 3112 C CA . THR A 1 388 ? 17.617 -1.633 -20.480 1.00 64.81 388 THR A CA 1
ATOM 3113 C C . THR A 1 388 ? 18.306 -2.980 -20.694 1.00 64.81 388 THR A C 1
ATOM 3115 O O . THR A 1 388 ? 17.650 -3.960 -21.045 1.00 64.81 388 THR A O 1
ATOM 3118 N N . ILE A 1 389 ? 19.623 -3.029 -20.486 1.00 56.94 389 ILE A N 1
ATOM 3119 C CA . ILE A 1 389 ? 20.434 -4.252 -20.598 1.00 56.94 389 ILE A CA 1
ATOM 3120 C C . ILE A 1 389 ? 20.602 -4.964 -19.262 1.00 56.94 389 ILE A C 1
ATOM 3122 O O . ILE A 1 389 ? 20.748 -6.184 -19.228 1.00 56.94 389 ILE A O 1
ATOM 3126 N N . ALA A 1 390 ? 20.526 -4.223 -18.159 1.00 55.50 390 ALA A N 1
ATOM 3127 C CA . ALA A 1 390 ? 20.498 -4.803 -16.831 1.00 55.50 390 ALA A CA 1
ATOM 3128 C C . ALA A 1 390 ? 19.741 -3.901 -15.861 1.00 55.50 390 ALA A C 1
ATOM 3130 O O . ALA A 1 390 ? 19.676 -2.682 -16.017 1.00 55.50 390 ALA A O 1
ATOM 3131 N N . ASN A 1 391 ? 19.169 -4.528 -14.844 1.00 55.78 391 ASN A N 1
ATOM 3132 C CA . ASN A 1 391 ? 18.497 -3.848 -13.759 1.00 55.78 391 ASN A CA 1
ATOM 3133 C C . ASN A 1 391 ? 18.908 -4.518 -12.450 1.00 55.78 391 ASN A C 1
ATOM 3135 O O . ASN A 1 391 ? 18.555 -5.677 -12.217 1.00 55.78 391 ASN A O 1
ATOM 3139 N N . THR A 1 392 ? 19.644 -3.782 -11.628 1.00 58.16 392 THR A N 1
ATOM 3140 C CA . THR A 1 392 ? 20.155 -4.243 -10.344 1.00 58.16 392 THR A CA 1
ATOM 3141 C C . THR A 1 392 ? 19.180 -3.826 -9.254 1.00 58.16 392 THR A C 1
ATOM 3143 O O . THR A 1 392 ? 18.984 -2.622 -9.076 1.00 58.16 392 THR A O 1
ATOM 3146 N N . PRO A 1 393 ? 18.524 -4.758 -8.542 1.00 55.62 393 PRO A N 1
ATOM 3147 C CA . PRO A 1 393 ? 17.697 -4.402 -7.401 1.00 55.62 393 PRO A CA 1
ATOM 3148 C C . PRO A 1 393 ? 18.570 -3.792 -6.296 1.00 55.62 393 PRO A C 1
ATOM 3150 O O . PRO A 1 393 ? 19.745 -4.132 -6.161 1.00 55.62 393 PRO A O 1
ATOM 3153 N N . GLY A 1 394 ? 17.992 -2.880 -5.514 1.00 55.91 394 GLY A N 1
ATOM 3154 C CA . GLY A 1 394 ? 18.641 -2.394 -4.298 1.00 55.91 394 GLY A CA 1
ATOM 3155 C C . GLY A 1 394 ? 18.769 -3.522 -3.274 1.00 55.91 394 GLY A C 1
ATOM 3156 O O . GLY A 1 394 ? 17.879 -4.367 -3.162 1.00 55.91 394 GLY A O 1
ATOM 3157 N N . LEU A 1 395 ? 19.873 -3.543 -2.534 1.00 57.69 395 LEU A N 1
ATOM 3158 C CA . LEU A 1 395 ? 20.114 -4.487 -1.451 1.00 57.69 395 LEU A CA 1
ATOM 3159 C C . LEU A 1 395 ? 19.147 -4.220 -0.295 1.00 57.69 395 LEU A C 1
ATOM 3161 O O . LEU A 1 395 ? 19.002 -3.090 0.174 1.00 57.69 395 LEU A O 1
ATOM 3165 N N . ASN A 1 396 ? 18.522 -5.284 0.201 1.00 53.94 396 ASN A N 1
ATOM 3166 C CA . ASN A 1 396 ? 17.782 -5.238 1.450 1.00 53.94 396 ASN A CA 1
ATOM 3167 C C . ASN A 1 396 ? 18.779 -5.350 2.613 1.00 53.94 396 ASN A C 1
ATOM 3169 O O . ASN A 1 396 ? 19.333 -6.418 2.850 1.00 53.94 396 ASN A O 1
ATOM 3173 N N . LEU A 1 397 ? 19.020 -4.254 3.338 1.00 49.72 397 LEU A N 1
ATOM 3174 C CA . LEU A 1 397 ? 19.956 -4.229 4.478 1.00 49.72 397 LEU A CA 1
ATOM 3175 C C . LEU A 1 397 ? 19.531 -5.115 5.658 1.00 49.72 397 LEU A C 1
ATOM 3177 O O . LEU A 1 397 ? 20.321 -5.316 6.574 1.00 49.72 397 LEU A O 1
ATOM 3181 N N . ASN A 1 398 ? 18.290 -5.606 5.658 1.00 50.38 398 ASN A N 1
ATOM 3182 C CA . ASN A 1 398 ? 17.742 -6.412 6.747 1.00 50.38 398 ASN A CA 1
ATOM 3183 C C . ASN A 1 398 ? 17.964 -7.924 6.570 1.00 50.38 398 ASN A C 1
ATOM 3185 O O . ASN A 1 398 ? 17.623 -8.677 7.479 1.00 50.38 398 ASN A O 1
ATOM 3189 N N . ASP A 1 399 ? 18.507 -8.376 5.435 1.00 53.00 399 ASP A N 1
ATOM 3190 C CA . ASP A 1 399 ? 18.843 -9.785 5.216 1.00 53.00 399 ASP A CA 1
ATOM 3191 C C . ASP A 1 399 ? 20.316 -10.055 5.565 1.00 53.00 399 ASP A C 1
ATOM 3193 O O . ASP A 1 399 ? 21.230 -9.446 5.013 1.00 53.00 399 ASP A O 1
ATOM 3197 N N . GLU A 1 400 ? 20.565 -11.026 6.451 1.00 49.94 400 GLU A N 1
ATOM 3198 C CA . GLU A 1 400 ? 21.922 -11.465 6.835 1.00 49.94 400 GLU A CA 1
ATOM 3199 C C . GLU A 1 400 ? 22.707 -12.098 5.668 1.00 49.94 400 GLU A C 1
ATOM 3201 O O . GLU A 1 400 ? 23.924 -12.282 5.748 1.00 49.94 400 GLU A O 1
ATOM 3206 N N . LYS A 1 401 ? 22.028 -12.433 4.564 1.00 54.94 401 LYS A N 1
ATOM 3207 C CA . LYS A 1 401 ? 22.638 -12.936 3.331 1.00 54.94 401 LYS A CA 1
ATOM 3208 C C . LYS A 1 401 ? 22.537 -11.874 2.246 1.00 54.94 401 LYS A C 1
ATOM 3210 O O . LYS A 1 401 ? 21.442 -11.513 1.832 1.00 54.94 401 LYS A O 1
ATOM 3215 N N . VAL A 1 402 ? 23.691 -11.435 1.740 1.00 57.16 402 VAL A N 1
ATOM 3216 C CA . VAL A 1 402 ? 23.758 -10.658 0.495 1.00 57.16 402 VAL A CA 1
ATOM 3217 C C . VAL A 1 402 ? 23.071 -11.475 -0.596 1.00 57.16 402 VAL A C 1
ATOM 3219 O O . VAL A 1 402 ? 23.498 -12.596 -0.873 1.00 57.16 402 VAL A O 1
ATOM 3222 N N . ASP A 1 403 ? 22.012 -10.923 -1.183 1.00 66.12 403 ASP A N 1
ATOM 3223 C CA . ASP A 1 403 ? 21.296 -11.539 -2.296 1.00 66.12 403 ASP A CA 1
ATOM 3224 C C . ASP A 1 403 ? 22.295 -11.894 -3.414 1.00 66.12 403 ASP A C 1
ATOM 3226 O O . ASP A 1 403 ? 22.974 -11.021 -3.969 1.00 66.12 403 ASP A O 1
ATOM 3230 N N . GLU A 1 404 ? 22.429 -13.189 -3.723 1.00 67.38 404 GLU A N 1
ATOM 3231 C CA . GLU A 1 404 ? 23.370 -13.687 -4.732 1.00 67.38 404 GLU A CA 1
ATOM 3232 C C . GLU A 1 404 ? 23.099 -13.078 -6.114 1.00 67.38 404 GLU A C 1
ATOM 3234 O O . GLU A 1 404 ? 24.034 -12.898 -6.899 1.00 67.38 404 GLU A O 1
ATOM 3239 N N . ILE A 1 405 ? 21.850 -12.699 -6.403 1.00 64.75 405 ILE A N 1
ATOM 3240 C CA . ILE A 1 405 ? 21.463 -12.051 -7.660 1.00 64.75 405 ILE A CA 1
ATOM 3241 C C . ILE A 1 405 ? 22.055 -10.639 -7.723 1.00 64.75 405 ILE A C 1
ATOM 3243 O O . ILE A 1 405 ? 22.708 -10.285 -8.709 1.00 64.75 405 ILE A O 1
ATOM 3247 N N . ALA A 1 406 ? 21.897 -9.859 -6.651 1.00 64.06 406 ALA A N 1
ATOM 3248 C CA . ALA A 1 406 ? 22.448 -8.509 -6.551 1.00 64.06 406 ALA A CA 1
ATOM 3249 C C . ALA A 1 406 ? 23.987 -8.522 -6.595 1.00 64.06 406 ALA A C 1
ATOM 3251 O O . ALA A 1 406 ? 24.604 -7.708 -7.290 1.00 64.06 406 ALA A O 1
ATOM 3252 N N . LEU A 1 407 ? 24.618 -9.491 -5.918 1.00 71.94 407 LEU A N 1
ATOM 3253 C CA . LEU A 1 407 ? 26.070 -9.674 -5.957 1.00 71.94 407 LEU A CA 1
ATOM 3254 C C . LEU A 1 407 ? 26.563 -10.006 -7.372 1.00 71.94 407 LEU A C 1
ATOM 3256 O O . LEU A 1 407 ? 27.519 -9.394 -7.848 1.00 71.94 407 LEU A O 1
ATOM 3260 N N . THR A 1 408 ? 25.898 -10.936 -8.061 1.00 69.50 408 THR A N 1
ATOM 3261 C CA . THR A 1 408 ? 26.261 -11.353 -9.426 1.00 69.50 408 THR A CA 1
ATOM 3262 C C . THR A 1 408 ? 26.187 -10.184 -10.408 1.00 69.50 408 THR A C 1
ATOM 3264 O O . THR A 1 408 ? 27.084 -9.992 -11.226 1.00 69.50 408 THR A O 1
ATOM 3267 N N . GLN A 1 409 ? 25.156 -9.347 -10.312 1.00 65.94 409 GLN A N 1
ATOM 3268 C CA . GLN A 1 409 ? 25.015 -8.184 -11.189 1.00 65.94 409 GLN A CA 1
ATOM 3269 C C . GLN A 1 409 ? 26.081 -7.114 -10.917 1.00 65.94 409 GLN A C 1
ATOM 3271 O O . GLN A 1 409 ? 26.631 -6.538 -11.856 1.00 65.94 409 GLN A O 1
ATOM 3276 N N . ARG A 1 410 ? 26.459 -6.903 -9.651 1.00 68.31 410 ARG A N 1
ATOM 3277 C CA . ARG A 1 410 ? 27.553 -5.988 -9.287 1.00 68.31 410 ARG A CA 1
ATOM 3278 C C . ARG A 1 410 ? 28.916 -6.516 -9.745 1.00 68.31 410 ARG A C 1
ATOM 3280 O O . ARG A 1 410 ? 29.757 -5.735 -10.180 1.00 68.31 410 ARG A O 1
ATOM 3287 N N . MET A 1 411 ? 29.120 -7.835 -9.735 1.00 73.25 411 MET A N 1
ATOM 3288 C CA . MET A 1 411 ? 30.294 -8.466 -10.349 1.00 73.25 411 MET A CA 1
ATOM 3289 C C . MET A 1 411 ? 30.373 -8.198 -11.857 1.00 73.25 411 MET A C 1
ATOM 3291 O O . MET A 1 411 ? 31.447 -7.860 -12.349 1.00 73.25 411 MET A O 1
ATOM 3295 N N . ILE A 1 412 ? 29.252 -8.309 -12.580 1.00 70.50 412 ILE A N 1
ATOM 3296 C CA . ILE A 1 412 ? 29.185 -8.006 -14.021 1.00 70.50 412 ILE A CA 1
ATOM 3297 C C . ILE A 1 412 ? 29.542 -6.540 -14.278 1.00 70.50 412 ILE A C 1
ATOM 3299 O O . ILE A 1 412 ? 30.366 -6.259 -15.143 1.00 70.50 412 ILE A O 1
ATOM 3303 N N . PHE A 1 413 ? 28.980 -5.618 -13.496 1.00 67.62 413 PHE A N 1
ATOM 3304 C CA . PHE A 1 413 ? 29.258 -4.186 -13.606 1.00 67.62 413 PHE A CA 1
ATOM 3305 C C . PHE A 1 413 ? 30.743 -3.855 -13.403 1.00 67.62 413 PHE A C 1
ATOM 3307 O O . PHE A 1 413 ? 31.355 -3.208 -14.252 1.00 67.62 413 PHE A O 1
ATOM 3314 N N . HIS A 1 414 ? 31.353 -4.354 -12.321 1.00 67.38 414 HIS A N 1
ATOM 3315 C CA . HIS A 1 414 ? 32.784 -4.162 -12.054 1.00 67.38 414 HIS A CA 1
ATOM 3316 C C . HIS A 1 414 ? 33.655 -4.767 -13.152 1.00 67.38 414 HIS A C 1
ATOM 3318 O O . HIS A 1 414 ? 34.629 -4.147 -13.584 1.00 67.38 414 HIS A O 1
ATOM 3324 N N . PHE A 1 415 ? 33.288 -5.952 -13.642 1.00 71.44 415 PHE A N 1
ATOM 3325 C CA . PHE A 1 415 ? 33.988 -6.589 -14.748 1.00 71.44 415 PHE A CA 1
ATOM 3326 C C . PHE A 1 415 ? 33.921 -5.741 -16.028 1.00 71.44 415 PHE A C 1
ATOM 3328 O O . PHE A 1 415 ? 34.945 -5.523 -16.670 1.00 71.44 415 PHE A O 1
ATOM 3335 N N . GLN A 1 416 ? 32.742 -5.215 -16.369 1.00 65.25 416 GLN A N 1
ATOM 3336 C CA . GLN A 1 416 ? 32.531 -4.409 -17.573 1.00 65.25 416 GLN A CA 1
ATOM 3337 C C . GLN A 1 416 ? 33.226 -3.045 -17.511 1.00 65.25 416 GLN A C 1
ATOM 3339 O O . GLN A 1 416 ? 33.936 -2.694 -18.450 1.00 65.25 416 GLN A O 1
ATOM 3344 N N 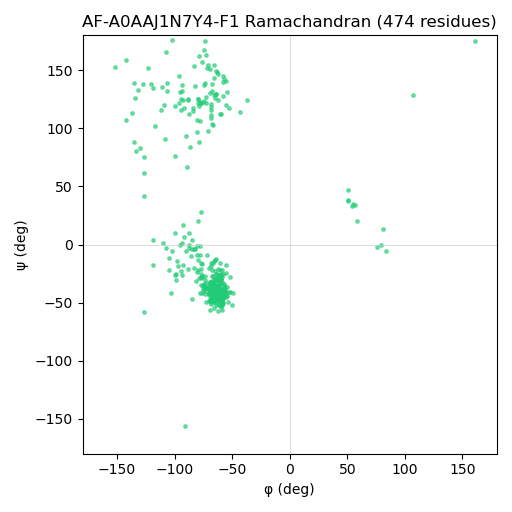. LEU A 1 417 ? 33.054 -2.295 -16.420 1.00 61.50 417 LEU A N 1
ATOM 3345 C CA . LEU A 1 417 ? 33.579 -0.932 -16.318 1.00 61.50 417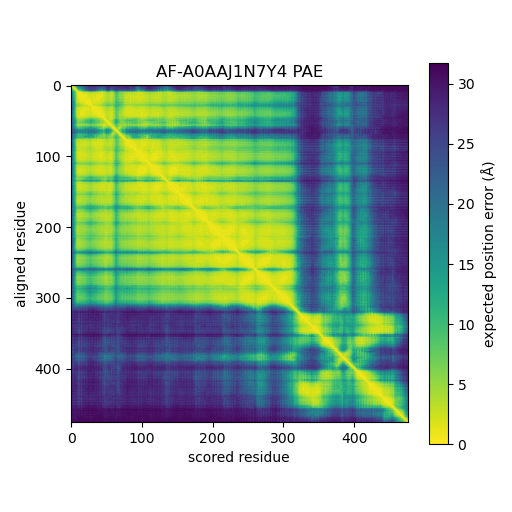 LEU A CA 1
ATOM 3346 C C . LEU A 1 417 ? 35.077 -0.870 -16.025 1.00 61.50 417 LEU A C 1
ATOM 3348 O O . LEU A 1 417 ? 35.774 -0.036 -16.592 1.00 61.50 417 LEU A O 1
ATOM 3352 N N . SER A 1 418 ? 35.575 -1.719 -15.124 1.00 61.75 418 SER A N 1
ATOM 3353 C CA . SER A 1 418 ? 36.953 -1.600 -14.630 1.00 61.75 418 SER A CA 1
ATOM 3354 C C . SER A 1 418 ? 37.905 -2.613 -15.254 1.00 61.75 418 SER A C 1
ATOM 3356 O O . SER A 1 418 ? 39.009 -2.244 -15.637 1.00 61.75 418 SER A O 1
ATOM 3358 N N . ASP A 1 419 ? 37.495 -3.875 -15.415 1.00 66.88 419 ASP A N 1
ATOM 3359 C CA . ASP A 1 419 ? 38.413 -4.922 -15.874 1.00 66.88 419 ASP A CA 1
ATOM 3360 C C . ASP A 1 419 ? 38.528 -4.970 -17.399 1.00 66.88 419 ASP A C 1
ATOM 3362 O O . ASP A 1 419 ? 39.642 -5.039 -17.910 1.00 66.88 419 ASP A O 1
ATOM 3366 N N . ILE A 1 420 ? 37.414 -4.946 -18.140 1.00 73.69 420 ILE A N 1
ATOM 3367 C CA . ILE A 1 420 ? 37.458 -5.050 -19.607 1.00 73.69 420 ILE A CA 1
ATOM 3368 C C . ILE A 1 420 ? 38.150 -3.826 -20.201 1.00 73.69 420 ILE A C 1
ATOM 3370 O O . ILE A 1 420 ? 39.125 -3.975 -20.937 1.00 73.69 420 ILE A O 1
ATOM 3374 N N . GLN A 1 421 ? 37.675 -2.621 -19.880 1.00 71.25 421 GLN A N 1
ATOM 3375 C CA . GLN A 1 421 ? 38.175 -1.406 -20.519 1.00 71.25 421 GLN A CA 1
ATOM 3376 C C . GLN A 1 421 ? 39.661 -1.172 -20.208 1.00 71.25 421 GLN A C 1
ATOM 3378 O O . GLN A 1 421 ? 40.446 -0.935 -21.127 1.00 71.25 421 GLN A O 1
ATOM 3383 N N . LEU A 1 422 ? 40.071 -1.340 -18.945 1.00 75.00 422 LEU A N 1
ATOM 3384 C CA . LEU A 1 422 ? 41.466 -1.194 -18.526 1.00 75.00 422 LEU A CA 1
ATOM 3385 C C . LEU A 1 422 ? 42.372 -2.278 -19.125 1.00 75.00 422 LEU A C 1
ATOM 3387 O O . LEU A 1 422 ? 43.475 -1.970 -19.567 1.00 75.00 422 LEU A O 1
ATOM 3391 N N . LYS A 1 423 ? 41.931 -3.544 -19.178 1.00 79.19 423 LYS A N 1
ATOM 3392 C CA . LYS A 1 423 ? 42.747 -4.620 -19.766 1.00 79.19 423 LYS A CA 1
ATOM 3393 C C . LYS A 1 423 ? 42.883 -4.478 -21.271 1.00 79.19 423 LYS A C 1
ATOM 3395 O O . LYS A 1 423 ? 43.970 -4.691 -21.796 1.00 79.19 423 LYS A O 1
ATOM 3400 N N . VAL A 1 424 ? 41.811 -4.121 -21.974 1.00 81.31 424 VAL A N 1
ATOM 3401 C CA . VAL A 1 424 ? 41.868 -3.943 -23.427 1.00 81.31 424 VAL A CA 1
ATOM 3402 C C . VAL A 1 424 ? 42.809 -2.790 -23.774 1.00 81.31 424 VAL A C 1
ATOM 3404 O O . VAL A 1 424 ? 43.746 -2.990 -24.542 1.00 81.31 424 VAL A O 1
ATOM 3407 N N . GLN A 1 425 ? 42.606 -1.622 -23.159 1.00 81.25 425 GLN A N 1
ATOM 3408 C CA . GLN A 1 425 ? 43.362 -0.408 -23.480 1.00 81.25 425 GLN A CA 1
ATOM 3409 C C . GLN A 1 425 ? 44.781 -0.400 -22.893 1.00 81.25 425 GLN A C 1
ATOM 3411 O O . GLN A 1 425 ? 45.697 0.121 -23.518 1.00 81.25 425 GLN A O 1
ATOM 3416 N N . GLY A 1 426 ? 44.987 -0.979 -21.707 1.00 81.56 426 GLY A N 1
ATOM 3417 C CA . GLY A 1 426 ? 46.271 -0.949 -20.999 1.00 81.56 426 GLY A CA 1
ATOM 3418 C C . GLY A 1 426 ? 47.153 -2.182 -21.191 1.00 81.56 426 GLY A C 1
ATOM 3419 O O . GLY A 1 426 ? 48.350 -2.103 -20.923 1.00 81.56 426 GLY A O 1
ATOM 3420 N N . VAL A 1 427 ? 46.596 -3.315 -21.639 1.00 85.00 427 VAL A N 1
ATOM 3421 C CA . VAL A 1 427 ? 47.327 -4.594 -21.727 1.00 85.00 427 VAL A CA 1
ATOM 3422 C C . VAL A 1 427 ? 47.249 -5.218 -23.121 1.00 85.00 427 VAL A C 1
ATOM 3424 O O . VAL A 1 427 ? 48.279 -5.431 -23.752 1.00 85.00 427 VAL A O 1
ATOM 3427 N N . ILE A 1 428 ? 46.044 -5.495 -23.627 1.00 86.94 428 ILE A N 1
ATOM 3428 C CA . ILE A 1 428 ? 45.862 -6.274 -24.862 1.00 86.94 428 ILE A CA 1
ATOM 3429 C C . ILE A 1 428 ? 46.328 -5.486 -26.088 1.00 86.94 428 ILE A C 1
ATOM 3431 O O . ILE A 1 428 ? 47.186 -5.972 -26.822 1.00 86.94 428 ILE A O 1
ATOM 3435 N N . LEU A 1 429 ? 45.782 -4.284 -26.311 1.00 88.00 429 LEU A N 1
ATOM 3436 C CA . LEU A 1 429 ? 46.142 -3.474 -27.479 1.00 88.00 429 LEU A CA 1
ATOM 3437 C C . LEU A 1 429 ? 47.624 -3.066 -27.455 1.00 88.00 429 LEU A C 1
ATOM 3439 O O . LEU A 1 429 ? 48.307 -3.332 -28.439 1.00 88.00 429 LEU A O 1
ATOM 3443 N N . PRO A 1 430 ? 48.188 -2.550 -26.342 1.00 88.31 430 PRO A N 1
ATOM 3444 C CA . PRO A 1 430 ? 49.586 -2.131 -26.335 1.00 88.31 430 PRO A CA 1
ATOM 3445 C C . PRO A 1 430 ? 50.586 -3.271 -26.541 1.00 88.31 430 PRO A C 1
ATOM 3447 O O . PRO A 1 430 ? 51.624 -3.050 -27.163 1.00 88.31 430 PRO A O 1
ATOM 3450 N N . ALA A 1 431 ? 50.303 -4.474 -26.025 1.00 87.81 431 ALA A N 1
ATOM 3451 C CA . ALA A 1 431 ? 51.146 -5.636 -26.288 1.00 87.81 431 ALA A CA 1
ATOM 3452 C C . ALA A 1 431 ? 51.034 -6.102 -27.741 1.00 87.81 431 ALA A C 1
ATOM 3454 O O . ALA A 1 431 ? 52.044 -6.441 -28.352 1.00 87.81 431 ALA A O 1
ATOM 3455 N N . LEU A 1 432 ? 49.820 -6.109 -28.298 1.00 88.38 432 LEU A N 1
ATOM 3456 C CA . LEU A 1 432 ? 49.605 -6.481 -29.691 1.00 88.38 432 LEU A CA 1
ATOM 3457 C C . LEU A 1 432 ? 50.332 -5.512 -30.630 1.00 88.38 432 LEU A C 1
ATOM 3459 O O . LEU A 1 432 ? 51.061 -5.961 -31.510 1.00 88.38 432 LEU A O 1
ATOM 3463 N N . ASP A 1 433 ? 50.203 -4.207 -30.396 1.00 87.25 433 ASP A N 1
ATOM 3464 C CA . ASP A 1 433 ? 50.889 -3.169 -31.168 1.00 87.25 433 ASP A CA 1
ATOM 3465 C C . ASP A 1 433 ? 52.413 -3.341 -31.117 1.00 87.25 433 ASP A C 1
ATOM 3467 O O . ASP A 1 433 ? 53.084 -3.229 -32.143 1.00 87.25 433 ASP A O 1
ATOM 3471 N N . GLN A 1 434 ? 52.965 -3.671 -29.942 1.00 90.31 434 GLN A N 1
ATOM 3472 C CA . GLN A 1 434 ? 54.399 -3.925 -29.790 1.00 90.31 434 GLN A CA 1
ATOM 3473 C C . GLN A 1 434 ? 54.850 -5.136 -30.614 1.00 90.31 434 GLN A C 1
ATOM 3475 O O . GLN A 1 434 ? 55.828 -5.040 -31.352 1.00 90.31 434 GLN A O 1
ATOM 3480 N N . ILE A 1 435 ? 54.121 -6.254 -30.553 1.00 89.25 435 ILE A N 1
ATOM 3481 C CA . ILE A 1 435 ? 54.443 -7.460 -31.333 1.00 89.25 435 ILE A CA 1
ATOM 3482 C C . ILE A 1 435 ? 54.369 -7.168 -32.834 1.00 89.25 435 ILE A C 1
ATOM 3484 O O . ILE A 1 435 ? 55.264 -7.554 -33.584 1.00 89.25 435 ILE A O 1
ATOM 3488 N N . LEU A 1 436 ? 53.328 -6.459 -33.275 1.00 86.00 436 LEU A N 1
ATOM 3489 C CA . LEU A 1 436 ? 53.143 -6.095 -34.681 1.00 86.00 436 LEU A CA 1
ATOM 3490 C C . LEU A 1 436 ? 54.195 -5.096 -35.182 1.00 86.00 436 LEU A C 1
ATOM 3492 O O . LEU A 1 436 ? 54.441 -5.030 -36.385 1.00 86.00 436 LEU A O 1
ATOM 3496 N N . SER A 1 437 ? 54.834 -4.346 -34.281 1.00 87.81 437 SER A N 1
ATOM 3497 C CA . SER A 1 437 ? 55.949 -3.460 -34.629 1.00 87.81 437 SER A CA 1
ATOM 3498 C C . SER A 1 437 ? 57.269 -4.207 -34.873 1.00 87.81 437 SER A C 1
ATOM 3500 O O . SER A 1 437 ? 58.093 -3.739 -35.656 1.00 87.81 437 SER A O 1
ATOM 3502 N N . GLU A 1 438 ? 57.464 -5.373 -34.246 1.00 87.88 438 GLU A N 1
ATOM 3503 C CA . GLU A 1 438 ? 58.702 -6.168 -34.323 1.00 87.88 438 GLU A CA 1
ATOM 3504 C C . GLU A 1 438 ? 58.608 -7.320 -35.333 1.00 87.88 438 GLU A C 1
ATOM 3506 O O . GLU A 1 438 ? 59.607 -7.699 -35.948 1.00 87.88 438 GLU A O 1
ATOM 3511 N N . PHE A 1 439 ? 57.408 -7.867 -35.535 1.00 87.81 439 PHE A N 1
ATOM 3512 C CA . PHE A 1 439 ? 57.190 -9.068 -36.332 1.00 87.81 439 PHE A CA 1
ATOM 3513 C C . PHE A 1 439 ? 56.128 -8.860 -37.408 1.00 87.81 439 PHE A C 1
ATOM 3515 O O . PHE A 1 439 ? 55.047 -8.323 -37.174 1.00 87.81 439 PHE A O 1
ATOM 3522 N N . THR A 1 440 ? 56.397 -9.386 -38.603 1.00 84.31 440 THR A N 1
ATOM 3523 C CA . THR A 1 440 ? 55.395 -9.457 -39.671 1.00 84.31 440 THR A CA 1
ATOM 3524 C C . THR A 1 440 ? 54.590 -10.746 -39.548 1.00 84.31 440 THR A C 1
ATOM 3526 O O . THR A 1 440 ? 55.101 -11.840 -39.789 1.00 84.31 440 THR A O 1
ATOM 3529 N N . VAL A 1 441 ? 53.306 -10.623 -39.219 1.00 85.31 441 VAL A N 1
ATOM 3530 C CA . VAL A 1 441 ? 52.383 -11.763 -39.177 1.00 85.31 441 VAL A CA 1
ATOM 3531 C C . VAL A 1 441 ? 51.962 -12.119 -40.601 1.00 85.31 441 VAL A C 1
ATOM 3533 O O . VAL A 1 441 ? 51.184 -11.410 -41.239 1.00 85.31 441 VAL A O 1
ATOM 3536 N N . THR A 1 442 ? 52.482 -13.227 -41.125 1.00 84.19 442 THR A N 1
ATOM 3537 C CA . THR A 1 442 ? 52.120 -13.679 -42.471 1.00 84.19 442 THR A CA 1
ATOM 3538 C C . THR A 1 442 ? 50.816 -14.469 -42.462 1.00 84.19 442 THR A C 1
ATOM 3540 O O . THR A 1 442 ? 50.452 -15.142 -41.496 1.00 84.19 442 THR A O 1
ATOM 3543 N N . ARG A 1 443 ? 50.124 -14.459 -43.601 1.00 79.44 443 ARG A N 1
ATOM 3544 C CA . ARG A 1 443 ? 48.934 -15.288 -43.815 1.00 79.44 443 ARG A CA 1
ATOM 3545 C C . ARG A 1 443 ? 49.213 -16.778 -43.587 1.00 79.44 443 ARG A C 1
ATOM 3547 O O . ARG A 1 443 ? 48.381 -17.465 -43.007 1.00 79.44 443 ARG A O 1
ATOM 3554 N N . GLN A 1 444 ? 50.370 -17.269 -44.034 1.00 80.06 444 GLN A N 1
ATOM 3555 C CA . GLN A 1 444 ? 50.761 -18.673 -43.883 1.00 80.06 444 GLN A CA 1
ATOM 3556 C C . GLN A 1 444 ? 50.889 -19.070 -42.408 1.00 80.06 444 GLN A C 1
ATOM 3558 O O . GLN A 1 444 ? 50.383 -20.118 -42.012 1.00 80.06 444 GLN A O 1
ATOM 3563 N N . PHE A 1 445 ? 51.497 -18.200 -41.601 1.00 83.25 445 PHE A N 1
ATOM 3564 C CA . PHE A 1 445 ? 51.638 -18.391 -40.162 1.00 83.25 445 PHE A CA 1
ATOM 3565 C C . PHE A 1 445 ? 50.276 -18.494 -39.458 1.00 83.25 445 PHE A C 1
ATOM 3567 O O . PHE A 1 445 ? 50.052 -19.411 -38.672 1.00 83.25 445 PHE A O 1
ATOM 3574 N N . LEU A 1 446 ? 49.322 -17.618 -39.795 1.00 82.25 446 LEU A N 1
ATOM 3575 C CA . LEU A 1 446 ? 47.962 -17.685 -39.242 1.00 82.25 446 LEU A CA 1
ATOM 3576 C C . LEU A 1 446 ? 47.239 -18.983 -39.628 1.00 82.25 446 LEU A C 1
ATOM 3578 O O . LEU A 1 446 ? 46.569 -19.583 -38.789 1.00 82.25 446 LEU A O 1
ATOM 3582 N N . ILE A 1 447 ? 47.398 -19.441 -40.875 1.00 79.88 447 ILE A N 1
ATOM 3583 C CA . ILE A 1 447 ? 46.819 -20.713 -41.332 1.00 79.88 447 ILE A CA 1
ATOM 3584 C C . ILE A 1 447 ? 47.408 -21.889 -40.539 1.00 79.88 447 ILE A C 1
ATOM 3586 O O . ILE A 1 447 ? 46.676 -22.791 -40.138 1.00 79.88 447 ILE A O 1
ATOM 3590 N N . GLU A 1 448 ? 48.718 -21.884 -40.293 1.00 81.12 448 GLU A N 1
ATOM 3591 C CA . GLU A 1 448 ? 49.395 -22.906 -39.487 1.00 81.12 448 GLU A CA 1
ATOM 3592 C C . GLU A 1 448 ? 48.940 -22.899 -38.032 1.00 81.12 448 GLU A C 1
ATOM 3594 O O . GLU A 1 448 ? 48.610 -23.954 -37.491 1.00 81.12 448 GLU A 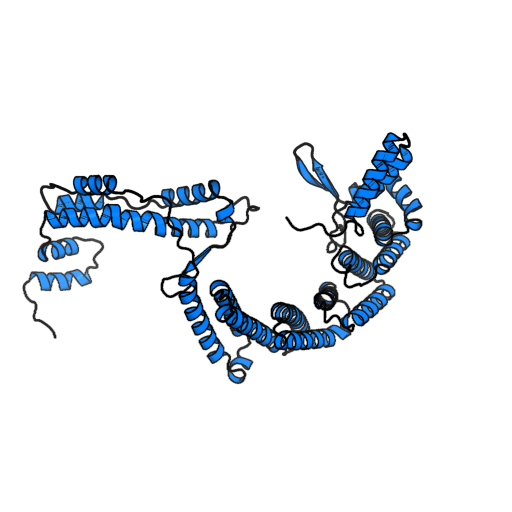O 1
ATOM 3599 N N . LEU A 1 449 ? 48.830 -21.720 -37.428 1.00 81.56 449 LEU A N 1
ATOM 3600 C CA . LEU A 1 449 ? 48.360 -21.558 -36.057 1.00 81.56 449 LEU A CA 1
ATOM 3601 C C . LEU A 1 449 ? 46.920 -22.062 -35.888 1.00 81.56 449 LEU A C 1
ATOM 3603 O O . LEU A 1 449 ? 46.617 -22.763 -34.923 1.00 81.56 449 LEU A O 1
ATOM 3607 N N . CYS A 1 450 ? 46.036 -21.772 -36.846 1.00 79.31 450 CYS A N 1
ATOM 3608 C CA . CYS A 1 450 ? 44.680 -22.319 -36.856 1.00 79.31 450 CYS A CA 1
ATOM 3609 C C . CYS A 1 450 ? 44.663 -23.840 -37.051 1.00 79.31 450 CYS A C 1
ATOM 3611 O O . CYS A 1 450 ? 43.883 -24.515 -36.385 1.00 79.31 450 CYS A O 1
ATOM 3613 N N . TYR A 1 451 ? 45.526 -24.377 -37.920 1.00 76.69 451 TYR A N 1
ATOM 3614 C CA . TYR A 1 451 ? 45.609 -25.816 -38.184 1.00 76.69 451 TYR A CA 1
ATOM 3615 C C . TYR A 1 451 ? 45.986 -26.623 -36.938 1.00 76.69 451 TYR A C 1
ATOM 3617 O O . TYR A 1 451 ? 45.419 -27.688 -36.697 1.00 76.69 451 TYR A O 1
ATOM 3625 N N . TYR A 1 452 ? 46.907 -26.098 -36.129 1.00 78.00 452 TYR A N 1
ATOM 3626 C CA . TYR A 1 452 ? 47.342 -26.727 -34.881 1.00 78.00 452 TYR A CA 1
ATOM 3627 C C . TYR A 1 452 ? 46.480 -26.363 -33.661 1.00 78.00 452 TYR A C 1
ATOM 3629 O O . TYR A 1 452 ? 46.715 -26.889 -32.572 1.00 78.00 452 TYR A O 1
ATOM 3637 N N . SER A 1 453 ? 45.479 -25.490 -33.811 1.00 75.81 453 SER A N 1
ATOM 3638 C CA . SER A 1 453 ? 44.619 -25.079 -32.701 1.00 75.81 453 SER A CA 1
ATOM 3639 C C . SER A 1 453 ? 43.537 -26.128 -32.408 1.00 75.81 453 SER A C 1
ATOM 3641 O O . SER A 1 453 ? 42.727 -26.428 -33.286 1.00 75.81 453 SER A O 1
ATOM 3643 N N . PRO A 1 454 ? 43.424 -26.630 -31.164 1.00 71.69 454 PRO A N 1
ATOM 3644 C CA . PRO A 1 454 ? 42.381 -27.585 -30.782 1.00 71.69 454 PRO A CA 1
ATOM 3645 C C . PRO A 1 454 ? 40.979 -26.954 -30.690 1.00 71.69 454 PRO A C 1
ATOM 3647 O O . PRO A 1 454 ? 39.996 -27.668 -30.513 1.00 71.69 454 PRO A O 1
ATOM 3650 N N . ILE A 1 455 ? 40.880 -25.622 -30.782 1.00 72.81 455 ILE A N 1
ATOM 3651 C CA . ILE A 1 455 ? 39.628 -24.857 -30.648 1.00 72.81 455 ILE A CA 1
ATOM 3652 C C . ILE A 1 455 ? 38.996 -24.579 -32.024 1.00 72.81 455 ILE A C 1
ATOM 3654 O O . ILE A 1 455 ? 37.787 -24.371 -32.131 1.00 72.81 455 ILE A O 1
ATOM 3658 N N . VAL A 1 456 ? 39.790 -24.600 -33.099 1.00 72.12 456 VAL A N 1
ATOM 3659 C CA . VAL A 1 456 ? 39.294 -24.394 -34.465 1.00 72.12 456 VAL A CA 1
ATOM 3660 C C . VAL A 1 456 ? 38.768 -25.726 -35.010 1.00 72.12 456 VAL A C 1
ATOM 3662 O O . VAL A 1 456 ? 39.514 -26.684 -35.187 1.00 72.12 456 VAL A O 1
ATOM 3665 N N . LEU A 1 457 ? 37.456 -25.803 -35.263 1.00 60.38 457 LEU A N 1
ATOM 3666 C CA . LEU A 1 457 ? 36.771 -27.024 -35.710 1.00 60.38 457 LEU A CA 1
ATOM 3667 C C . LEU A 1 457 ? 37.350 -27.592 -37.022 1.00 60.38 457 LEU A C 1
ATOM 3669 O O . LEU A 1 457 ? 37.579 -26.869 -37.992 1.00 60.38 457 LEU A O 1
ATOM 3673 N N . TYR A 1 458 ? 37.462 -28.923 -37.086 1.00 55.16 458 TYR A N 1
ATOM 3674 C CA . TYR A 1 458 ? 38.044 -29.703 -38.192 1.00 55.16 458 TYR A CA 1
ATOM 3675 C C . TYR A 1 458 ? 37.467 -29.385 -39.593 1.00 55.16 458 TYR A C 1
ATOM 3677 O O . TYR A 1 458 ? 38.178 -29.480 -40.591 1.00 55.16 458 TYR A O 1
ATOM 3685 N N . ALA A 1 459 ? 36.210 -28.937 -39.694 1.00 56.12 459 ALA A N 1
ATOM 3686 C CA . ALA A 1 459 ? 35.584 -28.552 -40.967 1.00 56.12 459 ALA A CA 1
ATOM 3687 C C . ALA A 1 459 ? 36.206 -27.292 -41.614 1.00 56.12 459 ALA A C 1
ATOM 3689 O O . ALA A 1 459 ? 36.200 -27.158 -42.836 1.00 56.12 459 ALA A O 1
ATOM 3690 N N . ILE A 1 460 ? 36.780 -26.384 -40.815 1.00 58.47 460 ILE A N 1
ATOM 3691 C CA . ILE A 1 460 ? 37.498 -25.193 -41.305 1.00 58.47 460 ILE A CA 1
ATOM 3692 C C . ILE A 1 460 ? 38.912 -25.578 -41.779 1.00 58.47 460 ILE A C 1
ATOM 3694 O O . ILE A 1 460 ? 39.426 -24.984 -42.728 1.00 58.47 460 ILE A O 1
ATOM 3698 N N . ASN A 1 461 ? 39.506 -26.633 -41.206 1.00 55.72 461 ASN A N 1
ATOM 3699 C CA . ASN A 1 461 ? 40.828 -27.136 -41.596 1.00 55.72 461 ASN A CA 1
ATOM 3700 C C . ASN A 1 461 ? 40.888 -27.670 -43.039 1.00 55.72 461 ASN A C 1
ATOM 3702 O O . ASN A 1 461 ? 41.925 -27.527 -43.683 1.00 55.72 461 ASN A O 1
ATOM 3706 N N . LEU A 1 462 ? 39.785 -28.199 -43.585 1.00 55.66 462 LEU A N 1
ATOM 3707 C CA . LEU A 1 462 ? 39.692 -28.619 -44.995 1.00 55.66 462 LEU A CA 1
ATOM 3708 C C . LEU A 1 462 ? 39.781 -27.430 -45.973 1.00 55.66 462 LEU A C 1
ATOM 3710 O O . LEU A 1 462 ? 40.575 -27.466 -46.908 1.00 55.66 462 LEU A O 1
ATOM 3714 N N . LYS A 1 463 ? 39.061 -26.329 -45.709 1.00 59.28 463 LYS A N 1
ATOM 3715 C CA . LYS A 1 463 ? 39.176 -25.079 -46.495 1.00 59.28 463 LYS A CA 1
ATOM 3716 C C . LYS A 1 463 ? 40.553 -24.420 -46.353 1.00 59.28 463 LYS A C 1
ATOM 3718 O O . LYS A 1 463 ? 41.064 -23.824 -47.295 1.00 59.28 463 LYS A O 1
ATOM 3723 N N . MET A 1 464 ? 41.185 -24.537 -45.185 1.00 56.97 464 MET A N 1
ATOM 3724 C CA . MET A 1 464 ? 42.548 -24.041 -44.950 1.00 56.97 464 MET A CA 1
ATOM 3725 C C . MET A 1 464 ? 43.616 -24.842 -45.720 1.00 56.97 464 MET A C 1
ATOM 3727 O O . MET A 1 464 ? 44.611 -24.262 -46.159 1.00 56.97 464 MET A O 1
ATOM 3731 N N . GLN A 1 465 ? 43.410 -26.148 -45.939 1.00 57.25 465 GLN A N 1
ATOM 3732 C CA . GLN A 1 465 ? 44.276 -26.972 -46.794 1.00 57.25 465 GLN A CA 1
ATOM 3733 C C . GLN A 1 465 ? 44.203 -26.550 -48.273 1.00 57.25 465 GLN A C 1
ATOM 3735 O O . GLN A 1 465 ? 45.246 -26.463 -48.924 1.00 57.25 465 GLN A O 1
ATOM 3740 N N . GLU A 1 466 ? 43.019 -26.189 -48.781 1.00 57.69 466 GLU A N 1
ATOM 3741 C CA . GLU A 1 466 ? 42.860 -25.609 -50.127 1.00 57.69 466 GLU A CA 1
ATOM 3742 C C . GLU A 1 466 ? 43.659 -24.296 -50.267 1.00 57.69 466 GLU A C 1
ATOM 3744 O O . GLU A 1 466 ? 44.420 -24.133 -51.222 1.00 57.69 466 GLU A O 1
ATOM 3749 N N . LEU A 1 467 ? 43.608 -23.412 -49.257 1.00 56.44 467 LEU A N 1
ATOM 3750 C CA . LEU A 1 467 ? 44.360 -22.144 -49.212 1.00 56.44 467 LEU A CA 1
ATOM 3751 C C . LEU A 1 467 ? 45.893 -22.317 -49.144 1.00 56.44 467 LEU A C 1
ATOM 3753 O O . LEU A 1 467 ? 46.608 -21.431 -49.621 1.00 56.44 467 LEU A O 1
ATOM 3757 N N . LYS A 1 468 ? 46.396 -23.410 -48.547 1.00 53.03 468 LYS A N 1
ATOM 3758 C CA . LYS A 1 468 ? 47.830 -23.778 -48.501 1.00 53.03 468 LYS A CA 1
ATOM 3759 C C . LYS A 1 468 ? 48.340 -24.354 -49.827 1.00 53.03 468 LYS A C 1
ATOM 3761 O O . LYS A 1 468 ? 49.524 -24.232 -50.120 1.00 53.03 468 LYS A O 1
ATOM 3766 N N . SER A 1 469 ? 47.464 -24.970 -50.623 1.00 55.72 469 SER A N 1
ATOM 3767 C CA . SER A 1 469 ? 47.814 -25.620 -51.897 1.00 55.72 469 SER A CA 1
ATOM 3768 C C . SER A 1 469 ? 47.956 -24.663 -53.093 1.00 55.72 469 SER A C 1
ATOM 3770 O O . SER A 1 469 ? 48.261 -25.106 -54.196 1.00 55.72 469 SER A O 1
ATOM 3772 N N . GLY A 1 470 ? 47.733 -23.356 -52.899 1.00 47.91 470 GLY A N 1
ATOM 3773 C CA . GLY A 1 470 ? 47.791 -22.347 -53.966 1.00 47.91 470 GLY A CA 1
ATOM 3774 C C . GLY A 1 470 ? 46.581 -22.339 -54.911 1.00 47.91 470 GLY A C 1
ATOM 3775 O O . GLY A 1 470 ? 46.484 -21.467 -55.770 1.00 47.91 470 GLY A O 1
ATOM 3776 N N . ASN A 1 471 ? 45.624 -23.251 -54.733 1.00 48.88 471 ASN A N 1
ATOM 3777 C CA . ASN A 1 471 ? 44.405 -23.310 -55.531 1.00 48.88 471 ASN A CA 1
ATOM 3778 C C . ASN A 1 471 ? 43.326 -22.404 -54.933 1.00 48.88 471 ASN A C 1
ATOM 3780 O O . ASN A 1 471 ? 42.455 -22.857 -54.196 1.00 48.88 471 ASN A O 1
ATOM 3784 N N . TYR A 1 472 ? 43.363 -21.115 -55.263 1.00 44.28 472 TYR A N 1
ATOM 3785 C CA . TYR A 1 472 ? 42.191 -20.256 -55.106 1.00 44.28 472 TYR A CA 1
ATOM 3786 C C . TYR A 1 472 ? 41.755 -19.751 -56.480 1.00 44.28 472 TYR A C 1
ATOM 3788 O O . TYR A 1 472 ? 42.361 -18.839 -57.038 1.00 44.28 472 TYR A O 1
ATOM 3796 N N . GLN A 1 473 ? 40.702 -20.352 -57.039 1.00 46.53 473 GLN A N 1
ATOM 3797 C CA . GLN A 1 473 ? 39.903 -19.667 -58.051 1.00 46.53 473 GLN A CA 1
ATOM 3798 C C . GLN A 1 473 ? 39.030 -18.646 -57.320 1.00 46.53 473 GLN A C 1
ATOM 3800 O O . GLN A 1 4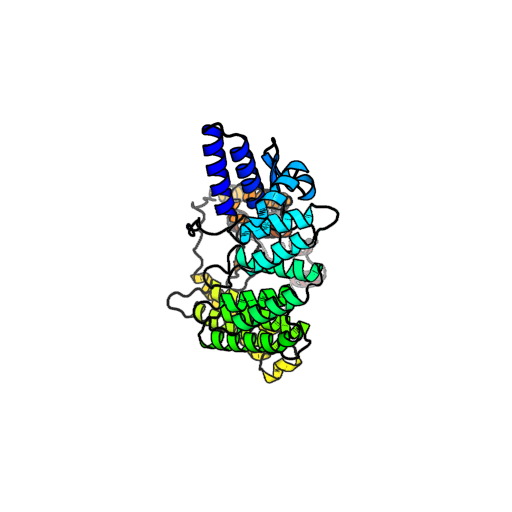73 ? 38.272 -18.999 -56.418 1.00 46.53 473 GLN A O 1
ATOM 3805 N N . SER A 1 474 ? 39.166 -17.373 -57.685 1.00 36.31 474 SER A N 1
ATOM 3806 C CA . SER A 1 474 ? 38.286 -16.306 -57.219 1.00 36.31 474 SER A CA 1
ATOM 3807 C C . SER A 1 474 ? 36.848 -16.614 -57.643 1.00 36.31 474 SER A C 1
ATOM 3809 O O . SER A 1 474 ? 36.546 -16.587 -58.837 1.00 36.31 474 SER A O 1
ATOM 3811 N N . ALA A 1 475 ? 35.970 -16.902 -56.686 1.00 38.22 475 ALA A N 1
ATOM 3812 C CA . ALA A 1 475 ? 34.532 -16.907 -56.916 1.00 38.22 475 ALA A CA 1
ATOM 3813 C C . ALA A 1 475 ? 33.993 -15.492 -56.658 1.00 38.22 475 ALA A C 1
ATOM 3815 O O . ALA A 1 475 ? 34.261 -14.922 -55.597 1.00 38.22 475 ALA A O 1
ATOM 3816 N N . GLY A 1 476 ? 33.321 -14.933 -57.667 1.00 33.56 476 GLY A N 1
ATOM 3817 C CA . GLY A 1 476 ? 32.530 -13.705 -57.570 1.00 33.56 476 GLY A CA 1
ATOM 3818 C C . GLY A 1 476 ? 31.155 -13.925 -56.962 1.00 33.56 476 GLY A C 1
ATOM 3819 O O . GLY A 1 476 ? 30.808 -15.096 -56.676 1.00 33.56 476 GLY A O 1
#